Protein 3PQK (pdb70)

Secondary structure (DSSP, 8-state):
-HHHHHHHHHHHHHHHH-STTT--HHHHHT--B-HHHHHHHHT--TTHHHHHHHHHHHTTSEEEE-SSS--EEEE-SSTHHHHHHHHHHHTGGGGS--/-HHHHHHHHHHHHHHHHHH-STTT--HHHHHS--B-HHHHHHHHT--TTHHHHHHHHHHHTTSEEEE-SSS--EEEE-SSTHHHHHHHHHHHTGGGGS--/-HHHHHHHHHHHHHHHHHH-STTT--HHHHHS--B-HHHHHHHHT--TTHHHHHHHHHHHTTSEEEE-SSS--EEEE-SSTHHHHHHHHHHHTGGGG---/-HHHHHHHHHHHHHHHHHH-STTT--HHHHHT--B-HHHHHHHHT--TTHHHHHHHHHHHTTSEEEE-SSS--EEEE-SSTHHHHHHHHHHHTGGGGS--/-HHHHHHHHHHHHHHHHHH-STTT--HHHHHS--B-HHHHHHHHT--TTHHHHHHHHHHHTTSEEEE-SSS--EEEE-SSTHHHHHHHHHHHTGGGGS--/-HHHHHHHHHHHHHHHHH-STTT--HHHHHT--B-HHHHHHHHT--TTHHHHHHHHHHHTTSEEEE-SSS--EEEE-SSTHHHHHHHHHHHTGGGG---

Radius of gyration: 43.82 Å; Cα contacts (8 Å, |Δi|>4): 795; chains: 6; bounding box: 62×61×162 Å

Sequence (597 aa):
EDMEKRANEVANLLKTLSHPVRLLVCTLVEGEFSVGELEQQIGIGQPTLSQQLGVLRESGIVETRRNIKQIFYRLTEAKAAQLVNALYTIFCAQEKQATREDMEKRANEVANLLKTLSHPVRLLVCTLVEGEFSVGELEQQIGIGQPTLSQQLGVLRESGIVETRRNIKQIFYRLTEAKAAQLVNALYTIFCAQEKQATREDMEKRANEVANLLKTLSHPVRLLVCTLVEGEFSVGELEQQIGIGQPTLSQQLGVLRESGIVETRRNIKQIFYRLTEAKAAQLVNALYTIFCAQEKQATREDMEKRANEVANLLKTLSHPVRLLVCTLVEGEFSVGELEQQIGIGQPTLSQQLGVLRESGIVETRRNIKQIFYRLTEAKAAQLVNALYTIFCAQEKQATREDMEKRANEVANLLKTLSHPVRLLVCTLVEGEFSVGELEQQIGIGQPTLSQQLGVLRESGIVETRRNIKQIFYRLTEAKAAQLVNALYTIFCAQEKQAREDMEKRANEVANLLKTLSHPVRLLVCTLVEGEFSVGELEQQIGIGQPTLSQQLGVLRESGIVETRRNIKQIFYRLTEAKAAQLVNALYTIFCAQEKQA

B-factor: mean 37.4, std 15.2, range [17.33, 128.07]

Structure (mmCIF, N/CA/C/O backbone):
data_3PQK
#
_entry.id   3PQK
#
_cell.length_a   34.230
_cell.length_b   34.230
_cell.length_c   140.830
_cell.angle_alpha   90.03
_cell.angle_beta   90.00
_cell.angle_gamma   120.03
#
_symmetry.space_group_name_H-M   'P 1'
#
loop_
_entity.id
_entity.type
_entity.pdbx_description
1 polymer 'Biofilm growth-associated repressor'
2 water water
#
loop_
_atom_site.group_PDB
_atom_site.id
_atom_site.type_symbol
_atom_site.label_atom_id
_atom_site.label_alt_id
_atom_site.label_comp_id
_atom_site.label_asym_id
_atom_site.label_entity_id
_atom_site.label_seq_id
_atom_site.pdbx_PDB_ins_code
_atom_site.Cartn_x
_atom_site.Cartn_y
_atom_site.Cartn_z
_atom_site.occupancy
_atom_site.B_iso_or_equiv
_atom_site.auth_seq_id
_atom_site.auth_comp_id
_atom_site.auth_asym_id
_atom_site.auth_atom_id
_atom_site.pdbx_PDB_model_num
ATOM 1 N N . GLU A 1 4 ? 10.031 23.092 -31.005 1.00 58.74 16 GLU A N 1
ATOM 2 C CA . GLU A 1 4 ? 10.527 22.597 -29.722 1.00 58.35 16 GLU A CA 1
ATOM 3 C C . GLU A 1 4 ? 9.563 22.887 -28.561 1.00 60.06 16 GLU A C 1
ATOM 4 O O . GLU A 1 4 ? 9.299 21.991 -27.755 1.00 60.38 16 GLU A O 1
ATOM 6 N N . ASP A 1 5 ? 9.034 24.127 -28.472 1.00 53.63 17 ASP A N 1
ATOM 7 C CA . ASP A 1 5 ? 8.079 24.491 -27.423 1.00 52.55 17 ASP A CA 1
ATOM 8 C C . ASP A 1 5 ? 6.693 23.875 -27.696 1.00 54.11 17 ASP A C 1
ATOM 9 O O . ASP A 1 5 ? 5.889 23.718 -26.765 1.00 54.32 17 ASP A O 1
ATOM 14 N N . MET A 1 6 ? 6.446 23.499 -28.973 1.00 47.05 18 MET A N 1
ATOM 15 C CA . MET A 1 6 ? 5.239 22.847 -29.475 1.00 45.11 18 MET A CA 1
ATOM 16 C C . MET A 1 6 ? 5.347 21.348 -29.157 1.00 45.18 18 MET A C 1
ATOM 17 O O . MET A 1 6 ? 4.348 20.736 -28.802 1.00 42.37 18 MET A O 1
ATOM 22 N N . GLU A 1 7 ? 6.573 20.775 -29.238 1.00 42.71 19 GLU A N 1
ATOM 23 C CA . GLU A 1 7 ? 6.881 19.378 -28.884 1.00 42.21 19 GLU A CA 1
ATOM 24 C C . GLU A 1 7 ? 6.758 19.243 -27.364 1.00 45.02 19 GLU A C 1
ATOM 25 O O . GLU A 1 7 ? 6.315 18.203 -26.872 1.00 45.64 19 GLU A O 1
ATOM 31 N N . LYS A 1 8 ? 7.115 20.306 -26.625 1.00 40.65 20 LYS A N 1
ATOM 32 C CA . LYS A 1 8 ? 6.998 20.294 -25.166 1.00 40.30 20 LYS A CA 1
ATOM 33 C C . LYS A 1 8 ? 5.522 20.136 -24.769 1.00 41.19 20 LYS A C 1
ATOM 34 O O . LYS A 1 8 ? 5.194 19.135 -24.150 1.00 40.19 20 LYS A O 1
ATOM 36 N N . ARG A 1 9 ? 4.634 21.082 -25.181 1.00 37.13 21 ARG A N 1
ATOM 37 C CA . ARG A 1 9 ? 3.201 21.036 -24.879 1.00 35.83 21 ARG A CA 1
ATOM 38 C C . ARG A 1 9 ? 2.540 19.742 -25.367 1.00 37.97 21 ARG A C 1
ATOM 39 O O . ARG A 1 9 ? 1.769 19.148 -24.622 1.00 38.24 21 ARG A O 1
ATOM 47 N N . ALA A 1 10 ? 2.857 19.305 -26.602 1.00 32.63 22 ALA A N 1
ATOM 48 C CA . ALA A 1 10 ? 2.288 18.109 -27.213 1.00 31.77 22 ALA A CA 1
ATOM 49 C C . ALA A 1 10 ? 2.451 16.856 -26.336 1.00 32.33 22 ALA A C 1
ATOM 50 O O . ALA A 1 10 ? 1.462 16.192 -26.042 1.00 28.82 22 ALA A O 1
ATOM 52 N N . ASN A 1 11 ? 3.684 16.567 -25.892 1.00 28.76 23 ASN A N 1
ATOM 53 C CA . ASN A 1 11 ? 3.967 15.431 -25.017 1.00 28.34 23 ASN A CA 1
ATOM 54 C C . ASN A 1 11 ? 3.250 15.536 -23.688 1.00 31.35 23 ASN A C 1
ATOM 55 O O . ASN A 1 11 ? 2.677 14.549 -23.219 1.00 30.09 23 ASN A O 1
ATOM 60 N N . GLU A 1 12 ? 3.277 16.739 -23.094 1.00 29.09 24 GLU A N 1
ATOM 61 C CA . GLU A 1 12 ? 2.646 17.034 -21.819 1.00 29.91 24 GLU A CA 1
ATOM 62 C C . GLU A 1 12 ? 1.133 16.763 -21.894 1.00 34.09 24 GLU A C 1
ATOM 63 O O . GLU A 1 12 ? 0.581 16.090 -21.018 1.00 35.60 24 GLU A O 1
ATOM 69 N N . VAL A 1 13 ? 0.481 17.248 -22.948 1.00 27.78 25 VAL A N 1
ATOM 70 C CA . VAL A 1 13 ? -0.984 17.084 -23.158 1.00 26.35 25 VAL A CA 1
ATOM 71 C C . VAL A 1 13 ? -1.325 15.607 -23.471 1.00 27.71 25 VAL A C 1
ATOM 72 O O . VAL A 1 13 ? -2.294 15.073 -22.933 1.00 25.20 25 VAL A O 1
ATOM 76 N N . ALA A 1 14 ? -0.479 14.935 -24.269 1.00 23.83 26 ALA A N 1
ATOM 77 C CA . ALA A 1 14 ? -0.646 13.520 -24.570 1.00 23.21 26 ALA A CA 1
ATOM 78 C C . ALA A 1 14 ? -0.579 12.690 -23.310 1.00 28.75 26 ALA A C 1
ATOM 79 O O . ALA A 1 14 ? -1.371 11.755 -23.158 1.00 30.01 26 ALA A O 1
ATOM 81 N N . ASN A 1 15 ? 0.356 13.024 -22.394 1.00 26.49 27 ASN A N 1
ATOM 82 C CA . ASN A 1 15 ? 0.513 12.299 -21.122 1.00 26.50 27 ASN A CA 1
ATOM 83 C C . ASN A 1 15 ? -0.735 12.513 -20.250 1.00 26.43 27 ASN A C 1
ATOM 84 O O . ASN A 1 15 ? -1.273 11.560 -19.678 1.00 25.91 27 ASN A O 1
ATOM 89 N N . LEU A 1 16 ? -1.252 13.749 -20.241 1.00 19.08 28 LEU A N 1
ATOM 90 C CA . LEU A 1 16 ? -2.476 14.040 -19.514 1.00 18.88 28 LEU A CA 1
ATOM 91 C C . LEU A 1 16 ? -3.665 13.224 -20.069 1.00 23.50 28 LEU A C 1
ATOM 92 O O . LEU A 1 16 ? -4.462 12.720 -19.278 1.00 23.91 28 LEU A O 1
ATOM 97 N N . LEU A 1 17 ? -3.773 13.094 -21.414 1.00 20.46 29 LEU A N 1
ATOM 98 C CA . LEU A 1 17 ? -4.863 12.341 -22.066 1.00 19.13 29 LEU A CA 1
ATOM 99 C C . LEU A 1 17 ? -4.736 10.862 -21.764 1.00 26.61 29 LEU A C 1
ATOM 100 O O . LEU A 1 17 ? -5.756 10.196 -21.568 1.00 25.31 29 LEU A O 1
ATOM 105 N N . LYS A 1 18 ? -3.489 10.342 -21.716 1.00 24.37 30 LYS A N 1
ATOM 106 C CA . LYS A 1 18 ? -3.241 8.933 -21.353 1.00 25.18 30 LYS A CA 1
ATOM 107 C C . LYS A 1 18 ? -3.846 8.679 -19.971 1.00 29.21 30 LYS A C 1
ATOM 108 O O . LYS A 1 18 ? -4.553 7.690 -19.788 1.00 29.09 30 LYS A O 1
ATOM 114 N N . THR A 1 19 ? -3.604 9.605 -19.013 1.00 26.11 31 THR A N 1
ATOM 115 C CA . THR A 1 19 ? -4.110 9.497 -17.655 1.00 26.32 31 THR A CA 1
ATOM 116 C C . THR A 1 19 ? -5.630 9.437 -17.634 1.00 30.40 31 THR A C 1
ATOM 117 O O . THR A 1 19 ? -6.192 8.563 -16.970 1.00 32.45 31 THR A O 1
ATOM 121 N N . LEU A 1 20 ? -6.287 10.343 -18.366 1.00 23.79 32 LEU A N 1
ATOM 122 C CA . LEU A 1 20 ? -7.748 10.410 -18.389 1.00 22.80 32 LEU A CA 1
ATOM 123 C C . LEU A 1 20 ? -8.402 9.306 -19.236 1.00 25.70 32 LEU A C 1
ATOM 124 O O . LEU A 1 20 ? -9.611 9.145 -19.172 1.00 24.36 32 LEU A O 1
ATOM 129 N N . SER A 1 21 ? -7.606 8.554 -20.005 1.00 22.98 33 SER A N 1
ATOM 130 C CA . SER A 1 21 ? -8.031 7.449 -20.883 1.00 25.34 33 SER A CA 1
ATOM 131 C C . SER A 1 21 ? -8.482 6.147 -20.134 1.00 32.67 33 SER A C 1
ATOM 132 O O . SER A 1 21 ? -8.108 5.045 -20.549 1.00 33.95 33 SER A O 1
ATOM 135 N N . HIS A 1 22 ? -9.276 6.279 -19.058 1.00 29.88 34 HIS A N 1
ATOM 136 C CA . HIS A 1 22 ? -9.830 5.142 -18.317 1.00 30.44 34 HIS A CA 1
ATOM 137 C C . HIS A 1 22 ? -11.266 5.499 -18.012 1.00 31.53 34 HIS A C 1
ATOM 138 O O . HIS A 1 22 ? -11.498 6.547 -17.431 1.00 29.38 34 HIS A O 1
ATOM 145 N N . PRO A 1 23 ? -12.258 4.676 -18.433 1.00 30.25 35 PRO A N 1
ATOM 146 C CA . PRO A 1 23 ? -13.676 5.015 -18.162 1.00 28.68 35 PRO A CA 1
ATOM 147 C C . PRO A 1 23 ? -14.018 5.340 -16.712 1.00 29.00 35 PRO A C 1
ATOM 148 O O . PRO A 1 23 ? -14.788 6.264 -16.468 1.00 28.60 35 PRO A O 1
ATOM 152 N N . VAL A 1 24 ? -13.416 4.634 -15.750 1.00 25.49 36 VAL A N 1
ATOM 153 C CA . VAL A 1 24 ? -13.672 4.872 -14.324 1.00 25.40 36 VAL A CA 1
ATOM 154 C C . VAL A 1 24 ? -13.093 6.224 -13.910 1.00 25.81 36 VAL A C 1
ATOM 155 O O . VAL A 1 24 ? -13.793 7.002 -13.246 1.00 25.24 36 VAL A O 1
ATOM 159 N N . ARG A 1 25 ? -11.873 6.558 -14.399 1.00 20.47 37 ARG A N 1
ATOM 160 C CA . ARG A 1 25 ? -11.282 7.888 -14.140 1.00 19.46 37 ARG A CA 1
ATOM 161 C C . ARG A 1 25 ? -12.155 8.986 -14.717 1.00 20.96 37 ARG A C 1
ATOM 162 O O . ARG A 1 25 ? -12.378 9.996 -14.061 1.00 22.54 37 ARG A O 1
ATOM 170 N N . LEU A 1 26 ? -12.703 8.776 -15.913 1.00 21.13 38 LEU A N 1
ATOM 171 C CA . LEU A 1 26 ? -13.598 9.760 -16.508 1.00 22.65 38 LEU A CA 1
ATOM 172 C C . LEU A 1 26 ? -14.894 9.982 -15.717 1.00 26.35 38 LEU A C 1
ATOM 173 O O . LEU A 1 26 ? -15.291 11.125 -15.516 1.00 25.30 38 LEU A O 1
ATOM 186 N N . LEU A 1 28 ? -15.306 9.480 -12.545 1.00 21.32 40 LEU A N 1
ATOM 187 C CA . LEU A 1 28 ? -14.848 10.138 -11.329 1.00 18.68 40 LEU A CA 1
ATOM 188 C C . LEU A 1 28 ? -14.642 11.630 -11.525 1.00 21.25 40 LEU A C 1
ATOM 189 O O . LEU A 1 28 ? -15.187 12.407 -10.775 1.00 20.75 40 LEU A O 1
ATOM 194 N N . VAL A 1 29 ? -13.858 12.043 -12.524 1.00 17.69 41 VAL A N 1
ATOM 195 C CA . VAL A 1 29 ? -13.613 13.465 -12.766 1.00 17.74 41 VAL A CA 1
ATOM 196 C C . VAL A 1 29 ? -14.867 14.244 -13.150 1.00 24.00 41 VAL A C 1
ATOM 197 O O . VAL A 1 29 ? -15.090 15.338 -12.624 1.00 22.08 41 VAL A O 1
ATOM 201 N N . CYS A 1 30 ? -15.732 13.656 -13.992 1.00 23.67 42 CYS A N 1
ATOM 202 C CA . CYS A 1 30 ? -16.984 14.335 -14.349 1.00 24.47 42 CYS A CA 1
ATOM 203 C C . CYS A 1 30 ? -17.918 14.478 -13.138 1.00 24.85 42 CYS A C 1
ATOM 204 O O . CYS A 1 30 ? -18.523 15.528 -12.981 1.00 23.50 42 CYS A O 1
ATOM 207 N N . THR A 1 31 ? -17.973 13.459 -12.249 1.00 23.28 43 THR A N 1
ATOM 208 C CA . THR A 1 31 ? -18.779 13.529 -11.014 1.00 22.93 43 THR A CA 1
ATOM 209 C C . THR A 1 31 ? -18.271 14.671 -10.115 1.00 27.54 43 THR A C 1
ATOM 210 O O . THR A 1 31 ? -19.081 15.445 -9.584 1.00 26.63 43 THR A O 1
ATOM 214 N N . LEU A 1 32 ? -16.921 14.793 -9.976 1.00 22.95 44 LEU A N 1
ATOM 215 C CA . LEU A 1 32 ? -16.269 15.831 -9.153 1.00 22.19 44 LEU A CA 1
ATOM 216 C C . LEU A 1 32 ? -16.400 17.257 -9.646 1.00 25.18 44 LEU A C 1
ATOM 217 O O . LEU A 1 32 ? -16.179 18.183 -8.884 1.00 26.33 44 LEU A O 1
ATOM 222 N N . VAL A 1 33 ? -16.792 17.459 -10.898 1.00 23.49 45 VAL A N 1
ATOM 223 C CA . VAL A 1 33 ? -17.057 18.802 -11.469 1.00 22.59 45 VAL A CA 1
ATOM 224 C C . VAL A 1 33 ? -18.223 19.424 -10.669 1.00 28.74 45 VAL A C 1
ATOM 225 O O . VAL A 1 33 ? -18.219 20.616 -10.360 1.00 30.44 45 VAL A O 1
ATOM 229 N N . GLU A 1 34 ? -19.175 18.582 -10.284 1.00 26.53 46 GLU A N 1
ATOM 230 C CA . GLU A 1 34 ? -20.374 18.943 -9.529 1.00 27.74 46 GLU A CA 1
ATOM 231 C C . GLU A 1 34 ? -20.139 19.250 -8.045 1.00 33.99 46 GLU A C 1
ATOM 232 O O . GLU A 1 34 ? -20.946 19.954 -7.432 1.00 34.17 46 GLU A O 1
ATOM 238 N N . GLY A 1 35 ? -19.006 18.809 -7.505 1.00 30.09 47 GLY A N 1
ATOM 239 C CA . GLY A 1 35 ? -18.647 19.091 -6.117 1.00 29.90 47 GLY A CA 1
ATOM 240 C C . GLY A 1 35 ? -17.771 18.037 -5.478 1.00 33.55 47 GLY A C 1
ATOM 241 O O . GLY A 1 35 ? -17.359 17.085 -6.142 1.00 32.39 47 GLY A O 1
ATOM 242 N N . GLU A 1 36 ? -17.484 18.213 -4.179 1.00 29.81 48 GLU A N 1
ATOM 243 C CA . GLU A 1 36 ? -16.651 17.313 -3.368 1.00 28.41 48 GLU A CA 1
ATOM 244 C C . GLU A 1 36 ? -17.470 16.126 -2.918 1.00 30.48 48 GLU A C 1
ATOM 245 O O . GLU A 1 36 ? -18.588 16.313 -2.438 1.00 30.16 48 GLU A O 1
ATOM 251 N N . PHE A 1 37 ? -16.941 14.903 -3.068 1.00 26.48 49 PHE A N 1
ATOM 252 C CA . PHE A 1 37 ? -17.663 13.708 -2.648 1.00 26.91 49 PHE A CA 1
ATOM 253 C C . PHE A 1 37 ? -16.790 12.773 -1.851 1.00 29.35 49 PHE A C 1
ATOM 254 O O . PHE A 1 37 ? -15.588 12.674 -2.102 1.00 28.18 49 PHE A O 1
ATOM 262 N N . SER A 1 38 ? -17.408 12.025 -0.939 1.00 22.24 50 SER A N 1
ATOM 263 C CA . SER A 1 38 ? -16.685 11.068 -0.134 1.00 22.23 50 SER A CA 1
ATOM 264 C C . SER A 1 38 ? -16.582 9.811 -0.990 1.00 25.78 50 SER A C 1
ATOM 265 O O . SER A 1 38 ? -17.260 9.724 -2.004 1.00 24.14 50 SER A O 1
ATOM 268 N N . VAL A 1 39 ? -15.774 8.835 -0.580 1.00 26.38 51 VAL A N 1
ATOM 269 C CA . VAL A 1 39 ? -15.571 7.576 -1.301 1.00 27.11 51 VAL A CA 1
ATOM 270 C C . VAL A 1 39 ? -16.872 6.779 -1.405 1.00 33.65 51 VAL A C 1
ATOM 271 O O . VAL A 1 39 ? -17.159 6.218 -2.460 1.00 34.05 51 VAL A O 1
ATOM 275 N N . GLY A 1 40 ? -17.679 6.801 -0.342 1.00 30.44 52 GLY A N 1
ATOM 276 C CA . GLY A 1 40 ? -18.981 6.137 -0.309 1.00 28.97 52 GLY A CA 1
ATOM 277 C C . GLY A 1 40 ? -19.962 6.744 -1.287 1.00 30.64 52 GLY A C 1
ATOM 278 O O . GLY A 1 40 ? -20.659 6.016 -1.983 1.00 31.95 52 GLY A O 1
ATOM 279 N N . GLU A 1 41 ? -19.994 8.088 -1.373 1.00 24.79 53 GLU A N 1
ATOM 280 C CA . GLU A 1 41 ? -20.841 8.827 -2.306 1.00 23.32 53 GLU A CA 1
ATOM 281 C C . GLU A 1 41 ? -20.418 8.583 -3.748 1.00 30.92 53 GLU A C 1
ATOM 282 O O . GLU A 1 41 ? -21.280 8.479 -4.636 1.00 29.52 53 GLU A O 1
ATOM 288 N N . LEU A 1 42 ? -19.082 8.497 -3.999 1.00 29.20 54 LEU A N 1
ATOM 289 C CA . LEU A 1 42 ? -18.575 8.225 -5.343 1.00 27.65 54 LEU A CA 1
ATOM 290 C C . LEU A 1 42 ? -18.988 6.829 -5.783 1.00 33.36 54 LEU A C 1
ATOM 291 O O . LEU A 1 42 ? -19.461 6.654 -6.902 1.00 33.82 54 LEU A O 1
ATOM 296 N N . GLU A 1 43 ? -18.860 5.852 -4.887 1.00 33.21 55 GLU A N 1
ATOM 297 C CA . GLU A 1 43 ? -19.207 4.449 -5.144 1.00 34.84 55 GLU A CA 1
ATOM 298 C C . GLU A 1 43 ? -20.662 4.294 -5.546 1.00 42.09 55 GLU A C 1
ATOM 299 O O . GLU A 1 43 ? -20.951 3.559 -6.484 1.00 42.15 55 GLU A O 1
ATOM 305 N N . GLN A 1 44 ? -21.572 4.983 -4.841 1.00 41.41 56 GLN A N 1
ATOM 306 C CA . GLN A 1 44 ? -23.011 4.927 -5.106 1.00 41.63 56 GLN A CA 1
ATOM 307 C C . GLN A 1 44 ? -23.400 5.596 -6.404 1.00 45.72 56 GLN A C 1
ATOM 308 O O . GLN A 1 44 ? -24.160 5.013 -7.172 1.00 47.72 56 GLN A O 1
ATOM 314 N N . GLN A 1 45 ? -22.892 6.812 -6.656 1.00 40.36 57 GLN A N 1
ATOM 315 C CA . GLN A 1 45 ? -23.190 7.586 -7.867 1.00 38.91 57 GLN A CA 1
ATOM 316 C C . GLN A 1 45 ? -22.658 6.976 -9.199 1.00 40.75 57 GLN A C 1
ATOM 317 O O . GLN A 1 45 ? -23.278 7.178 -10.239 1.00 39.06 57 GLN A O 1
ATOM 323 N N . ILE A 1 46 ? -21.514 6.287 -9.184 1.00 36.35 58 ILE A N 1
ATOM 324 C CA . ILE A 1 46 ? -20.954 5.758 -10.430 1.00 36.57 58 ILE A CA 1
ATOM 325 C C . ILE A 1 46 ? -21.131 4.245 -10.563 1.00 45.86 58 ILE A C 1
ATOM 326 O O . ILE A 1 46 ? -21.080 3.724 -11.676 1.00 48.17 58 ILE A O 1
ATOM 331 N N . GLY A 1 47 ? -21.349 3.561 -9.447 1.00 42.58 59 GLY A N 1
ATOM 332 C CA . GLY A 1 47 ? -21.562 2.121 -9.467 1.00 43.29 59 GLY A CA 1
ATOM 333 C C . GLY A 1 47 ? -20.295 1.313 -9.610 1.00 50.28 59 GLY A C 1
ATOM 334 O O . GLY A 1 47 ? -20.309 0.250 -10.235 1.00 51.26 59 GLY A O 1
ATOM 335 N N . ILE A 1 48 ? -19.194 1.813 -9.038 1.00 47.27 60 ILE A N 1
ATOM 336 C CA . ILE A 1 48 ? -17.900 1.148 -9.029 1.00 47.98 60 ILE A CA 1
ATOM 337 C C . ILE A 1 48 ? -17.497 0.984 -7.552 1.00 53.69 60 ILE A C 1
ATOM 338 O O . ILE A 1 48 ? -17.476 1.971 -6.808 1.00 53.92 60 ILE A O 1
ATOM 343 N N . GLY A 1 49 ? -17.195 -0.246 -7.151 1.00 50.37 61 GLY A N 1
ATOM 344 C CA . GLY A 1 49 ? -16.813 -0.554 -5.779 1.00 50.16 61 GLY A CA 1
ATOM 345 C C . GLY A 1 49 ? -15.316 -0.610 -5.575 1.00 53.89 61 GLY A C 1
ATOM 346 O O . GLY A 1 49 ? -14.569 0.048 -6.300 1.00 54.34 61 GLY A O 1
ATOM 347 N N . GLN A 1 50 ? -14.874 -1.412 -4.591 1.00 49.12 62 GLN A N 1
ATOM 348 C CA . GLN A 1 50 ? -13.463 -1.614 -4.251 1.00 48.73 62 GLN A CA 1
ATOM 349 C C . GLN A 1 50 ? -12.909 -2.925 -4.841 1.00 51.97 62 GLN A C 1
ATOM 350 O O . GLN A 1 50 ? -13.699 -3.829 -5.086 1.00 52.17 62 GLN A O 1
ATOM 356 N N . PRO A 1 51 ? -11.582 -3.078 -5.085 1.00 47.56 63 PRO A N 1
ATOM 357 C CA . PRO A 1 51 ? -10.495 -2.096 -4.893 1.00 47.15 63 PRO A CA 1
ATOM 358 C C . PRO A 1 51 ? -10.423 -1.013 -5.986 1.00 49.25 63 PRO A C 1
ATOM 359 O O . PRO A 1 51 ? -9.764 -0.001 -5.772 1.00 49.15 63 PRO A O 1
ATOM 363 N N . THR A 1 52 ? -11.160 -1.206 -7.112 1.00 45.40 64 THR A N 1
ATOM 364 C CA . THR A 1 52 ? -11.236 -0.351 -8.315 1.00 44.83 64 THR A CA 1
ATOM 365 C C . THR A 1 52 ? -11.374 1.158 -8.033 1.00 47.42 64 THR A C 1
ATOM 366 O O . THR A 1 52 ? -10.503 1.924 -8.445 1.00 46.66 64 THR A O 1
ATOM 370 N N . LEU A 1 53 ? -12.439 1.571 -7.327 1.00 42.50 65 LEU A N 1
ATOM 371 C CA . LEU A 1 53 ? -12.698 2.983 -7.008 1.00 42.03 65 LEU A CA 1
ATOM 372 C C . LEU A 1 53 ? -11.542 3.691 -6.320 1.00 42.27 65 LEU A C 1
ATOM 373 O O . LEU A 1 53 ? -11.168 4.790 -6.740 1.00 42.74 65 LEU A O 1
ATOM 378 N N . SER A 1 54 ? -10.960 3.079 -5.293 1.00 36.05 66 SER A N 1
ATOM 379 C CA . SER A 1 54 ? -9.840 3.723 -4.596 1.00 34.85 66 SER A CA 1
ATOM 380 C C . SER A 1 54 ? -8.511 3.633 -5.346 1.00 35.12 66 SER A C 1
ATOM 381 O O . SER A 1 54 ? -7.687 4.527 -5.197 1.00 33.14 66 SER A O 1
ATOM 384 N N . GLN A 1 55 ? -8.296 2.583 -6.152 1.00 33.66 67 GLN A N 1
ATOM 385 C CA . GLN A 1 55 ? -7.057 2.534 -6.946 1.00 34.96 67 GLN A CA 1
ATOM 386 C C . GLN A 1 55 ? -7.091 3.587 -8.082 1.00 37.11 67 GLN A C 1
ATOM 387 O O . GLN A 1 55 ? -6.082 4.253 -8.331 1.00 37.67 67 GLN A O 1
ATOM 393 N N . GLN A 1 56 ? -8.283 3.817 -8.664 1.00 31.91 68 GLN A N 1
ATOM 394 C CA . GLN A 1 56 ? -8.478 4.815 -9.716 1.00 30.33 68 GLN A CA 1
ATOM 395 C C . GLN A 1 56 ? -8.388 6.251 -9.216 1.00 31.40 68 GLN A C 1
ATOM 396 O O . GLN A 1 56 ? -7.844 7.077 -9.931 1.00 31.66 68 GLN A O 1
ATOM 402 N N . LEU A 1 57 ? -8.847 6.541 -7.971 1.00 27.25 69 LEU A N 1
ATOM 403 C CA . LEU A 1 57 ? -8.741 7.862 -7.335 1.00 26.24 69 LEU A CA 1
ATOM 404 C C . LEU A 1 57 ? -7.264 8.078 -6.970 1.00 31.94 69 LEU A C 1
ATOM 405 O O . LEU A 1 57 ? -6.759 9.192 -7.051 1.00 31.87 69 LEU A O 1
ATOM 410 N N . GLY A 1 58 ? -6.603 6.996 -6.547 1.00 31.81 70 GLY A N 1
ATOM 411 C CA . GLY A 1 58 ? -5.175 6.966 -6.255 1.00 31.86 70 GLY A CA 1
ATOM 412 C C . GLY A 1 58 ? -4.409 7.441 -7.475 1.00 33.79 70 GLY A C 1
ATOM 413 O O . GLY A 1 58 ? -3.698 8.440 -7.381 1.00 35.49 70 GLY A O 1
ATOM 414 N N . VAL A 1 59 ? -4.707 6.856 -8.660 1.00 28.86 71 VAL A N 1
ATOM 415 C CA . VAL A 1 59 ? -4.111 7.273 -9.952 1.00 28.58 71 VAL A CA 1
ATOM 416 C C . VAL A 1 59 ? -4.344 8.786 -10.222 1.00 30.30 71 VAL A C 1
ATOM 417 O O . VAL A 1 59 ? -3.401 9.504 -10.510 1.00 30.66 71 VAL A O 1
ATOM 421 N N . LEU A 1 60 ? -5.589 9.267 -10.063 1.00 26.61 72 LEU A N 1
ATOM 422 C CA . LEU A 1 60 ? -5.980 10.669 -10.280 1.00 23.94 72 LEU A CA 1
ATOM 423 C C . LEU A 1 60 ? -5.327 11.607 -9.298 1.00 26.38 72 LEU A C 1
ATOM 424 O O . LEU A 1 60 ? -5.103 12.770 -9.620 1.00 24.20 72 LEU A O 1
ATOM 429 N N . ARG A 1 61 ? -5.085 11.130 -8.065 1.00 27.66 73 ARG A N 1
ATOM 430 C CA . ARG A 1 61 ? -4.415 11.901 -7.007 1.00 26.81 73 ARG A CA 1
ATOM 431 C C . ARG A 1 61 ? -2.935 11.984 -7.343 1.00 29.90 73 ARG A C 1
ATOM 432 O O . ARG A 1 61 ? -2.356 13.069 -7.245 1.00 28.68 73 ARG A O 1
ATOM 440 N N . GLU A 1 62 ? -2.318 10.852 -7.746 1.00 28.09 74 GLU A N 1
ATOM 441 C CA . GLU A 1 62 ? -0.873 10.829 -8.129 1.00 28.92 74 GLU A CA 1
ATOM 442 C C . GLU A 1 62 ? -0.658 11.783 -9.305 1.00 32.61 74 GLU A C 1
ATOM 443 O O . GLU A 1 62 ? 0.285 12.579 -9.306 1.00 31.89 74 GLU A O 1
ATOM 449 N N . SER A 1 63 ? -1.601 11.767 -10.270 1.00 26.57 75 SER A N 1
ATOM 450 C CA . SER A 1 63 ? -1.535 12.629 -11.446 1.00 24.89 75 SER A CA 1
ATOM 451 C C . SER A 1 63 ? -1.791 14.105 -11.158 1.00 29.02 75 SER A C 1
ATOM 452 O O . SER A 1 63 ? -1.620 14.934 -12.049 1.00 28.51 75 SER A O 1
ATOM 455 N N . GLY A 1 64 ? -2.169 14.440 -9.922 1.00 25.08 76 GLY A N 1
ATOM 456 C CA . GLY A 1 64 ? -2.423 15.830 -9.535 1.00 25.19 76 GLY A CA 1
ATOM 457 C C . GLY A 1 64 ? -3.748 16.389 -10.011 1.00 30.24 76 GLY A C 1
ATOM 458 O O . GLY A 1 64 ? -3.950 17.610 -10.013 1.00 30.54 76 GLY A O 1
ATOM 459 N N . ILE A 1 65 ? -4.679 15.502 -10.381 1.00 25.76 77 ILE A N 1
ATOM 460 C CA . ILE A 1 65 ? -5.986 15.889 -10.945 1.00 24.97 77 ILE A CA 1
ATOM 461 C C . ILE A 1 65 ? -7.052 15.999 -9.850 1.00 27.91 77 ILE A C 1
ATOM 462 O O . ILE A 1 65 ? -7.953 16.843 -9.928 1.00 29.12 77 ILE A O 1
ATOM 467 N N . VAL A 1 66 ? -6.947 15.133 -8.843 1.00 22.94 78 VAL A N 1
ATOM 468 C CA . VAL A 1 66 ? -7.844 15.105 -7.710 1.00 23.11 78 VAL A CA 1
ATOM 469 C C . VAL A 1 66 ? -6.985 15.226 -6.430 1.00 28.62 78 VAL A C 1
ATOM 470 O O . VAL A 1 66 ? -5.828 14.805 -6.403 1.00 26.59 78 VAL A O 1
ATOM 474 N N . GLU A 1 67 ? -7.571 15.788 -5.382 1.00 25.16 79 GLU A N 1
ATOM 475 C CA . GLU A 1 67 ? -6.957 15.910 -4.065 1.00 25.57 79 GLU A CA 1
ATOM 476 C C . GLU A 1 67 ? -8.026 15.632 -2.984 1.00 30.72 79 GLU A C 1
ATOM 477 O O . GLU A 1 67 ? -9.219 15.566 -3.292 1.00 27.85 79 GLU A O 1
ATOM 483 N N . THR A 1 68 ? -7.595 15.500 -1.729 1.00 27.69 80 THR A N 1
ATOM 484 C CA . THR A 1 68 ? -8.509 15.253 -0.628 1.00 28.07 80 THR A CA 1
ATOM 485 C C . THR A 1 68 ? -8.675 16.493 0.246 1.00 33.57 80 THR A C 1
ATOM 486 O O . THR A 1 68 ? -7.819 17.393 0.272 1.00 31.94 80 THR A O 1
ATOM 490 N N . ARG A 1 69 ? -9.784 16.522 0.975 1.00 31.19 81 ARG A N 1
ATOM 491 C CA . ARG A 1 69 ? -10.094 17.587 1.925 1.00 32.66 81 ARG A CA 1
ATOM 492 C C . ARG A 1 69 ? -10.763 16.939 3.137 1.00 38.20 81 ARG A C 1
ATOM 493 O O . ARG A 1 69 ? -11.567 16.018 2.974 1.00 36.04 81 ARG A O 1
ATOM 501 N N . ARG A 1 70 ? -10.318 17.301 4.347 1.00 39.37 82 ARG A N 1
ATOM 502 C CA . ARG A 1 70 ? -10.881 16.800 5.603 1.00 40.19 82 ARG A CA 1
ATOM 503 C C . ARG A 1 70 ? -10.858 17.942 6.638 1.00 45.81 82 ARG A C 1
ATOM 504 O O . ARG A 1 70 ? -9.874 18.103 7.370 1.00 47.57 82 ARG A O 1
ATOM 512 N N . ASN A 1 71 ? -11.923 18.776 6.633 1.00 41.31 83 ASN A N 1
ATOM 513 C CA . ASN A 1 71 ? -12.083 19.936 7.521 1.00 40.52 83 ASN A CA 1
ATOM 514 C C . ASN A 1 71 ? -12.358 19.535 8.961 1.00 42.04 83 ASN A C 1
ATOM 515 O O . ASN A 1 71 ? -11.881 20.212 9.881 1.00 42.37 83 ASN A O 1
ATOM 517 N N . ILE A 1 72 ? -13.143 18.455 9.161 1.00 35.00 84 ILE A N 1
ATOM 518 C CA . ILE A 1 72 ? -13.505 17.973 10.490 1.00 33.62 84 ILE A CA 1
ATOM 519 C C . ILE A 1 72 ? -13.147 16.500 10.657 1.00 37.32 84 ILE A C 1
ATOM 520 O O . ILE A 1 72 ? -12.394 16.160 11.562 1.00 38.43 84 ILE A O 1
ATOM 525 N N . LYS A 1 73 ? -13.753 15.618 9.852 1.00 32.11 85 LYS A N 1
ATOM 526 C CA . LYS A 1 73 ? -13.557 14.172 10.000 1.00 30.89 85 LYS A CA 1
ATOM 527 C C . LYS A 1 73 ? -13.693 13.436 8.665 1.00 35.38 85 LYS A C 1
ATOM 528 O O . LYS A 1 73 ? -12.861 12.584 8.341 1.00 36.22 85 LYS A O 1
ATOM 534 N N . GLN A 1 74 ? -14.765 13.718 7.915 1.00 30.73 86 GLN A N 1
ATOM 535 C CA . GLN A 1 74 ? -15.013 13.029 6.658 1.00 29.60 86 GLN A CA 1
ATOM 536 C C . GLN A 1 74 ? -13.976 13.382 5.592 1.00 30.44 86 GLN A C 1
ATOM 537 O O . GLN A 1 74 ? -13.658 14.553 5.412 1.00 31.62 86 GLN A O 1
ATOM 543 N N . ILE A 1 75 ? -13.454 12.378 4.896 1.00 25.33 87 ILE A N 1
ATOM 544 C 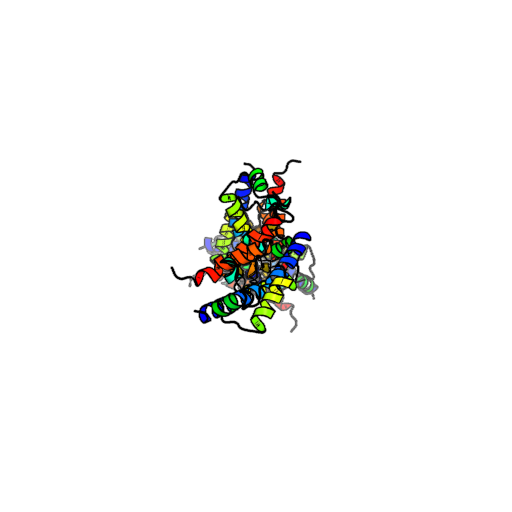CA . ILE A 1 75 ? -12.518 12.612 3.784 1.00 25.38 87 ILE A CA 1
ATOM 545 C C . ILE A 1 75 ? -13.337 12.892 2.476 1.00 26.25 87 ILE A C 1
ATOM 546 O O . ILE A 1 75 ? -14.068 12.009 2.025 1.00 24.61 87 ILE A O 1
ATOM 551 N N . PHE A 1 76 ? -13.204 14.090 1.891 1.00 21.81 88 PHE A N 1
ATOM 552 C CA . PHE A 1 76 ? -13.845 14.433 0.611 1.00 23.76 88 PHE A CA 1
ATOM 553 C C . PHE A 1 76 ? -12.818 14.576 -0.486 1.00 30.97 88 PHE A C 1
ATOM 554 O O . PHE A 1 76 ? -11.778 15.217 -0.287 1.00 30.16 88 PHE A O 1
ATOM 562 N N . TYR A 1 77 ? -13.143 14.050 -1.667 1.00 27.84 89 TYR A N 1
ATOM 563 C CA . TYR A 1 77 ? -12.302 14.200 -2.852 1.00 27.30 89 TYR A CA 1
ATOM 564 C C . TYR A 1 77 ? -12.856 15.356 -3.634 1.00 31.20 89 TYR A C 1
ATOM 565 O O . TYR A 1 77 ? -14.055 15.619 -3.587 1.00 32.46 89 TYR A O 1
ATOM 574 N N . ARG A 1 78 ? -11.991 16.067 -4.326 1.00 23.00 90 ARG A N 1
ATOM 575 C CA . ARG A 1 78 ? -12.309 17.234 -5.117 1.00 22.46 90 ARG A CA 1
ATOM 576 C C . ARG A 1 78 ? -11.251 17.345 -6.200 1.00 25.73 90 ARG A C 1
ATOM 577 O O . ARG A 1 78 ? -10.135 16.827 -6.037 1.00 22.28 90 ARG A O 1
ATOM 585 N N . LEU A 1 79 ? -11.591 18.050 -7.264 1.00 22.03 91 LEU A N 1
ATOM 586 C CA . LEU A 1 79 ? -10.683 18.321 -8.349 1.00 23.18 91 LEU A CA 1
ATOM 587 C C . LEU A 1 79 ? -9.641 19.329 -7.878 1.00 31.35 91 LEU A C 1
ATOM 588 O O . LEU A 1 79 ? -9.945 20.193 -7.051 1.00 32.94 91 LEU A O 1
ATOM 593 N N . THR A 1 80 ? -8.444 19.285 -8.451 1.00 28.35 92 THR A N 1
ATOM 594 C CA . THR A 1 80 ? -7.471 20.330 -8.103 1.00 28.46 92 THR A CA 1
ATOM 595 C C . THR A 1 80 ? -7.813 21.580 -8.924 1.00 37.25 92 THR A C 1
ATOM 596 O O . THR A 1 80 ? -8.724 21.541 -9.766 1.00 35.91 92 THR A O 1
ATOM 600 N N . GLU A 1 81 ? -7.145 22.709 -8.635 1.00 38.32 93 GLU A N 1
ATOM 601 C CA . GLU A 1 81 ? -7.391 23.964 -9.340 1.00 39.72 93 GLU A CA 1
ATOM 602 C C . GLU A 1 81 ? -6.328 24.192 -10.425 1.00 46.30 93 GLU A C 1
ATOM 603 O O . GLU A 1 81 ? -6.268 25.259 -11.050 1.00 47.66 93 GLU A O 1
ATOM 609 N N . ALA A 1 82 ? -5.547 23.141 -10.692 1.00 41.99 94 ALA A N 1
ATOM 610 C CA . ALA A 1 82 ? -4.483 23.117 -11.686 1.00 40.82 94 ALA A CA 1
ATOM 611 C C . ALA A 1 82 ? -5.033 23.151 -13.103 1.00 43.64 94 ALA A C 1
ATOM 612 O O . ALA A 1 82 ? -6.246 23.028 -13.326 1.00 43.73 94 ALA A O 1
ATOM 614 N N . LYS A 1 83 ? -4.118 23.307 -14.061 1.00 38.56 95 LYS A N 1
ATOM 615 C CA . LYS A 1 83 ? -4.358 23.358 -15.495 1.00 36.76 95 LYS A CA 1
ATOM 616 C C . LYS A 1 83 ? -5.262 22.210 -16.005 1.00 37.56 95 LYS A C 1
ATOM 617 O O . LYS A 1 83 ? -6.149 22.473 -16.799 1.00 38.45 95 LYS A O 1
ATOM 623 N N . ALA A 1 84 ? -5.047 20.967 -15.542 1.00 30.78 96 ALA A N 1
ATOM 624 C CA . ALA A 1 84 ? -5.830 19.787 -15.926 1.00 29.81 96 ALA A CA 1
ATOM 625 C C . ALA A 1 84 ? -7.362 19.889 -15.638 1.00 29.91 96 ALA A C 1
ATOM 626 O O . ALA A 1 84 ? -8.165 19.235 -16.318 1.00 26.72 96 ALA A O 1
ATOM 628 N N . ALA A 1 85 ? -7.752 20.673 -14.621 1.00 24.58 97 ALA A N 1
ATOM 629 C CA . ALA A 1 85 ? -9.169 20.840 -14.256 1.00 25.17 97 ALA A CA 1
ATOM 630 C C . ALA A 1 85 ? -9.935 21.542 -15.391 1.00 27.10 97 ALA A C 1
ATOM 631 O O . ALA A 1 85 ? -11.138 21.310 -15.553 1.00 25.65 97 ALA A O 1
ATOM 633 N N . GLN A 1 86 ? -9.211 22.342 -16.214 1.00 22.29 98 GLN A N 1
ATOM 634 C CA . GLN A 1 86 ? -9.776 23.043 -17.382 1.00 21.16 98 GLN A CA 1
ATOM 635 C C . GLN A 1 86 ? -10.177 22.000 -18.426 1.00 23.31 98 GLN A C 1
ATOM 636 O O . GLN A 1 86 ? -11.228 22.111 -19.040 1.00 22.68 98 GLN A O 1
ATOM 642 N N . LEU A 1 87 ? -9.363 20.959 -18.590 1.00 21.02 99 LEU A N 1
ATOM 643 C CA . LEU A 1 87 ? -9.671 19.909 -19.557 1.00 21.35 99 LEU A CA 1
ATOM 644 C C . LEU A 1 87 ? -10.865 19.084 -19.046 1.00 25.10 99 LEU A C 1
ATOM 645 O O . LEU A 1 87 ? -11.776 18.780 -19.827 1.00 24.28 99 LEU A O 1
ATOM 650 N N . VAL A 1 88 ? -10.864 18.767 -17.740 1.00 22.38 100 VAL A N 1
ATOM 651 C CA . VAL A 1 88 ? -11.947 18.009 -17.082 1.00 22.14 100 VAL A CA 1
ATOM 652 C C . VAL A 1 88 ? -13.271 18.768 -17.299 1.00 26.69 100 VAL A C 1
ATOM 653 O O . VAL A 1 88 ? -14.248 18.182 -17.754 1.00 25.06 100 VAL A O 1
ATOM 657 N N . ASN A 1 89 ? -13.283 20.076 -17.003 1.00 25.94 101 ASN A N 1
ATOM 658 C CA . ASN A 1 89 ? -14.458 20.922 -17.210 1.00 25.79 101 ASN A CA 1
ATOM 659 C C . ASN A 1 89 ? -14.958 20.885 -18.675 1.00 32.04 101 ASN A C 1
ATOM 660 O O . ASN A 1 89 ? -16.167 20.843 -18.885 1.00 33.82 101 ASN A O 1
ATOM 665 N N . ALA A 1 90 ? -14.036 20.843 -19.674 1.00 26.82 102 ALA A N 1
ATOM 666 C CA . ALA A 1 90 ? -14.399 20.771 -21.096 1.00 25.41 102 ALA A CA 1
ATOM 667 C C . ALA A 1 90 ? -14.978 19.421 -21.448 1.00 26.48 102 ALA A C 1
ATOM 668 O O . ALA A 1 90 ? -15.933 19.365 -22.207 1.00 24.76 102 ALA A O 1
ATOM 670 N N . LEU A 1 91 ? -14.408 18.331 -20.911 1.00 21.85 103 LEU A N 1
ATOM 671 C CA . LEU A 1 91 ? -14.932 16.975 -21.132 1.00 20.45 103 LEU A CA 1
ATOM 672 C C . LEU A 1 91 ? -16.351 16.865 -20.530 1.00 27.88 103 LEU A C 1
ATOM 673 O O . LEU A 1 91 ? -17.214 16.206 -21.114 1.00 26.85 103 LEU A O 1
ATOM 678 N N . TYR A 1 92 ? -16.590 17.527 -19.369 1.00 28.54 104 TYR A N 1
ATOM 679 C CA . TYR A 1 92 ? -17.917 17.530 -18.715 1.00 29.18 104 TYR A CA 1
ATOM 680 C C . TYR A 1 92 ? -18.929 18.158 -19.651 1.00 31.50 104 TYR A C 1
ATOM 681 O O . TYR A 1 92 ? -19.893 17.475 -20.024 1.00 31.87 104 TYR A O 1
ATOM 690 N N . THR A 1 93 ? -18.667 19.422 -20.091 1.00 25.77 105 THR A N 1
ATOM 691 C CA . THR A 1 93 ? -19.529 20.197 -21.009 1.00 25.74 105 THR A CA 1
ATOM 692 C C . THR A 1 93 ? -19.798 19.484 -22.344 1.00 28.99 105 THR A C 1
ATOM 693 O O . THR A 1 93 ? -20.934 19.467 -22.822 1.00 29.63 105 THR A O 1
ATOM 697 N N . ILE A 1 94 ? -18.762 18.915 -22.960 1.00 25.73 106 ILE A N 1
ATOM 698 C CA . ILE A 1 94 ? -18.917 18.250 -24.255 1.00 25.50 106 ILE A CA 1
ATOM 699 C C . ILE A 1 94 ? -19.638 16.905 -24.128 1.00 29.69 106 ILE A C 1
ATOM 700 O O . ILE A 1 94 ? -20.523 16.619 -24.935 1.00 30.16 106 ILE A O 1
ATOM 705 N N . PHE A 1 95 ? -19.247 16.073 -23.140 1.00 24.90 107 PHE A N 1
ATOM 706 C CA . PHE A 1 95 ? -19.760 14.713 -23.028 1.00 25.30 107 PHE A CA 1
ATOM 707 C C . PHE A 1 95 ? -20.691 14.378 -21.857 1.00 33.69 107 PHE A C 1
ATOM 708 O O . PHE A 1 95 ? -21.813 13.925 -22.088 1.00 34.53 107 PHE A O 1
ATOM 716 N N . CYS A 1 96 ? -20.195 14.497 -20.618 1.00 30.50 108 CYS A N 1
ATOM 717 C CA . CYS A 1 96 ? -20.908 14.104 -19.400 1.00 29.64 108 CYS A CA 1
ATOM 718 C C . CYS A 1 96 ? -22.195 14.839 -19.156 1.00 35.81 108 CYS A C 1
ATOM 719 O O . CYS A 1 96 ? -23.172 14.212 -18.741 1.00 36.89 108 CYS A O 1
ATOM 722 N N . ALA A 1 97 ? -22.210 16.167 -19.405 1.00 33.55 109 ALA A N 1
ATOM 723 C CA . ALA A 1 97 ? -23.407 16.988 -19.228 1.00 35.03 109 ALA A CA 1
ATOM 724 C C . ALA A 1 97 ? -24.598 16.533 -20.124 1.00 41.60 109 ALA A C 1
ATOM 725 O O . ALA A 1 97 ? -25.733 16.813 -19.755 1.00 41.31 109 ALA A O 1
ATOM 727 N N . GLN A 1 98 ? -24.340 15.802 -21.261 1.00 38.99 110 GLN A N 1
ATOM 728 C CA . GLN A 1 98 ? -25.372 15.321 -22.198 1.00 39.90 110 GLN A CA 1
ATOM 729 C C . GLN A 1 98 ? -26.259 14.208 -21.615 1.00 44.58 110 GLN A C 1
ATOM 730 O O . GLN A 1 98 ? -27.315 13.914 -22.180 1.00 44.08 110 GLN A O 1
ATOM 732 N N . GLU A 1 99 ? -25.798 13.566 -20.528 1.00 41.06 111 GLU A N 1
ATOM 733 C CA . GLU A 1 99 ? -26.495 12.492 -19.818 1.00 41.45 111 GLU A CA 1
ATOM 734 C C . GLU A 1 99 ? -27.472 13.063 -18.766 1.00 45.09 111 GLU A C 1
ATOM 735 O O . GLU A 1 99 ? -28.254 12.303 -18.180 1.00 45.41 111 GLU A O 1
ATOM 737 N N . LYS A 1 100 ? -27.450 14.399 -18.555 1.00 40.13 112 LYS A N 1
ATOM 738 C CA . LYS A 1 100 ? -28.335 15.084 -17.611 1.00 39.68 112 LYS A CA 1
ATOM 739 C C . LYS A 1 100 ? -29.766 15.210 -18.146 1.00 42.06 112 LYS A C 1
ATOM 740 O O . LYS A 1 100 ? -29.977 15.380 -19.350 1.00 40.65 112 LYS A O 1
ATOM 746 N N . GLN A 1 101 ? -30.739 15.155 -17.228 1.00 38.58 113 GLN A N 1
ATOM 747 C CA . GLN A 1 101 ? -32.162 15.266 -17.524 1.00 38.22 113 GLN A CA 1
ATOM 748 C C . GLN A 1 101 ? -32.565 16.738 -17.407 1.00 39.03 113 GLN A C 1
ATOM 749 O O . GLN A 1 101 ? -32.161 17.386 -16.438 1.00 39.69 113 GLN A O 1
ATOM 755 N N . ALA A 1 102 ? -33.375 17.259 -18.352 1.00 33.50 114 ALA A N 1
ATOM 756 C CA . ALA A 1 102 ? -33.827 18.673 -18.316 1.00 39.82 114 ALA A CA 1
ATOM 757 C C . ALA A 1 102 ? -34.725 18.992 -17.110 1.00 46.50 114 ALA A C 1
ATOM 758 O O . ALA A 1 102 ? -35.356 18.061 -16.579 1.00 39.97 114 ALA A O 1
ATOM 761 N N . THR B 1 2 ? -28.969 6.734 -16.316 1.00 66.14 14 THR B N 1
ATOM 762 C CA . THR B 1 2 ? -28.626 5.410 -15.792 1.00 66.13 14 THR B CA 1
ATOM 763 C C . THR B 1 2 ? -27.109 5.190 -15.777 1.00 70.03 14 THR B C 1
ATOM 764 O O . THR B 1 2 ? -26.398 5.764 -16.607 1.00 70.17 14 THR B O 1
ATOM 768 N N . ARG B 1 3 ? -26.623 4.339 -14.846 1.00 65.45 15 ARG B N 1
ATOM 769 C CA . ARG B 1 3 ? -25.207 4.000 -14.709 1.00 64.82 15 ARG B CA 1
ATOM 770 C C . ARG B 1 3 ? -24.676 3.249 -15.929 1.00 67.07 15 ARG B C 1
ATOM 771 O O . ARG B 1 3 ? -23.487 3.361 -16.241 1.00 67.56 15 ARG B O 1
ATOM 779 N N . GLU B 1 4 ? -25.557 2.511 -16.630 1.00 61.02 16 GLU B N 1
ATOM 780 C CA . GLU B 1 4 ? -25.211 1.793 -17.851 1.00 59.77 16 GLU B CA 1
ATOM 781 C C . GLU B 1 4 ? -24.956 2.812 -18.977 1.00 59.48 16 GLU B C 1
ATOM 782 O O . GLU B 1 4 ? -23.993 2.657 -19.730 1.00 58.64 16 GLU B O 1
ATOM 784 N N . ASP B 1 5 ? -25.784 3.887 -19.042 1.00 52.88 17 ASP B N 1
ATOM 785 C CA . ASP B 1 5 ? -25.637 4.964 -20.020 1.00 51.45 17 ASP B CA 1
ATOM 786 C C . ASP B 1 5 ? -24.397 5.826 -19.751 1.00 52.60 17 ASP B C 1
ATOM 787 O O . ASP B 1 5 ? -23.836 6.394 -20.699 1.00 52.99 17 ASP B O 1
ATOM 792 N N . MET B 1 6 ? -23.972 5.916 -18.466 1.00 44.78 18 MET B N 1
ATOM 793 C CA . MET B 1 6 ? -22.786 6.655 -18.045 1.00 42.59 18 MET B CA 1
ATOM 794 C C . MET B 1 6 ? -21.560 5.817 -18.382 1.00 43.86 18 MET B C 1
ATOM 795 O O . MET B 1 6 ? -20.544 6.373 -18.791 1.00 41.47 18 MET B O 1
ATOM 797 N N . GLU B 1 7 ? -21.666 4.472 -18.220 1.00 41.06 19 GLU B N 1
ATOM 798 C CA . GLU B 1 7 ? -20.616 3.503 -18.564 1.00 40.83 19 GLU B CA 1
ATOM 799 C C . GLU B 1 7 ? -20.400 3.502 -20.089 1.00 43.53 19 GLU B C 1
ATOM 800 O O . GLU B 1 7 ? -19.262 3.388 -20.539 1.00 43.19 19 GLU B O 1
ATOM 802 N N . LYS B 1 8 ? -21.485 3.674 -20.868 1.00 39.25 20 LYS B N 1
ATOM 803 C CA . LYS B 1 8 ? -21.387 3.716 -22.322 1.00 39.51 20 LYS B CA 1
ATOM 804 C C . LYS B 1 8 ? -20.599 4.954 -22.784 1.00 43.10 20 LYS B C 1
ATOM 805 O O . LYS B 1 8 ? -19.604 4.785 -23.485 1.00 43.35 20 LYS B O 1
ATOM 807 N N . ARG B 1 9 ? -21.004 6.178 -22.346 1.00 38.17 21 ARG B N 1
ATOM 808 C CA . ARG B 1 9 ? -20.324 7.427 -22.705 1.00 37.44 21 ARG B CA 1
ATOM 809 C C . ARG B 1 9 ? -18.858 7.424 -22.251 1.00 39.53 21 ARG B C 1
ATOM 810 O O . ARG B 1 9 ? -17.989 7.832 -23.016 1.00 39.60 21 ARG B O 1
ATOM 818 N N . ALA B 1 10 ? -18.599 6.941 -21.016 1.00 34.38 22 ALA B N 1
ATOM 819 C CA . ALA B 1 10 ? -17.272 6.859 -20.409 1.00 33.35 22 ALA B CA 1
ATOM 820 C C . ALA B 1 10 ? -16.294 6.079 -21.275 1.00 34.54 22 ALA B C 1
ATOM 821 O O . ALA B 1 10 ? -15.216 6.580 -21.560 1.00 32.43 22 ALA B O 1
ATOM 823 N N . ASN B 1 11 ? -16.681 4.873 -21.715 1.00 31.31 23 ASN B N 1
ATOM 824 C CA . ASN B 1 11 ? -15.853 4.035 -22.567 1.00 31.17 23 ASN B CA 1
ATOM 825 C C . ASN B 1 11 ? -15.562 4.704 -23.905 1.00 34.67 23 ASN B C 1
ATOM 826 O O . ASN B 1 11 ? -14.419 4.718 -24.354 1.00 32.81 23 ASN B O 1
ATOM 831 N N . GLU B 1 12 ? -16.597 5.285 -24.510 1.00 33.13 24 GLU B N 1
ATOM 832 C CA . GLU B 1 12 ? -16.530 5.969 -25.788 1.00 32.84 24 GLU B CA 1
ATOM 833 C C . GLU B 1 12 ? -15.536 7.145 -25.713 1.00 33.31 24 GLU B C 1
ATOM 834 O O . GLU B 1 12 ? -14.673 7.279 -26.585 1.00 33.88 24 GLU B O 1
ATOM 840 N N . VAL B 1 13 ? -15.635 7.956 -24.662 1.00 26.62 25 VAL B N 1
ATOM 841 C CA . VAL B 1 13 ? -14.755 9.143 -24.455 1.00 25.09 25 VAL B CA 1
ATOM 842 C C . VAL B 1 13 ? -13.308 8.699 -24.135 1.00 26.26 25 VAL B C 1
ATOM 843 O O . VAL B 1 13 ? -12.358 9.271 -24.671 1.00 26.52 25 VAL B O 1
ATOM 847 N N . ALA B 1 14 ? -13.154 7.634 -23.333 1.00 21.09 26 ALA B N 1
ATOM 848 C CA . ALA B 1 14 ? -11.843 7.076 -23.015 1.00 20.56 26 ALA B CA 1
ATOM 849 C C . ALA B 1 14 ? -11.156 6.592 -24.275 1.00 26.92 26 ALA B C 1
ATOM 850 O O . ALA B 1 14 ? -9.952 6.812 -24.430 1.00 28.62 26 ALA B O 1
ATOM 852 N N . ASN B 1 15 ? -11.911 5.944 -25.190 1.00 24.69 27 ASN B N 1
ATOM 853 C CA . ASN B 1 15 ? -11.358 5.440 -26.459 1.00 25.36 27 ASN B CA 1
ATOM 854 C C . ASN B 1 15 ? -10.913 6.621 -27.333 1.00 27.22 27 ASN B C 1
ATOM 855 O O . ASN B 1 15 ? -9.818 6.603 -27.896 1.00 28.08 27 ASN B O 1
ATOM 860 N N . LEU B 1 16 ? -11.724 7.693 -27.348 1.00 19.86 28 LEU B N 1
ATOM 861 C CA . LEU B 1 16 ? -11.358 8.896 -28.082 1.00 19.15 28 LEU B CA 1
ATOM 862 C C . LEU B 1 16 ? -10.057 9.515 -27.520 1.00 25.56 28 LEU B C 1
ATOM 863 O O . LEU B 1 16 ? -9.214 9.950 -28.307 1.00 26.92 28 LEU B O 1
ATOM 868 N N . LEU B 1 17 ? -9.891 9.542 -26.171 1.00 22.33 29 LEU B N 1
ATOM 869 C CA . LEU B 1 17 ? -8.699 10.114 -25.521 1.00 21.05 29 LEU B CA 1
ATOM 870 C C . LEU B 1 17 ? -7.478 9.262 -25.820 1.00 25.69 29 LEU B C 1
ATOM 871 O O . LEU B 1 17 ? -6.395 9.808 -26.021 1.00 23.27 29 LEU B O 1
ATOM 876 N N . LYS B 1 18 ? -7.653 7.926 -25.869 1.00 24.36 30 LYS B N 1
ATOM 877 C CA . LYS B 1 18 ? -6.558 7.001 -26.229 1.00 25.53 30 LYS B CA 1
ATOM 878 C C . LYS B 1 18 ? -6.034 7.392 -27.617 1.00 30.80 30 LYS B C 1
ATOM 879 O O . LYS B 1 18 ? -4.823 7.516 -27.803 1.00 31.10 30 LYS B O 1
ATOM 885 N N . THR B 1 19 ? -6.955 7.643 -28.573 1.00 28.25 31 THR B N 1
ATOM 886 C CA . THR B 1 19 ? -6.612 8.032 -29.934 1.00 28.1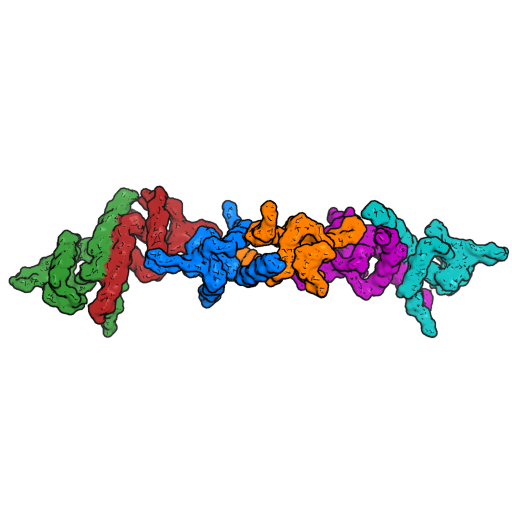1 31 THR B CA 1
ATOM 887 C C . THR B 1 19 ? -5.797 9.319 -29.955 1.00 33.34 31 THR B C 1
ATOM 888 O O . THR B 1 19 ? -4.761 9.373 -30.621 1.00 34.84 31 THR B O 1
ATOM 892 N N . LEU B 1 20 ? -6.256 10.344 -29.221 1.00 27.19 32 LEU B N 1
ATOM 893 C CA . LEU B 1 20 ? -5.581 11.641 -29.205 1.00 26.11 32 LEU B CA 1
ATOM 894 C C . LEU B 1 20 ? -4.301 11.654 -28.355 1.00 28.82 32 LEU B C 1
ATOM 895 O O . LEU B 1 20 ? -3.562 12.632 -28.407 1.00 28.69 32 LEU B O 1
ATOM 900 N N . SER B 1 21 ? -4.041 10.578 -27.593 1.00 23.86 33 SER B N 1
ATOM 901 C CA . SER B 1 21 ? -2.870 10.395 -26.714 1.00 24.69 33 SER B CA 1
ATOM 902 C C . SER B 1 21 ? -1.520 10.147 -27.455 1.00 31.37 33 SER B C 1
ATOM 903 O O . SER B 1 21 ? -0.741 9.279 -27.034 1.00 30.09 33 SER B O 1
ATOM 906 N N . HIS B 1 22 ? -1.240 10.913 -28.530 1.00 29.70 34 HIS B N 1
ATOM 907 C CA . HIS B 1 22 ? 0.018 10.828 -29.273 1.00 30.73 34 HIS B CA 1
ATOM 908 C C . HIS B 1 22 ? 0.423 12.244 -29.574 1.00 31.21 34 HIS B C 1
ATOM 909 O O . HIS B 1 22 ? -0.373 12.967 -30.157 1.00 30.12 34 HIS B O 1
ATOM 916 N N . PRO B 1 23 ? 1.629 12.695 -29.147 1.00 29.79 35 PRO B N 1
ATOM 917 C CA . PRO B 1 23 ? 2.041 14.096 -29.409 1.00 28.04 35 PRO B CA 1
ATOM 918 C C . PRO B 1 23 ? 1.930 14.559 -30.855 1.00 30.41 35 PRO B C 1
ATOM 919 O O . PRO B 1 23 ? 1.508 15.690 -31.096 1.00 29.80 35 PRO B O 1
ATOM 923 N N . VAL B 1 24 ? 2.259 13.688 -31.820 1.00 27.63 36 VAL B N 1
ATOM 924 C CA . VAL B 1 24 ? 2.182 14.035 -33.250 1.00 27.77 36 VAL B CA 1
ATOM 925 C C . VAL B 1 24 ? 0.713 14.211 -33.663 1.00 29.90 36 VAL B C 1
ATOM 926 O O . VAL B 1 24 ? 0.391 15.207 -34.330 1.00 29.80 36 VAL B O 1
ATOM 930 N N . ARG B 1 25 ? -0.184 13.320 -33.185 1.00 24.36 37 ARG B N 1
ATOM 931 C CA . ARG B 1 25 ? -1.630 13.462 -33.444 1.00 23.25 37 ARG B CA 1
ATOM 932 C C . ARG B 1 25 ? -2.153 14.764 -32.870 1.00 22.80 37 ARG B C 1
ATOM 933 O O . ARG B 1 25 ? -2.907 15.464 -33.535 1.00 22.61 37 ARG B O 1
ATOM 941 N N . LEU B 1 26 ? -1.702 15.131 -31.671 1.00 21.82 38 LEU B N 1
ATOM 942 C CA . LEU B 1 26 ? -2.110 16.394 -31.077 1.00 22.42 38 LEU B CA 1
ATOM 943 C C . LEU B 1 26 ? -1.663 17.633 -31.870 1.00 24.89 38 LEU B C 1
ATOM 944 O O . LEU B 1 26 ? -2.461 18.548 -32.061 1.00 21.93 38 LEU B O 1
ATOM 95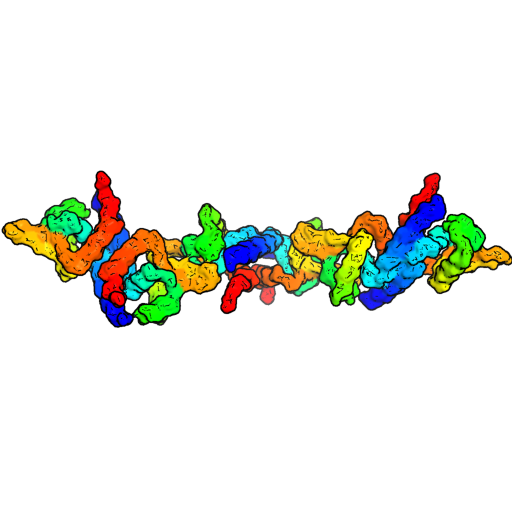7 N N . LEU B 1 28 ? -0.990 17.748 -35.039 1.00 20.56 40 LEU B N 1
ATOM 958 C CA . LEU B 1 28 ? -1.787 17.686 -36.250 1.00 18.18 40 LEU B CA 1
ATOM 959 C C . LEU B 1 28 ? -3.186 18.253 -36.054 1.00 20.95 40 LEU B C 1
ATOM 960 O O . LEU B 1 28 ? -3.578 19.120 -36.798 1.00 19.78 40 LEU B O 1
ATOM 965 N N . VAL B 1 29 ? -3.938 17.793 -35.048 1.00 18.11 41 VAL B N 1
ATOM 966 C CA . VAL B 1 29 ? -5.302 18.291 -34.826 1.00 18.35 41 VAL B CA 1
ATOM 967 C C . VAL B 1 29 ? -5.354 19.762 -34.431 1.00 23.72 41 VAL B C 1
ATOM 968 O O . VAL B 1 29 ? -6.165 20.514 -34.965 1.00 20.70 41 VAL B O 1
ATOM 972 N N . CYS B 1 30 ? -4.421 20.205 -33.578 1.00 24.74 42 CYS B N 1
ATOM 973 C CA . CYS B 1 30 ? -4.378 21.631 -33.225 1.00 25.87 42 CYS B CA 1
ATOM 974 C C . CYS B 1 30 ? -4.044 22.508 -34.437 1.00 27.29 42 CYS B C 1
ATOM 975 O O . CYS B 1 30 ? -4.663 23.555 -34.602 1.00 25.48 42 CYS B O 1
ATOM 978 N N . THR B 1 31 ? -3.130 22.041 -35.327 1.00 24.97 43 THR B N 1
ATOM 979 C CA . THR B 1 31 ? -2.788 22.784 -36.560 1.00 24.10 43 THR B CA 1
ATOM 980 C C . THR B 1 31 ? -4.030 22.910 -37.458 1.00 27.59 43 THR B C 1
ATOM 981 O O . THR B 1 31 ? -4.305 23.993 -37.993 1.00 26.36 43 THR B O 1
ATOM 985 N N . LEU B 1 32 ? -4.820 21.817 -37.555 1.00 22.39 44 LEU B N 1
ATOM 986 C CA . LEU B 1 32 ? -6.024 21.761 -38.387 1.00 21.66 44 LEU B CA 1
ATOM 987 C C . LEU B 1 32 ? -7.215 22.561 -37.907 1.00 24.72 44 LEU B C 1
ATOM 988 O O . LEU B 1 32 ? -8.150 22.783 -38.661 1.00 25.37 44 LEU B O 1
ATOM 993 N N . VAL B 1 33 ? -7.190 23.019 -36.669 1.00 23.60 45 VAL B N 1
ATOM 994 C CA . VAL B 1 33 ? -8.231 23.906 -36.107 1.00 23.19 45 VAL B CA 1
ATOM 995 C C . VAL B 1 33 ? -8.191 25.223 -36.918 1.00 29.96 45 VAL B C 1
ATOM 996 O O . VAL B 1 33 ? -9.226 25.800 -37.229 1.00 32.31 45 VAL B O 1
ATOM 1000 N N . GLU B 1 34 ? -6.988 25.641 -37.296 1.00 27.52 46 GLU B N 1
ATOM 1001 C CA . GLU B 1 34 ? -6.703 26.855 -38.053 1.00 27.82 46 GLU B CA 1
ATOM 1002 C C . GLU B 1 34 ? -7.092 26.798 -39.537 1.00 32.88 46 GLU B C 1
ATOM 1003 O O . GLU B 1 34 ? -7.326 27.851 -40.145 1.00 31.54 46 GLU B O 1
ATOM 1009 N N . GLY B 1 35 ? -7.262 25.590 -40.078 1.00 27.66 47 GLY B N 1
ATOM 1010 C CA . GLY B 1 35 ? -7.682 25.420 -41.461 1.00 27.48 47 GLY B CA 1
ATOM 1011 C C . GLY B 1 35 ? -7.197 24.142 -42.101 1.00 32.46 47 GLY B C 1
ATOM 1012 O O . GLY B 1 35 ? -6.574 23.308 -41.436 1.00 32.71 47 GLY B O 1
ATOM 1013 N N . GLU B 1 36 ? -7.487 23.990 -43.399 1.00 28.05 48 GLU B N 1
ATOM 1014 C CA . GLU B 1 36 ? -7.117 22.826 -44.218 1.00 26.74 48 GLU B CA 1
ATOM 1015 C C . GLU B 1 36 ? -5.682 22.944 -44.664 1.00 28.21 48 GLU B C 1
ATOM 1016 O O . GLU B 1 36 ? -5.288 24.011 -45.135 1.00 26.62 48 GLU B O 1
ATOM 1022 N N . PHE B 1 37 ? -4.888 21.875 -44.518 1.00 24.54 49 PHE B N 1
ATOM 1023 C CA . PHE B 1 37 ? -3.488 21.912 -44.936 1.00 25.81 49 PHE B CA 1
ATOM 1024 C C . PHE B 1 37 ? -3.104 20.687 -45.730 1.00 28.13 49 PHE B C 1
ATOM 1025 O O . PHE B 1 37 ? -3.623 19.595 -45.483 1.00 26.98 49 PHE B O 1
ATOM 1033 N N . SER B 1 38 ? -2.130 20.854 -46.637 1.00 20.77 50 SER B N 1
ATOM 1034 C CA . SER B 1 38 ? -1.668 19.736 -47.427 1.00 21.02 50 SER B CA 1
ATOM 1035 C C . SER B 1 38 ? -0.653 19.006 -46.572 1.00 23.62 50 SER B C 1
ATOM 1036 O O . SER B 1 38 ? -0.272 19.523 -45.529 1.00 22.47 50 SER B O 1
ATOM 1039 N N . VAL B 1 39 ? -0.199 17.829 -47.005 1.00 24.58 51 VAL B N 1
ATOM 1040 C CA . VAL B 1 39 ? 0.790 17.033 -46.281 1.00 25.78 51 VAL B CA 1
ATOM 1041 C C . VAL B 1 39 ? 2.121 17.774 -46.169 1.00 31.21 51 VAL B C 1
ATOM 1042 O O . VAL B 1 39 ? 2.749 17.737 -45.111 1.00 32.04 51 VAL B O 1
ATOM 1046 N N . GLY B 1 40 ? 2.504 18.490 -47.229 1.00 28.41 52 GLY B N 1
ATOM 1047 C CA . GLY B 1 40 ? 3.725 19.293 -47.264 1.00 26.56 52 GLY B CA 1
ATOM 1048 C C . GLY B 1 40 ? 3.690 20.437 -46.279 1.00 27.36 52 GLY B C 1
ATOM 1049 O O . GLY B 1 40 ? 4.670 20.679 -45.589 1.00 27.29 52 GLY B O 1
ATOM 1050 N N . GLU B 1 41 ? 2.545 21.137 -46.190 1.00 24.01 53 GLU B N 1
ATOM 1051 C CA . GLU B 1 41 ? 2.321 22.232 -45.262 1.00 22.98 53 GLU B CA 1
ATOM 1052 C C . GLU B 1 41 ? 2.323 21.737 -43.816 1.00 30.35 53 GLU B C 1
ATOM 1053 O O . GLU B 1 41 ? 2.843 22.429 -42.922 1.00 28.88 53 GLU B O 1
ATOM 1059 N N . LEU B 1 42 ? 1.740 20.538 -43.575 1.00 27.30 54 LEU B N 1
ATOM 1060 C CA . LEU B 1 42 ? 1.720 19.961 -42.227 1.00 25.57 54 LEU B CA 1
ATOM 1061 C C . LEU B 1 42 ? 3.139 19.621 -41.788 1.00 31.57 54 LEU B C 1
ATOM 1062 O O . LEU B 1 42 ? 3.522 19.941 -40.670 1.00 31.45 54 LEU B O 1
ATOM 1067 N N . GLU B 1 43 ? 3.927 19.025 -42.688 1.00 32.72 55 GLU B N 1
ATOM 1068 C CA . GLU B 1 43 ? 5.312 18.625 -42.436 1.00 34.79 55 GLU B CA 1
ATOM 1069 C C . GLU B 1 43 ? 6.174 19.814 -42.032 1.00 43.36 55 GLU B C 1
ATOM 1070 O O . GLU B 1 43 ? 6.956 19.698 -41.095 1.00 43.49 55 GLU B O 1
ATOM 1076 N N . GLN B 1 44 ? 6.026 20.948 -42.734 1.00 42.67 56 GLN B N 1
ATOM 1077 C CA . GLN B 1 44 ? 6.787 22.171 -42.467 1.00 43.09 56 GLN B CA 1
ATOM 1078 C C . GLN B 1 44 ? 6.401 22.837 -41.167 1.00 47.53 56 GLN B C 1
ATOM 1079 O O . GLN B 1 44 ? 7.288 23.203 -40.397 1.00 48.19 56 GLN B O 1
ATOM 1085 N N . GLN B 1 45 ? 5.091 23.000 -40.913 1.00 43.32 57 GLN B N 1
ATOM 1086 C CA . GLN B 1 45 ? 4.581 23.646 -39.700 1.00 42.80 57 GLN B CA 1
ATOM 1087 C C . GLN B 1 45 ? 4.842 22.872 -38.376 1.00 46.34 57 GLN B C 1
ATOM 1088 O O . GLN B 1 45 ? 4.974 23.493 -37.324 1.00 45.31 57 GLN B O 1
ATOM 1094 N N . ILE B 1 46 ? 4.871 21.540 -38.429 1.00 43.21 58 ILE B N 1
ATOM 1095 C CA . ILE B 1 46 ? 4.989 20.685 -37.240 1.00 44.08 58 ILE B CA 1
ATOM 1096 C C . ILE B 1 46 ? 6.395 20.102 -37.067 1.00 49.51 58 ILE B C 1
ATOM 1097 O O . ILE B 1 46 ? 6.779 19.766 -35.951 1.00 51.19 58 ILE B O 1
ATOM 1102 N N . GLY B 1 47 ? 7.156 20.026 -38.149 1.00 44.74 59 GLY B N 1
ATOM 1103 C CA . GLY B 1 47 ? 8.515 19.501 -38.114 1.00 44.67 59 GLY B CA 1
ATOM 1104 C C . GLY B 1 47 ? 8.578 17.997 -37.973 1.00 50.79 59 GLY B C 1
ATOM 1105 O O . GLY B 1 47 ? 9.501 17.474 -37.351 1.00 50.83 59 GLY B O 1
ATOM 1106 N N . ILE B 1 48 ? 7.586 17.296 -38.537 1.00 48.56 60 ILE B N 1
ATOM 1107 C CA . ILE B 1 48 ? 7.520 15.841 -38.554 1.00 49.46 60 ILE B CA 1
ATOM 1108 C C . ILE B 1 48 ? 7.470 15.416 -40.033 1.00 55.28 60 ILE B C 1
ATOM 1109 O O . ILE B 1 48 ? 6.614 15.896 -40.782 1.00 56.16 60 ILE B O 1
ATOM 1114 N N . GLY B 1 49 ? 8.386 14.545 -40.437 1.00 51.57 61 GLY B N 1
ATOM 1115 C CA . GLY B 1 49 ? 8.459 14.065 -41.812 1.00 51.18 61 GLY B CA 1
ATOM 1116 C C . GLY B 1 49 ? 7.772 12.735 -42.014 1.00 54.27 61 GLY B C 1
ATOM 1117 O O . GLY B 1 49 ? 6.836 12.406 -41.290 1.00 54.38 61 GLY B O 1
ATOM 1118 N N . GLN B 1 50 ? 8.269 11.944 -42.969 1.00 49.96 62 GLN B N 1
ATOM 1119 C CA . GLN B 1 50 ? 7.736 10.623 -43.286 1.00 49.11 62 GLN B CA 1
ATOM 1120 C C . GLN B 1 50 ? 8.603 9.497 -42.703 1.00 51.67 62 GLN B C 1
ATOM 1121 O O . GLN B 1 50 ? 9.773 9.746 -42.427 1.00 51.87 62 GLN B O 1
ATOM 1127 N N . PRO B 1 51 ? 8.088 8.264 -42.469 1.00 47.11 63 PRO B N 1
ATOM 1128 C CA . PRO B 1 51 ? 6.709 7.783 -42.683 1.00 46.76 63 PRO B CA 1
ATOM 1129 C C . PRO B 1 51 ? 5.698 8.268 -41.629 1.00 49.60 63 PRO B C 1
ATOM 1130 O O . PRO B 1 51 ? 4.497 8.208 -41.876 1.00 48.87 63 PRO B O 1
ATOM 1134 N N . THR B 1 52 ? 6.204 8.786 -40.487 1.00 46.72 64 THR B N 1
ATOM 1135 C CA . THR B 1 52 ? 5.480 9.266 -39.294 1.00 45.93 64 THR B CA 1
ATOM 1136 C C . THR B 1 52 ? 4.251 10.145 -39.564 1.00 48.09 64 THR B C 1
ATOM 1137 O O . THR B 1 52 ? 3.145 9.757 -39.181 1.00 47.72 64 THR B O 1
ATOM 1141 N N . LEU B 1 53 ? 4.433 11.293 -40.232 1.00 43.26 65 LEU B N 1
ATOM 1142 C CA . LEU B 1 53 ? 3.345 12.230 -40.550 1.00 42.51 65 LEU B CA 1
ATOM 1143 C C . LEU B 1 53 ? 2.154 11.566 -41.240 1.00 42.02 65 LEU B C 1
ATOM 1144 O O . LEU B 1 53 ? 1.025 11.739 -40.777 1.00 42.56 65 LEU B O 1
ATOM 1149 N N . SER B 1 54 ? 2.385 10.776 -42.296 1.00 35.35 66 SER B N 1
ATOM 1150 C CA . SER B 1 54 ? 1.275 10.093 -42.967 1.00 34.51 66 SER B CA 1
ATOM 1151 C C . SER B 1 54 ? 0.737 8.896 -42.179 1.00 35.00 66 SER B C 1
ATOM 1152 O O . SER B 1 54 ? -0.425 8.550 -42.355 1.00 32.86 66 SER B O 1
ATOM 1155 N N . GLN B 1 55 ? 1.562 8.285 -41.297 1.00 33.46 67 GLN B N 1
ATOM 1156 C CA . GLN B 1 55 ? 1.099 7.185 -40.426 1.00 34.24 67 GLN B CA 1
ATOM 1157 C C . GLN B 1 55 ? 0.079 7.742 -39.428 1.00 37.07 67 GLN B C 1
ATOM 1158 O O . GLN B 1 55 ? -1.016 7.182 -39.278 1.00 36.53 67 GLN B O 1
ATOM 1164 N N . GLN B 1 56 ? 0.424 8.894 -38.818 1.00 32.62 68 GLN B N 1
ATOM 1165 C CA . GLN B 1 56 ? -0.405 9.587 -37.833 1.00 31.39 68 GLN B CA 1
ATOM 1166 C C . GLN B 1 56 ? -1.673 10.207 -38.379 1.00 33.11 68 GLN B C 1
ATOM 1167 O O . GLN B 1 56 ? -2.708 10.109 -37.714 1.00 32.54 68 GLN B O 1
ATOM 1173 N N . LEU B 1 57 ? -1.643 10.788 -39.610 1.00 29.17 69 LEU B N 1
ATOM 1174 C CA . LEU B 1 57 ? -2.863 11.314 -40.261 1.00 26.99 69 LEU B CA 1
ATOM 1175 C C . LEU B 1 57 ? -3.756 10.112 -40.642 1.00 31.93 69 LEU B C 1
ATOM 1176 O O . LEU B 1 57 ? -4.987 10.226 -40.676 1.00 31.05 69 LEU B O 1
ATOM 1181 N N . GLY B 1 58 ? -3.108 8.975 -40.937 1.00 31.04 70 GLY B N 1
ATOM 1182 C CA . GLY B 1 58 ? -3.761 7.703 -41.246 1.00 31.22 70 GLY B CA 1
ATOM 1183 C C . GLY B 1 58 ? -4.604 7.259 -40.067 1.00 33.52 70 GLY B C 1
ATOM 1184 O O . GLY B 1 58 ? -5.812 7.104 -40.220 1.00 35.15 70 GLY B O 1
ATOM 1185 N N . VAL B 1 59 ? -4.005 7.223 -38.855 1.00 29.38 71 VAL B N 1
ATOM 1186 C CA . VAL B 1 59 ? -4.706 6.918 -37.585 1.00 28.03 71 VAL B CA 1
ATOM 1187 C C . VAL B 1 59 ? -5.878 7.892 -37.347 1.00 27.75 71 VAL B C 1
ATOM 1188 O O . VAL B 1 59 ? -6.974 7.457 -37.045 1.00 27.65 71 VAL B O 1
ATOM 1192 N N . LEU B 1 60 ? -5.656 9.200 -37.516 1.00 23.48 72 LEU B N 1
ATOM 1193 C CA . LEU B 1 60 ? -6.679 10.246 -37.301 1.00 21.63 72 LEU B CA 1
ATOM 1194 C C . LEU B 1 60 ? -7.818 10.150 -38.279 1.00 26.10 72 LEU B C 1
ATOM 1195 O O . LEU B 1 60 ? -8.938 10.540 -37.958 1.00 25.97 72 LEU B O 1
ATOM 1200 N N . ARG B 1 61 ? -7.523 9.701 -39.513 1.00 27.87 73 ARG B N 1
ATOM 1201 C CA . ARG B 1 61 ? -8.520 9.512 -40.575 1.00 27.11 73 ARG B CA 1
ATOM 1202 C C . ARG B 1 61 ? -9.341 8.277 -40.245 1.00 29.03 73 ARG B C 1
ATOM 1203 O O . ARG B 1 61 ? -10.564 8.330 -40.340 1.00 27.80 73 ARG B O 1
ATOM 1211 N N . GLU B 1 62 ? -8.677 7.169 -39.839 1.00 27.81 74 GLU B N 1
ATOM 1212 C CA . GLU B 1 62 ? -9.385 5.912 -39.454 1.00 28.53 74 GLU B CA 1
ATOM 1213 C C . GLU B 1 62 ? -10.314 6.207 -38.287 1.00 34.21 74 GLU B C 1
ATOM 1214 O O . GLU B 1 62 ? -11.475 5.787 -38.289 1.00 35.31 74 GLU B O 1
ATOM 1220 N N . SER B 1 63 ? -9.825 7.008 -37.314 1.00 27.85 75 SER B N 1
ATOM 1221 C CA . SER B 1 63 ? -10.602 7.385 -36.142 1.00 26.28 75 SER B CA 1
ATOM 1222 C C . SER B 1 63 ? -11.756 8.347 -36.428 1.00 28.56 75 SER B C 1
ATOM 1223 O O . SER B 1 63 ? -12.557 8.613 -35.541 1.00 29.19 75 SER B O 1
ATOM 1226 N N . GLY B 1 64 ? -11.861 8.837 -37.656 1.00 23.75 76 GLY B N 1
ATOM 1227 C CA . GLY B 1 64 ? -12.938 9.754 -38.044 1.00 22.62 76 GLY B CA 1
ATOM 1228 C C . GLY B 1 64 ? -12.750 11.185 -37.576 1.00 28.32 76 GLY B C 1
ATOM 1229 O O . GLY B 1 64 ? -13.700 11.972 -37.579 1.00 29.76 76 GLY B O 1
ATOM 1230 N N . ILE B 1 65 ? -11.519 11.545 -37.203 1.00 24.27 77 ILE B N 1
ATOM 1231 C CA . ILE B 1 65 ? -11.197 12.871 -36.641 1.00 23.58 77 ILE B CA 1
ATOM 1232 C C . ILE B 1 65 ? -10.763 13.847 -37.742 1.00 26.80 77 ILE B C 1
ATOM 1233 O O . ILE B 1 65 ? -11.046 15.046 -37.674 1.00 28.36 77 ILE B O 1
ATOM 1238 N N . VAL B 1 66 ? -10.066 13.321 -38.752 1.00 21.10 78 VAL B N 1
ATOM 1239 C CA . VAL B 1 66 ? -9.585 14.082 -39.880 1.00 20.56 78 VAL B CA 1
ATOM 1240 C C . VAL B 1 66 ? -10.118 13.402 -41.160 1.00 26.40 78 VAL B C 1
ATOM 1241 O O . VAL B 1 66 ? -10.329 12.194 -41.188 1.00 23.94 78 VAL B O 1
ATOM 1245 N N . GLU B 1 67 ? -10.315 14.189 -42.203 1.00 24.95 79 GLU B N 1
ATOM 1246 C CA . GLU B 1 67 ? -10.723 13.724 -43.522 1.00 25.08 79 GLU B CA 1
ATOM 1247 C C . GLU B 1 67 ? -9.947 14.508 -44.601 1.00 29.94 79 GLU B C 1
ATOM 1248 O O . GLU B 1 67 ? -9.295 15.513 -44.291 1.00 28.58 79 GLU B O 1
ATOM 1254 N N . THR B 1 68 ? -10.052 14.076 -45.851 1.00 26.52 80 THR B N 1
ATOM 1255 C CA . THR B 1 68 ? -9.387 14.747 -46.958 1.00 27.65 80 THR B CA 1
ATOM 1256 C C . THR B 1 68 ? -10.379 15.503 -47.830 1.00 34.00 80 THR B C 1
ATOM 1257 O O . THR B 1 68 ? -11.586 15.201 -47.858 1.00 32.89 80 THR B O 1
ATOM 1261 N N . ARG B 1 69 ? -9.857 16.489 -48.555 1.00 31.70 81 ARG B N 1
ATOM 1262 C CA . ARG B 1 69 ? -10.621 17.289 -49.500 1.00 32.39 81 ARG B CA 1
ATOM 1263 C C . ARG B 1 69 ? -9.723 17.539 -50.714 1.00 37.81 81 ARG B C 1
ATOM 1264 O O . ARG B 1 69 ? -8.526 17.775 -50.559 1.00 36.42 81 ARG B O 1
ATOM 1272 N N . ARG B 1 70 ? -10.275 17.370 -51.919 1.00 39.16 82 ARG B N 1
ATOM 1273 C CA . ARG B 1 70 ? -9.571 17.609 -53.181 1.00 40.83 82 ARG B CA 1
ATOM 1274 C C . ARG B 1 70 ? -10.576 18.167 -54.204 1.00 48.48 82 ARG B C 1
ATOM 1275 O O . ARG B 1 70 ? -11.215 17.409 -54.937 1.00 49.97 82 ARG B O 1
ATOM 1277 N N . ASN B 1 71 ? -10.756 19.504 -54.182 1.00 45.31 83 ASN B N 1
ATOM 1278 C CA . ASN B 1 71 ? -11.677 20.266 -55.028 1.00 45.46 83 ASN B CA 1
ATOM 1279 C C . ASN B 1 71 ? -11.208 20.303 -56.478 1.00 47.32 83 ASN B C 1
ATOM 1280 O O . ASN B 1 71 ? -12.042 20.234 -57.384 1.00 48.08 83 ASN B O 1
ATOM 1285 N N . ILE B 1 72 ? -9.881 20.444 -56.693 1.00 40.67 84 ILE B N 1
ATOM 1286 C CA . ILE B 1 72 ? -9.292 20.517 -58.029 1.00 38.50 84 ILE B CA 1
ATOM 1287 C C . ILE B 1 72 ? -8.215 19.461 -58.218 1.00 41.21 84 ILE B C 1
ATOM 1288 O O . ILE B 1 72 ? -8.321 18.646 -59.134 1.00 43.08 84 ILE B O 1
ATOM 1293 N N . LYS B 1 73 ? -7.143 19.517 -57.418 1.00 35.07 85 LYS B N 1
ATOM 1294 C CA . LYS B 1 73 ? -6.000 18.614 -57.576 1.00 33.01 85 LYS B CA 1
ATOM 1295 C C . LYS B 1 73 ? -5.275 18.367 -56.252 1.00 36.71 85 LYS B C 1
ATOM 1296 O O . LYS B 1 73 ? -4.946 17.219 -55.939 1.00 38.08 85 LYS B O 1
ATOM 1302 N N . GLN B 1 74 ? -4.968 19.434 -55.500 1.00 31.26 86 GLN B N 1
ATOM 1303 C CA . GLN B 1 74 ? -4.229 19.291 -54.250 1.00 29.86 86 GLN B CA 1
ATOM 1304 C C . GLN B 1 74 ? -5.051 18.556 -53.177 1.00 29.43 86 GLN B C 1
ATOM 1305 O O . GLN B 1 74 ? -6.224 18.856 -52.986 1.00 30.15 86 GLN B O 1
ATOM 1311 N N . ILE B 1 75 ? -4.444 17.616 -52.491 1.00 25.80 87 ILE B N 1
ATOM 1312 C CA . ILE B 1 75 ? -5.106 16.914 -51.375 1.00 26.82 87 ILE B CA 1
ATOM 1313 C C . ILE B 1 75 ? -4.931 17.755 -50.064 1.00 27.28 87 ILE B C 1
ATOM 1314 O O . ILE B 1 75 ? -3.806 17.935 -49.615 1.00 26.26 87 ILE B O 1
ATOM 1319 N N . PHE B 1 76 ? -6.032 18.239 -49.474 1.00 22.89 88 PHE B N 1
ATOM 1320 C CA . PHE B 1 76 ? -6.001 18.968 -48.196 1.00 23.39 88 PHE B CA 1
ATOM 1321 C C . PHE B 1 76 ? -6.644 18.140 -47.101 1.00 29.48 88 PHE B C 1
ATOM 1322 O O . PHE B 1 76 ? -7.720 17.560 -47.306 1.00 28.85 88 PHE B O 1
ATOM 1330 N N . TYR B 1 77 ? -6.031 18.157 -45.923 1.00 25.37 89 TYR B N 1
ATOM 1331 C CA . TYR B 1 77 ? -6.579 17.502 -44.738 1.00 24.79 89 TYR B CA 1
ATOM 1332 C C . TYR B 1 77 ? -7.308 18.560 -43.953 1.00 28.24 89 TYR B C 1
ATOM 1333 O O . TYR B 1 77 ? -6.942 19.723 -43.998 1.00 27.43 89 TYR B O 1
ATOM 1342 N N . ARG B 1 78 ? -8.352 18.164 -43.261 1.00 22.72 90 ARG B N 1
ATOM 1343 C CA . ARG B 1 78 ? -9.205 19.019 -42.472 1.00 23.40 90 ARG B CA 1
ATOM 1344 C C . ARG B 1 78 ? -9.827 18.157 -41.381 1.00 27.49 90 ARG B C 1
ATOM 1345 O O . ARG B 1 78 ? -9.930 16.936 -41.536 1.00 24.30 90 ARG B O 1
ATOM 1353 N N . LEU B 1 79 ? -10.273 18.803 -40.321 1.00 25.28 91 LEU B N 1
ATOM 1354 C CA . LEU B 1 79 ? -10.960 18.151 -39.239 1.00 26.39 91 LEU B CA 1
ATOM 1355 C C . LEU B 1 79 ? -12.354 17.756 -39.710 1.00 33.22 91 LEU B C 1
ATOM 1356 O O . LEU B 1 79 ? -12.952 18.446 -40.543 1.00 35.18 91 LEU B O 1
ATOM 1361 N N . THR B 1 80 ? -12.909 16.694 -39.145 1.00 30.60 92 THR B N 1
ATOM 1362 C CA . THR B 1 80 ? -14.299 16.372 -39.494 1.00 30.96 92 THR B CA 1
ATOM 1363 C C . THR B 1 80 ? -15.214 17.295 -38.670 1.00 36.89 92 THR B C 1
ATOM 1364 O O . THR B 1 80 ? -14.723 18.053 -37.823 1.00 33.78 92 THR B O 1
ATOM 1368 N N . GLU B 1 81 ? -16.524 17.285 -38.958 1.00 37.55 93 GLU B N 1
ATOM 1369 C CA . GLU B 1 81 ? -17.490 18.120 -38.252 1.00 38.63 93 GLU B CA 1
ATOM 1370 C C . GLU B 1 81 ? -18.221 17.303 -37.176 1.00 44.41 93 GLU B C 1
ATOM 1371 O O . GLU B 1 81 ? -19.186 17.772 -36.557 1.00 44.46 93 GLU B O 1
ATOM 1377 N N . ALA B 1 82 ? -17.686 16.106 -36.900 1.00 40.77 94 ALA B N 1
ATOM 1378 C CA . ALA B 1 82 ? -18.201 15.172 -35.906 1.00 40.07 94 ALA B CA 1
ATOM 1379 C C . ALA B 1 82 ? -17.964 15.668 -34.492 1.00 43.51 94 ALA B C 1
ATOM 1380 O O . ALA B 1 82 ? -17.258 16.661 -34.271 1.00 44.33 94 ALA B O 1
ATOM 1382 N N . LYS B 1 83 ? -18.541 14.942 -33.531 1.00 39.08 95 LYS B N 1
ATOM 1383 C CA . LYS B 1 83 ? -18.467 15.185 -32.096 1.00 37.50 95 LYS B CA 1
ATOM 1384 C C . LYS B 1 83 ? -17.028 15.399 -31.589 1.00 37.57 95 LYS B C 1
ATOM 1385 O O . LYS B 1 83 ? -16.816 16.302 -30.800 1.00 39.59 95 LYS B O 1
ATOM 1391 N N . ALA B 1 84 ? -16.056 14.596 -32.051 1.00 30.49 96 ALA B N 1
ATOM 1392 C CA . ALA B 1 84 ? -14.642 14.689 -31.675 1.00 28.88 96 ALA B CA 1
ATOM 1393 C C . ALA B 1 84 ? -13.971 16.066 -31.964 1.00 30.01 96 ALA B C 1
ATOM 1394 O O . ALA B 1 84 ? -13.014 16.445 -31.274 1.00 26.43 96 ALA B O 1
ATOM 1396 N N . ALA B 1 85 ? -14.455 16.796 -32.985 1.00 25.08 97 ALA B N 1
ATOM 1397 C CA . ALA B 1 85 ? -13.907 18.114 -33.335 1.00 25.78 97 ALA B CA 1
ATOM 1398 C C . ALA B 1 85 ? -14.129 19.120 -32.195 1.00 27.63 97 ALA B C 1
ATOM 1399 O O . ALA B 1 85 ? -13.321 20.040 -32.023 1.00 25.66 97 ALA B O 1
ATOM 1401 N N . GLN B 1 86 ? -15.184 18.892 -31.379 1.00 23.30 98 GLN B N 1
ATOM 1402 C CA . GLN B 1 86 ? -15.508 19.728 -30.208 1.00 22.90 98 GLN B CA 1
ATOM 1403 C C . GLN B 1 86 ? -14.412 19.547 -29.151 1.00 25.02 98 GLN B C 1
ATOM 1404 O O . GLN B 1 86 ? -13.976 20.518 -28.537 1.00 23.96 98 GLN B O 1
ATOM 1410 N N . LEU B 1 87 ? -13.907 18.322 -28.999 1.00 23.02 99 LEU B N 1
ATOM 1411 C CA . LEU B 1 87 ? -12.841 18.056 -28.034 1.00 22.98 99 LEU B CA 1
ATOM 1412 C C . LEU B 1 87 ? -11.530 18.681 -28.539 1.00 25.71 99 LEU B C 1
ATOM 1413 O O . LEU B 1 87 ? -10.813 19.324 -27.759 1.00 24.91 99 LEU B O 1
ATOM 1418 N N . VAL B 1 88 ? -11.253 18.522 -29.841 1.00 22.13 100 VAL B N 1
ATOM 1419 C CA . VAL B 1 88 ? -10.062 19.083 -30.500 1.00 21.55 100 VAL B CA 1
ATOM 1420 C C . VAL B 1 88 ? -10.065 20.610 -30.282 1.00 24.97 100 VAL B C 1
ATOM 1421 O O . VAL B 1 88 ? -9.067 21.161 -29.828 1.00 24.10 100 VAL B O 1
ATOM 1425 N N . ASN B 1 89 ? -11.218 21.267 -30.554 1.00 22.80 101 ASN B N 1
ATOM 1426 C CA . ASN B 1 89 ? -11.378 22.705 -30.359 1.00 23.49 101 ASN B CA 1
ATOM 1427 C C . ASN B 1 89 ? -11.103 23.140 -28.897 1.00 30.28 101 ASN B C 1
ATOM 1428 O O . ASN B 1 89 ? -10.504 24.191 -28.691 1.00 32.80 101 ASN B O 1
ATOM 1433 N N . ALA B 1 90 ? -11.485 22.307 -27.895 1.00 25.24 102 ALA B N 1
ATOM 1434 C CA . ALA B 1 90 ? -11.239 22.586 -26.474 1.00 24.76 102 ALA B CA 1
ATOM 1435 C C . ALA B 1 90 ? -9.777 22.422 -26.130 1.00 26.24 102 ALA B C 1
ATOM 1436 O O . ALA B 1 90 ? -9.253 23.218 -25.362 1.00 24.69 102 ALA B O 1
ATOM 1438 N N . LEU B 1 91 ? -9.115 21.387 -26.673 1.00 22.10 103 LEU B N 1
ATOM 1439 C CA . LEU B 1 91 ? -7.680 21.166 -26.446 1.00 21.26 103 LEU B CA 1
ATOM 1440 C C . LEU B 1 91 ? -6.882 22.342 -27.049 1.00 26.93 103 LEU B C 1
ATOM 1441 O O . LEU B 1 91 ? -5.879 22.769 -26.461 1.00 27.21 103 LEU B O 1
ATOM 1446 N N . TYR B 1 92 ? -7.341 22.881 -28.208 1.00 25.30 104 TYR B N 1
ATOM 1447 C CA . TYR B 1 92 ? -6.685 24.031 -28.862 1.00 26.16 104 TYR B CA 1
ATOM 1448 C C . TYR B 1 92 ? -6.723 25.227 -27.926 1.00 30.76 104 TYR B C 1
ATOM 1449 O O . TYR B 1 92 ? -5.653 25.731 -27.557 1.00 32.42 104 TYR B O 1
ATOM 1458 N N . THR B 1 93 ? -7.944 25.621 -27.484 1.00 25.28 105 THR B N 1
ATOM 1459 C CA . THR B 1 93 ? -8.191 26.762 -26.579 1.00 25.66 105 THR B CA 1
ATOM 1460 C C . THR B 1 93 ? -7.437 26.640 -25.238 1.00 27.79 105 THR B C 1
ATOM 1461 O O . THR B 1 93 ? -6.863 27.622 -24.763 1.00 27.60 105 THR B O 1
ATOM 1465 N N . ILE B 1 94 ? -7.454 25.453 -24.623 1.00 22.04 106 ILE B N 1
ATOM 1466 C CA . ILE B 1 94 ? -6.797 25.264 -23.323 1.00 21.87 106 ILE B CA 1
ATOM 1467 C C . ILE B 1 94 ? -5.278 25.218 -23.452 1.00 26.51 106 ILE B C 1
ATOM 1468 O O . ILE B 1 94 ? -4.589 25.833 -22.642 1.00 25.52 106 ILE B O 1
ATOM 1473 N N . PHE B 1 95 ? -4.754 24.456 -24.436 1.00 23.67 107 PHE B N 1
ATOM 1474 C CA . PHE B 1 95 ? -3.316 24.229 -24.549 1.00 24.40 107 PHE B CA 1
ATOM 1475 C C . PHE B 1 95 ? -2.565 24.873 -25.719 1.00 32.92 107 PHE B C 1
ATOM 1476 O O . PHE B 1 95 ? -1.617 25.626 -25.484 1.00 33.28 107 PHE B O 1
ATOM 1484 N N . CYS B 1 96 ? -2.911 24.499 -26.958 1.00 29.72 108 CYS B N 1
ATOM 1485 C CA . CYS B 1 96 ? -2.221 24.929 -28.175 1.00 29.77 108 CYS B CA 1
ATOM 1486 C C . CYS B 1 96 ? -2.217 26.422 -28.405 1.00 37.54 108 CYS B C 1
ATOM 1487 O O . CYS B 1 96 ? -1.184 26.954 -28.820 1.00 40.00 108 CYS B O 1
ATOM 1490 N N . ALA B 1 97 ? -3.341 27.097 -28.114 1.00 33.87 109 ALA B N 1
ATOM 1491 C CA . ALA B 1 97 ? -3.482 28.552 -28.256 1.00 35.01 109 ALA B CA 1
ATOM 1492 C C . ALA B 1 97 ? -2.485 29.360 -27.371 1.00 40.26 109 ALA B C 1
ATOM 1493 O O . ALA B 1 97 ? -2.189 30.508 -27.706 1.00 39.52 109 ALA B O 1
ATOM 1495 N N . GLN B 1 98 ? -1.955 28.749 -26.273 1.00 37.02 110 GLN B N 1
ATOM 1496 C CA . GLN B 1 98 ? -1.018 29.398 -25.340 1.00 37.87 110 GLN B CA 1
ATOM 1497 C C . GLN B 1 98 ? 0.392 29.603 -25.938 1.00 42.24 110 GLN B C 1
ATOM 1498 O O . GLN B 1 98 ? 1.201 30.346 -25.370 1.00 41.29 110 GLN B O 1
ATOM 1500 N N . GLU B 1 99 ? 0.698 28.890 -27.035 1.00 38.54 111 GLU B N 1
ATOM 1501 C CA . GLU B 1 99 ? 1.978 28.960 -27.745 1.00 38.59 111 GLU B CA 1
ATOM 1502 C C . GLU B 1 99 ? 1.968 30.093 -28.794 1.00 41.00 111 GLU B C 1
ATOM 1503 O O . GLU B 1 99 ? 3.009 30.389 -29.386 1.00 41.65 111 GLU B O 1
ATOM 1505 N N . LYS B 1 100 ? 0.799 30.747 -28.988 1.00 35.82 112 LYS B N 1
ATOM 1506 C CA . LYS B 1 100 ? 0.648 31.851 -29.934 1.00 35.70 112 LYS B CA 1
ATOM 1507 C C . LYS B 1 100 ? 1.255 33.154 -29.404 1.00 39.61 112 LYS B C 1
ATOM 1508 O O . LYS B 1 100 ? 1.227 33.425 -28.196 1.00 37.44 112 LYS B O 1
ATOM 1514 N N . GLN B 1 101 ? 1.773 33.972 -30.335 1.00 36.89 113 GLN B N 1
ATOM 1515 C CA . GLN B 1 101 ? 2.388 35.262 -30.059 1.00 36.98 113 GLN B CA 1
ATOM 1516 C C . GLN B 1 101 ? 1.319 36.344 -30.153 1.00 41.03 113 GLN B C 1
ATOM 1517 O O . GLN B 1 101 ? 0.535 36.313 -31.103 1.00 43.86 113 GLN B O 1
ATOM 1523 N N . ALA B 1 102 ? 1.295 37.312 -29.207 1.00 34.98 114 ALA B N 1
ATOM 1524 C CA . ALA B 1 102 ? 0.301 38.413 -29.207 1.00 53.95 114 ALA B CA 1
ATOM 1525 C C . ALA B 1 102 ? 0.411 39.330 -30.428 1.00 66.34 114 ALA B C 1
ATOM 1526 O O . ALA B 1 102 ? 1.472 39.404 -31.045 1.00 35.28 114 ALA B O 1
ATOM 1528 N N . THR C 1 2 ? -46.117 21.129 15.536 1.00 63.81 14 THR C N 1
ATOM 1529 C CA . THR C 1 2 ? -45.756 22.478 15.092 1.00 63.76 14 THR C CA 1
ATOM 1530 C C . THR C 1 2 ? -44.237 22.681 15.080 1.00 68.00 14 THR C C 1
ATOM 1531 O O . THR C 1 2 ? -43.524 22.041 15.855 1.00 67.67 14 THR C O 1
ATOM 1535 N N . ARG C 1 3 ? -43.752 23.596 14.220 1.00 64.28 15 ARG C N 1
ATOM 1536 C CA . ARG C 1 3 ? -42.334 23.939 14.092 1.00 63.73 15 ARG C CA 1
ATOM 1537 C C . ARG C 1 3 ? -41.808 24.610 15.366 1.00 67.13 15 ARG C C 1
ATOM 1538 O O . ARG C 1 3 ? -40.619 24.485 15.668 1.00 67.63 15 ARG C O 1
ATOM 1546 N N . GLU C 1 4 ? -42.699 25.295 16.112 1.00 61.91 16 GLU C N 1
ATOM 1547 C CA . GLU C 1 4 ? -42.390 25.962 17.375 1.00 61.05 16 GLU C CA 1
ATOM 1548 C C . GLU C 1 4 ? -42.133 24.933 18.493 1.00 61.46 16 GLU C C 1
ATOM 1549 O O . GLU C 1 4 ? -41.191 25.103 19.273 1.00 60.63 16 GLU C O 1
ATOM 1555 N N . ASP C 1 5 ? -42.972 23.871 18.564 1.00 55.36 17 ASP C N 1
ATOM 1556 C CA . ASP C 1 5 ? -42.829 22.801 19.552 1.00 54.18 17 ASP C CA 1
ATOM 1557 C C . ASP C 1 5 ? -41.584 21.949 19.260 1.00 54.84 17 ASP C C 1
ATOM 1558 O O . ASP C 1 5 ? -40.988 21.382 20.182 1.00 54.59 17 ASP C O 1
ATOM 1563 N N . MET C 1 6 ? -41.193 21.891 17.975 1.00 47.86 18 MET C N 1
ATOM 1564 C CA . MET C 1 6 ? -40.021 21.201 17.459 1.00 46.13 18 MET C CA 1
ATOM 1565 C C . MET C 1 6 ? -38.787 22.034 17.826 1.00 47.10 18 MET C C 1
ATOM 1566 O O . MET C 1 6 ? -37.792 21.467 18.267 1.00 44.95 18 MET C O 1
ATOM 1571 N N . GLU C 1 7 ? -38.860 23.379 17.637 1.00 45.06 19 GLU C N 1
ATOM 1572 C CA . GLU C 1 7 ? -37.792 24.336 17.971 1.00 44.82 19 GLU C CA 1
ATOM 1573 C C . GLU C 1 7 ? -37.534 24.307 19.480 1.00 48.03 19 GLU C C 1
ATOM 1574 O O . GLU C 1 7 ? -36.381 24.362 19.902 1.00 48.57 19 GLU C O 1
ATOM 1580 N N . LYS C 1 8 ? -38.607 24.206 20.276 1.00 43.92 20 LYS C N 1
ATOM 1581 C CA . LYS C 1 8 ? -38.522 24.143 21.734 1.00 43.60 20 LYS C CA 1
ATOM 1582 C C . LYS C 1 8 ? -37.723 22.906 22.190 1.00 44.99 20 LYS C C 1
ATOM 1583 O O . LYS C 1 8 ? -36.736 23.076 22.903 1.00 43.94 20 LYS C O 1
ATOM 1585 N N . ARG C 1 9 ? -38.129 21.680 21.759 1.00 40.20 21 ARG C N 1
ATOM 1586 C CA . ARG C 1 9 ? -37.445 20.432 22.116 1.00 39.06 21 ARG C CA 1
ATOM 1587 C C . ARG C 1 9 ? -35.982 20.427 21.648 1.00 40.10 21 ARG C C 1
ATOM 1588 O O . ARG C 1 9 ? -35.108 20.006 22.400 1.00 39.03 21 ARG C O 1
ATOM 1596 N N . ALA C 1 10 ? -35.725 20.919 20.418 1.00 35.39 22 ALA C N 1
ATOM 1597 C CA . ALA C 1 10 ? -34.405 20.970 19.806 1.00 33.79 22 ALA C CA 1
ATOM 1598 C C . ALA C 1 10 ? -33.419 21.759 20.657 1.00 33.87 22 ALA C C 1
ATOM 1599 O O . ALA C 1 10 ? -32.327 21.264 20.932 1.00 30.18 22 ALA C O 1
ATOM 1601 N N . ASN C 1 11 ? -33.808 22.977 21.089 1.00 29.69 23 ASN C N 1
ATOM 1602 C CA . ASN C 1 11 ? -32.954 23.806 21.936 1.00 28.63 23 ASN C CA 1
ATOM 1603 C C . ASN C 1 11 ? -32.667 23.131 23.269 1.00 33.10 23 ASN C C 1
ATOM 1604 O O . ASN C 1 11 ? -31.523 23.111 23.723 1.00 31.98 23 ASN C O 1
ATOM 1609 N N . GLU C 1 12 ? -33.708 22.552 23.876 1.00 30.56 24 GLU C N 1
ATOM 1610 C CA . GLU C 1 12 ? -33.630 21.867 25.149 1.00 31.06 24 GLU C CA 1
ATOM 1611 C C . GLU C 1 12 ? -32.639 20.687 25.068 1.00 33.23 24 GLU C C 1
ATOM 1612 O O . GLU C 1 12 ? -31.775 20.549 25.942 1.00 33.68 24 GLU C O 1
ATOM 1618 N N . VAL C 1 13 ? -32.735 19.883 24.007 1.00 27.04 25 VAL C N 1
ATOM 1619 C CA . VAL C 1 13 ? -31.855 18.698 23.790 1.00 26.28 25 VAL C CA 1
ATOM 1620 C C . VAL C 1 13 ? -30.407 19.141 23.477 1.00 27.74 25 VAL C C 1
ATOM 1621 O O . VAL C 1 13 ? -29.460 18.576 24.025 1.00 26.19 25 VAL C O 1
ATOM 1625 N N . ALA C 1 14 ? -30.253 20.202 22.682 1.00 22.63 26 ALA C N 1
ATOM 1626 C CA . ALA C 1 14 ? -28.948 20.780 22.380 1.00 22.03 26 ALA C CA 1
ATOM 1627 C C . ALA C 1 14 ? -28.263 21.256 23.643 1.00 28.43 26 ALA C C 1
ATOM 1628 O O . ALA C 1 14 ? -27.058 21.039 23.794 1.00 30.54 26 ALA C O 1
ATOM 1630 N N . ASN C 1 15 ? -29.021 21.893 24.561 1.00 26.28 27 ASN C N 1
ATOM 1631 C CA . ASN C 1 15 ? -28.470 22.395 25.831 1.00 26.87 27 ASN C CA 1
ATOM 1632 C C . ASN C 1 15 ? -28.023 21.214 26.701 1.00 26.91 27 ASN C C 1
ATOM 1633 O O . ASN C 1 15 ? -26.927 21.232 27.269 1.00 25.95 27 ASN C O 1
ATOM 1638 N N . LEU C 1 16 ? -28.829 20.145 26.717 1.00 19.96 28 LEU C N 1
ATOM 1639 C CA . LEU C 1 16 ? -28.465 18.936 27.442 1.00 18.58 28 LEU C CA 1
ATOM 1640 C C . LEU C 1 16 ? -27.164 18.317 26.879 1.00 25.13 28 LEU C C 1
ATOM 1641 O O . LEU C 1 16 ? -26.324 17.883 27.668 1.00 25.79 28 LEU C O 1
ATOM 1646 N N . LEU C 1 17 ? -26.997 18.294 25.535 1.00 21.83 29 LEU C N 1
ATOM 1647 C CA . LEU C 1 17 ? -25.803 17.737 24.885 1.00 22.08 29 LEU C CA 1
ATOM 1648 C C . LEU C 1 17 ? -24.590 18.582 25.186 1.00 28.32 29 LEU C C 1
ATOM 1649 O O . LEU C 1 17 ? -23.506 18.031 25.387 1.00 27.72 29 LEU C O 1
ATOM 1654 N N . LYS C 1 18 ? -24.766 19.922 25.234 1.00 26.17 30 LYS C N 1
ATOM 1655 C CA . LYS C 1 18 ? -23.668 20.843 25.597 1.00 26.86 30 LYS C CA 1
ATOM 1656 C C . LYS C 1 18 ? -23.144 20.445 26.980 1.00 30.26 30 LYS C C 1
ATOM 1657 O O . LYS C 1 18 ? -21.936 20.330 27.166 1.00 30.26 30 LYS C O 1
ATOM 1663 N N . THR C 1 19 ? -24.064 20.194 27.937 1.00 27.87 31 THR C N 1
ATOM 1664 C CA . THR C 1 19 ? -23.717 19.804 29.299 1.00 27.58 31 THR C CA 1
ATOM 1665 C C . THR C 1 19 ? -22.904 18.519 29.319 1.00 30.37 31 THR C C 1
ATOM 1666 O O . THR C 1 19 ? -21.864 18.468 29.979 1.00 32.20 31 THR C O 1
ATOM 1670 N N . LEU C 1 20 ? -23.363 17.496 28.587 1.00 23.32 32 LEU C N 1
ATOM 1671 C CA . LEU C 1 20 ? -22.687 16.199 28.570 1.00 23.42 32 LEU C CA 1
ATOM 1672 C C . LEU C 1 20 ? -21.407 16.186 27.714 1.00 26.28 32 LEU C C 1
ATOM 1673 O O . LEU C 1 20 ? -20.674 15.214 27.770 1.00 25.48 32 LEU C O 1
ATOM 1678 N N . SER C 1 21 ? -21.150 17.256 26.945 1.00 21.93 33 SER C N 1
ATOM 1679 C CA . SER C 1 21 ? -19.984 17.439 26.070 1.00 23.61 33 SER C CA 1
ATOM 1680 C C . SER C 1 21 ? -18.622 17.679 26.823 1.00 30.81 33 SER C C 1
ATOM 1681 O O . SER C 1 21 ? -17.837 18.543 26.402 1.00 30.42 33 SER C O 1
ATOM 1684 N N . HIS C 1 22 ? -18.331 16.902 27.896 1.00 28.29 34 HIS C N 1
ATOM 1685 C CA . HIS C 1 22 ? -17.049 16.983 28.621 1.00 29.28 34 HIS C CA 1
ATOM 1686 C C . HIS C 1 22 ? -16.641 15.556 28.907 1.00 30.80 34 HIS C C 1
ATOM 1687 O O . HIS C 1 22 ? -17.454 14.843 29.466 1.00 29.42 34 HIS C O 1
ATOM 1694 N N . PRO C 1 23 ? -15.424 15.082 28.519 1.00 29.12 35 PRO C N 1
ATOM 1695 C CA . PRO C 1 23 ? -15.049 13.676 28.801 1.00 27.04 35 PRO C CA 1
ATOM 1696 C C . PRO C 1 23 ? -15.179 13.251 30.267 1.00 29.67 35 PRO C C 1
ATOM 1697 O O . PRO C 1 23 ? -15.740 12.194 30.536 1.00 29.82 35 PRO C O 1
ATOM 1701 N N . VAL C 1 24 ? -14.772 14.097 31.211 1.00 26.86 36 VAL C N 1
ATOM 1702 C CA . VAL C 1 24 ? -14.893 13.780 32.645 1.00 27.29 36 VAL C CA 1
ATOM 1703 C C . VAL C 1 24 ? -16.368 13.599 33.028 1.00 27.23 36 VAL C C 1
ATOM 1704 O O . VAL C 1 24 ? -16.700 12.569 33.627 1.00 27.08 36 VAL C O 1
ATOM 1708 N N . ARG C 1 25 ? -17.260 14.515 32.569 1.00 21.39 37 ARG C N 1
ATOM 1709 C CA . ARG C 1 25 ? -18.722 14.375 32.802 1.00 19.66 37 ARG C CA 1
ATOM 1710 C C . ARG C 1 25 ? -19.240 13.076 32.214 1.00 21.50 37 ARG C C 1
ATOM 1711 O O . ARG C 1 25 ? -20.010 12.365 32.862 1.00 21.85 37 ARG C O 1
ATOM 1719 N N . LEU C 1 26 ? -18.756 12.713 31.023 1.00 20.33 38 LEU C N 1
ATOM 1720 C CA . LEU C 1 26 ? -19.168 11.443 30.441 1.00 21.00 38 LEU C CA 1
ATOM 1721 C C . LEU C 1 26 ? -18.724 10.210 31.241 1.00 24.67 38 LEU C C 1
ATOM 1722 O O . LEU C 1 26 ? -19.528 9.301 31.469 1.00 23.16 38 LEU C O 1
ATOM 1735 N N . LEU C 1 28 ? -18.118 10.105 34.404 1.00 19.79 40 LEU C N 1
ATOM 1736 C CA . LEU C 1 28 ? -18.914 10.167 35.609 1.00 17.66 40 LEU C CA 1
ATOM 1737 C C . LEU C 1 28 ? -20.309 9.599 35.410 1.00 21.45 40 LEU C C 1
ATOM 1738 O O . LEU C 1 28 ? -20.709 8.737 36.158 1.00 20.44 40 LEU C O 1
ATOM 1743 N N . VAL C 1 29 ? -21.055 10.075 34.415 1.00 18.77 41 VAL C N 1
ATOM 1744 C CA . VAL C 1 29 ? -22.412 9.581 34.177 1.00 18.89 41 VAL C CA 1
ATOM 1745 C C . VAL C 1 29 ? -22.465 8.100 33.786 1.00 24.40 41 VAL C C 1
ATOM 1746 O O . VAL C 1 29 ? -23.292 7.359 34.317 1.00 22.09 41 VAL C O 1
ATOM 1750 N N . CYS C 1 30 ? -21.526 7.645 32.942 1.00 23.82 42 CYS C N 1
ATOM 1751 C CA . CYS C 1 30 ? -21.484 6.217 32.593 1.00 26.08 42 CYS C CA 1
ATOM 1752 C C . CYS C 1 30 ? -21.149 5.343 33.805 1.00 26.41 42 CYS C C 1
ATOM 1753 O O . CYS C 1 30 ? -21.757 4.291 33.961 1.00 27.16 42 CYS C O 1
ATOM 1756 N N . THR C 1 31 ? -20.241 5.809 34.698 1.00 23.28 43 THR C N 1
ATOM 1757 C CA . THR C 1 31 ? -19.907 5.070 35.938 1.00 23.08 43 THR C CA 1
ATOM 1758 C C . THR C 1 31 ? -21.149 4.938 36.829 1.00 28.88 43 THR C C 1
ATOM 1759 O O . THR C 1 31 ? -21.420 3.853 37.354 1.00 28.02 43 THR C O 1
ATOM 1763 N N . LEU C 1 32 ? -21.929 6.050 36.967 1.00 24.26 44 LEU C N 1
ATOM 1764 C CA . LEU C 1 32 ? -23.149 6.096 37.793 1.00 23.82 44 LEU C CA 1
ATOM 1765 C C . LEU C 1 32 ? -24.323 5.276 37.297 1.00 26.83 44 LEU C C 1
ATOM 1766 O O . LEU C 1 32 ? -25.230 5.005 38.061 1.00 28.69 44 LEU C O 1
ATOM 1771 N N . VAL C 1 33 ? -24.305 4.838 36.038 1.00 24.36 45 VAL C N 1
ATOM 1772 C CA . VAL C 1 33 ? -25.333 3.937 35.468 1.00 23.14 45 VAL C CA 1
ATOM 1773 C C . VAL C 1 33 ? -25.295 2.616 36.272 1.00 28.58 45 VAL C C 1
ATOM 1774 O O . VAL C 1 33 ? -26.332 2.027 36.578 1.00 30.29 45 VAL C O 1
ATOM 1778 N N . GLU C 1 34 ? -24.094 2.203 36.652 1.00 26.08 46 GLU C N 1
ATOM 1779 C CA . GLU C 1 34 ? -23.806 0.986 37.409 1.00 27.49 46 GLU C CA 1
ATOM 1780 C C . GLU C 1 34 ? -24.191 1.033 38.892 1.00 34.18 46 GLU C C 1
ATOM 1781 O O . GLU C 1 34 ? -24.413 -0.021 39.497 1.00 33.92 46 GLU C O 1
ATOM 1787 N N . GLY C 1 35 ? -24.373 2.236 39.435 1.00 30.32 47 GLY C N 1
ATOM 1788 C CA . GLY C 1 35 ? -24.796 2.399 40.821 1.00 29.80 47 GLY C CA 1
ATOM 1789 C C . GLY C 1 35 ? -24.323 3.685 41.463 1.00 33.51 47 GLY C C 1
ATOM 1790 O O . GLY C 1 35 ? -23.702 4.518 40.801 1.00 32.38 47 GLY C O 1
ATOM 1791 N N . GLU C 1 36 ? -24.624 3.848 42.759 1.00 29.70 48 GLU C N 1
ATOM 1792 C CA . GLU C 1 36 ? -24.259 5.012 43.575 1.00 28.86 48 GLU C CA 1
ATOM 1793 C C . GLU C 1 36 ? -22.820 4.886 44.035 1.00 31.71 48 GLU C C 1
ATOM 1794 O O . GLU C 1 36 ? -22.428 3.818 44.512 1.00 30.36 48 GLU C O 1
ATOM 1800 N N . PHE C 1 37 ? -22.020 5.956 43.886 1.00 26.61 49 PHE C N 1
ATOM 1801 C CA . PHE C 1 37 ? -20.627 5.927 44.304 1.00 26.15 49 PHE C CA 1
ATOM 1802 C C . PHE C 1 37 ? -20.253 7.151 45.097 1.00 28.41 49 PHE C C 1
ATOM 1803 O O . PHE C 1 37 ? -20.769 8.240 44.844 1.00 29.06 49 PHE C O 1
ATOM 1811 N N . SER C 1 38 ? -19.308 6.994 46.008 1.00 22.45 50 SER C N 1
ATOM 1812 C CA . SER C 1 38 ? -18.833 8.098 46.815 1.00 22.42 50 SER C CA 1
ATOM 1813 C C . SER C 1 38 ? -17.792 8.805 45.961 1.00 26.72 50 SER C C 1
ATOM 1814 O O . SER C 1 38 ? -17.372 8.249 44.947 1.00 25.44 50 SER C O 1
ATOM 1817 N N . VAL C 1 39 ? -17.348 9.999 46.374 1.00 26.86 51 VAL C N 1
ATOM 1818 C CA . VAL C 1 39 ? -16.360 10.799 45.650 1.00 27.33 51 VAL C CA 1
ATOM 1819 C C . VAL C 1 39 ? -15.024 10.064 45.543 1.00 32.45 51 VAL C C 1
ATOM 1820 O O . VAL C 1 39 ? -14.395 10.101 44.487 1.00 33.05 51 VAL C O 1
ATOM 1824 N N . GLY C 1 40 ? -14.640 9.351 46.606 1.00 28.74 52 GLY C N 1
ATOM 1825 C CA . GLY C 1 40 ? -13.410 8.559 46.638 1.00 27.22 52 GLY C CA 1
ATOM 1826 C C . GLY C 1 40 ? -13.445 7.412 45.659 1.00 28.71 52 GLY C C 1
ATOM 1827 O O . GLY C 1 40 ? -12.464 7.178 44.964 1.00 30.43 52 GLY C O 1
ATOM 1828 N N . GLU C 1 41 ? -14.594 6.703 45.574 1.00 23.10 53 GLU C N 1
ATOM 1829 C CA . GLU C 1 41 ? -14.812 5.606 44.642 1.00 22.30 53 GLU C CA 1
ATOM 1830 C C . GLU C 1 41 ? -14.809 6.102 43.197 1.00 30.27 53 GLU C C 1
ATOM 1831 O O . GLU C 1 41 ? -14.286 5.414 42.307 1.00 29.69 53 GLU C O 1
ATOM 1837 N N . LEU C 1 42 ? -15.397 7.298 42.951 1.00 27.46 54 LEU C N 1
ATOM 1838 C CA . LEU C 1 42 ? -15.418 7.873 41.599 1.00 26.45 54 LEU C CA 1
ATOM 1839 C C . LEU C 1 42 ? -14.001 8.220 41.167 1.00 33.77 54 LEU C C 1
ATOM 1840 O O . LEU C 1 42 ? -13.614 7.905 40.052 1.00 35.08 54 LEU C O 1
ATOM 1845 N N . GLU C 1 43 ? -13.217 8.814 42.063 1.00 33.93 55 GLU C N 1
ATOM 1846 C CA . GLU C 1 43 ? -11.830 9.219 41.809 1.00 35.09 55 GLU C CA 1
ATOM 1847 C C . GLU C 1 43 ? -10.966 8.033 41.408 1.00 41.95 55 GLU C C 1
ATOM 1848 O O . GLU C 1 43 ? -10.186 8.151 40.470 1.00 43.10 55 GLU C O 1
ATOM 1854 N N . GLN C 1 44 ? -11.107 6.905 42.112 1.00 40.24 56 GLN C N 1
ATOM 1855 C CA . GLN C 1 44 ? -10.342 5.684 41.847 1.00 40.92 56 GLN C CA 1
ATOM 1856 C C . GLN C 1 44 ? -10.730 5.009 40.545 1.00 46.27 56 GLN C C 1
ATOM 1857 O O . GLN C 1 44 ? -9.844 4.643 39.775 1.00 47.00 56 GLN C O 1
ATOM 1863 N N . GLN C 1 45 ? -12.040 4.845 40.295 1.00 41.64 57 GLN C N 1
ATOM 1864 C CA . GLN C 1 45 ? -12.556 4.197 39.083 1.00 40.58 57 GLN C CA 1
ATOM 1865 C C . GLN C 1 45 ? -12.317 4.977 37.761 1.00 42.01 57 GLN C C 1
ATOM 1866 O O . GLN C 1 45 ? -12.202 4.370 36.703 1.00 40.07 57 GLN C O 1
ATOM 1872 N N . ILE C 1 46 ? -12.308 6.307 37.828 1.00 38.78 58 ILE C N 1
ATOM 1873 C CA . ILE C 1 46 ? -12.209 7.186 36.664 1.00 39.31 58 ILE C CA 1
ATOM 1874 C C . ILE C 1 46 ? -10.784 7.715 36.449 1.00 45.75 58 ILE C C 1
ATOM 1875 O O . ILE C 1 46 ? -10.395 7.972 35.317 1.00 48.17 58 ILE C O 1
ATOM 1880 N N . GLY C 1 47 ? -10.017 7.829 37.518 1.00 41.23 59 GLY C N 1
ATOM 1881 C CA . GLY C 1 47 ? -8.651 8.337 37.464 1.00 41.61 59 GLY C CA 1
ATOM 1882 C C . GLY C 1 47 ? -8.570 9.843 37.343 1.00 46.77 59 GLY C C 1
ATOM 1883 O O . GLY C 1 47 ? -7.636 10.361 36.727 1.00 46.41 59 GLY C O 1
ATOM 1884 N N . ILE C 1 48 ? -9.561 10.551 37.907 1.00 43.28 60 ILE C N 1
ATOM 1885 C CA . ILE C 1 48 ? -9.623 12.006 37.927 1.00 44.01 60 ILE C CA 1
ATOM 1886 C C . ILE C 1 48 ? -9.689 12.437 39.396 1.00 50.72 60 ILE C C 1
ATOM 1887 O O . ILE C 1 48 ? -10.547 11.953 40.141 1.00 51.64 60 ILE C O 1
ATOM 1892 N N . GLY C 1 49 ? -8.789 13.333 39.787 1.00 47.77 61 GLY C N 1
ATOM 1893 C CA . GLY C 1 49 ? -8.703 13.825 41.155 1.00 48.01 61 GLY C CA 1
ATOM 1894 C C . GLY C 1 49 ? -9.357 15.172 41.339 1.00 52.96 61 GLY C C 1
ATOM 1895 O O . GLY C 1 49 ? -10.244 15.553 40.569 1.00 54.50 61 GLY C O 1
ATOM 1896 N N . GLN C 1 50 ? -8.895 15.914 42.339 1.00 47.52 62 GLN C N 1
ATOM 1897 C CA . GLN C 1 50 ? -9.420 17.235 42.665 1.00 46.74 62 GLN C CA 1
ATOM 1898 C C . GLN C 1 50 ? -8.555 18.359 42.088 1.00 50.17 62 GLN C C 1
ATOM 1899 O O . GLN C 1 50 ? -7.387 18.108 41.809 1.00 50.32 62 GLN C O 1
ATOM 1905 N N . PRO C 1 51 ? -9.071 19.594 41.862 1.00 46.46 63 PRO C N 1
ATOM 1906 C CA . PRO C 1 51 ? -10.452 20.071 42.073 1.00 46.26 63 PRO C CA 1
ATOM 1907 C C . PRO C 1 51 ? -11.467 19.585 41.020 1.00 49.13 63 PRO C C 1
ATOM 1908 O O . PRO C 1 51 ? -12.665 19.651 41.272 1.00 49.03 63 PRO C O 1
ATOM 1912 N N . THR C 1 52 ? -10.965 19.072 39.864 1.00 45.73 64 THR C N 1
ATOM 1913 C CA . THR C 1 52 ? -11.679 18.575 38.668 1.00 45.11 64 THR C CA 1
ATOM 1914 C C . THR C 1 52 ? -12.927 17.722 38.967 1.00 46.90 64 THR C C 1
ATOM 1915 O O . THR C 1 52 ? -14.042 18.169 38.687 1.00 46.56 64 THR C O 1
ATOM 1919 N N . LEU C 1 53 ? -12.741 16.535 39.559 1.00 40.95 65 LEU C N 1
ATOM 1920 C CA . LEU C 1 53 ? -13.836 15.615 39.898 1.00 40.63 65 LEU C CA 1
ATOM 1921 C C . LEU C 1 53 ? -15.019 16.287 40.596 1.00 41.91 65 LEU C C 1
ATOM 1922 O O . LEU C 1 53 ? -16.153 16.146 40.126 1.00 40.64 65 LEU C O 1
ATOM 1927 N N . SER C 1 54 ? -14.772 17.050 41.672 1.00 37.68 66 SER C N 1
ATOM 1928 C CA . SER C 1 54 ? -15.879 17.742 42.346 1.00 37.10 66 SER C CA 1
ATOM 1929 C C . SER C 1 54 ? -16.408 18.936 41.555 1.00 37.42 66 SER C C 1
ATOM 1930 O O . SER C 1 54 ? -17.572 19.279 41.718 1.00 35.97 66 SER C O 1
ATOM 1933 N N . GLN C 1 55 ? -15.581 19.548 40.696 1.00 34.84 67 GLN C N 1
ATOM 1934 C CA . GLN C 1 55 ? -16.103 20.644 39.887 1.00 35.82 67 GLN C CA 1
ATOM 1935 C C . GLN C 1 55 ? -17.064 20.136 38.805 1.00 37.42 67 GLN C C 1
ATOM 1936 O O . GLN C 1 55 ? -18.167 20.683 38.655 1.00 37.91 67 GLN C O 1
ATOM 1942 N N . GLN C 1 56 ? -16.729 18.966 38.218 1.00 30.74 68 GLN C N 1
ATOM 1943 C CA . GLN C 1 56 ? -17.540 18.318 37.191 1.00 29.36 68 GLN C CA 1
ATOM 1944 C C . GLN C 1 56 ? -18.791 17.670 37.732 1.00 32.05 68 GLN C C 1
ATOM 1945 O O . GLN C 1 56 ? -19.837 17.793 37.095 1.00 31.47 68 GLN C O 1
ATOM 1951 N N . LEU C 1 57 ? -18.737 17.075 38.951 1.00 28.14 69 LEU C N 1
ATOM 1952 C CA . LEU C 1 57 ? -19.944 16.538 39.606 1.00 26.75 69 LEU C CA 1
ATOM 1953 C C . LEU C 1 57 ? -20.870 17.708 39.960 1.00 30.96 69 LEU C C 1
ATOM 1954 O O . LEU C 1 57 ? -22.091 17.557 39.956 1.00 31.22 69 LEU C O 1
ATOM 1959 N N . GLY C 1 58 ? -20.255 18.846 40.297 1.00 30.30 70 GLY C N 1
ATOM 1960 C CA . GLY C 1 58 ? -20.913 20.113 40.604 1.00 30.38 70 GLY C CA 1
ATOM 1961 C C . GLY C 1 58 ? -21.750 20.558 39.422 1.00 31.93 70 GLY C C 1
ATOM 1962 O O . GLY C 1 58 ? -22.956 20.722 39.573 1.00 34.21 70 GLY C O 1
ATOM 1963 N N . VAL C 1 59 ? -21.145 20.601 38.214 1.00 27.42 71 VAL C N 1
ATOM 1964 C CA . VAL C 1 59 ? -21.840 20.911 36.944 1.00 26.52 71 VAL C CA 1
ATOM 1965 C C . VAL C 1 59 ? -23.024 19.946 36.707 1.00 28.68 71 VAL C C 1
ATOM 1966 O O . VAL C 1 59 ? -24.119 20.391 36.414 1.00 27.80 71 VAL C O 1
ATOM 1970 N N . LEU C 1 60 ? -22.810 18.636 36.852 1.00 26.19 72 LEU C N 1
ATOM 1971 C CA . LEU C 1 60 ? -23.852 17.623 36.630 1.00 24.11 72 LEU C CA 1
ATOM 1972 C C . LEU C 1 60 ? -24.983 17.719 37.621 1.00 26.36 72 LEU C C 1
ATOM 1973 O O . LEU C 1 60 ? -26.107 17.346 37.294 1.00 24.64 72 LEU C O 1
ATOM 1978 N N . ARG C 1 61 ? -24.676 18.143 38.863 1.00 26.83 73 ARG C N 1
ATOM 1979 C CA . ARG C 1 61 ? -25.673 18.329 39.927 1.00 26.33 73 ARG C CA 1
ATOM 1980 C C . ARG C 1 61 ? -26.489 19.570 39.593 1.00 28.68 73 ARG C C 1
ATOM 1981 O O . ARG C 1 61 ? -27.710 19.524 39.684 1.00 27.80 73 ARG C O 1
ATOM 1989 N N . GLU C 1 62 ? -25.824 20.674 39.200 1.00 27.13 74 GLU C N 1
ATOM 1990 C CA . GLU C 1 62 ? -26.520 21.936 38.812 1.00 28.27 74 GLU C CA 1
ATOM 1991 C C . GLU C 1 62 ? -27.447 21.648 37.639 1.00 32.97 74 GLU C C 1
ATOM 1992 O O . GLU C 1 62 ? -28.603 22.069 37.644 1.00 34.07 74 GLU C O 1
ATOM 1998 N N . SER C 1 63 ? -26.963 20.844 36.668 1.00 27.02 75 SER C N 1
ATOM 1999 C CA . SER C 1 63 ? -27.741 20.466 35.492 1.00 25.61 75 SER C CA 1
ATOM 2000 C C . SER C 1 63 ? -28.888 19.500 35.774 1.00 28.18 75 SER C C 1
ATOM 2001 O O . SER C 1 63 ? -29.687 19.235 34.887 1.00 26.96 75 SER C O 1
ATOM 2004 N N . GLY C 1 64 ? -28.993 19.005 37.007 1.00 25.31 76 GLY C N 1
ATOM 2005 C CA . GLY C 1 64 ? -30.072 18.088 37.388 1.00 24.30 76 GLY C CA 1
ATOM 2006 C C . GLY C 1 64 ? -29.887 16.657 36.917 1.00 28.44 76 GLY C C 1
ATOM 2007 O O . GLY C 1 64 ? -30.843 15.866 36.913 1.00 27.09 76 GLY C O 1
ATOM 2008 N N . ILE C 1 65 ? -28.653 16.298 36.542 1.00 23.78 77 ILE C N 1
ATOM 2009 C CA . ILE C 1 65 ? -28.329 14.967 35.979 1.00 22.20 77 ILE C CA 1
ATOM 2010 C C . ILE C 1 65 ? -27.894 13.992 37.080 1.00 26.48 77 ILE C C 1
ATOM 2011 O O . ILE C 1 65 ? -28.183 12.791 37.012 1.00 28.03 77 ILE C O 1
ATOM 2016 N N . VAL C 1 66 ? -27.197 14.516 38.089 1.00 20.79 78 VAL C N 1
ATOM 2017 C CA . VAL C 1 66 ? -26.723 13.758 39.224 1.00 20.62 78 VAL C CA 1
ATOM 2018 C C . VAL C 1 66 ? -27.251 14.438 40.498 1.00 25.78 78 VAL C C 1
ATOM 2019 O O . VAL C 1 66 ? -27.468 15.647 40.522 1.00 23.00 78 VAL C O 1
ATOM 2023 N N . GLU C 1 67 ? -27.445 13.648 41.549 1.00 23.49 79 GLU C N 1
ATOM 2024 C CA . GLU C 1 67 ? -27.852 14.119 42.865 1.00 23.90 79 GLU C CA 1
ATOM 2025 C C . GLU C 1 67 ? -27.077 13.338 43.945 1.00 29.00 79 GLU C C 1
ATOM 2026 O O . GLU C 1 67 ? -26.428 12.331 43.638 1.00 27.37 79 GLU C O 1
ATOM 2032 N N . THR C 1 68 ? -27.178 13.779 45.195 1.00 25.30 80 THR C N 1
ATOM 2033 C CA . THR C 1 68 ? -26.516 13.105 46.305 1.00 26.25 80 THR C CA 1
ATOM 2034 C C . THR C 1 68 ? -27.516 12.353 47.176 1.00 33.72 80 THR C C 1
ATOM 2035 O O . THR C 1 68 ? -28.718 12.662 47.205 1.00 33.68 80 THR C O 1
ATOM 2039 N N . ARG C 1 69 ? -27.004 11.366 47.899 1.00 32.19 81 ARG C N 1
ATOM 2040 C CA . ARG C 1 69 ? -27.773 10.570 48.844 1.00 33.05 81 ARG C CA 1
ATOM 2041 C C . ARG C 1 69 ? -26.871 10.322 50.057 1.00 38.18 81 ARG C C 1
ATOM 2042 O O . ARG C 1 69 ? -25.677 10.070 49.897 1.00 36.98 81 ARG C O 1
ATOM 2050 N N . ARG C 1 70 ? -27.411 10.499 51.261 1.00 38.46 82 ARG C N 1
ATOM 2051 C CA . ARG C 1 70 ? -26.660 10.313 52.504 1.00 39.56 82 ARG C CA 1
ATOM 2052 C C . ARG C 1 70 ? -27.612 9.756 53.605 1.00 46.95 82 ARG C C 1
ATOM 2053 O O . ARG C 1 70 ? -28.097 10.504 54.457 1.00 48.46 82 ARG C O 1
ATOM 2061 N N . ASN C 1 71 ? -27.883 8.424 53.539 1.00 42.86 83 ASN C N 1
ATOM 2062 C CA . ASN C 1 71 ? -28.790 7.668 54.401 1.00 42.49 83 ASN C CA 1
ATOM 2063 C C . ASN C 1 71 ? -28.322 7.613 55.843 1.00 43.24 83 ASN C C 1
ATOM 2064 O O . ASN C 1 71 ? -29.151 7.692 56.756 1.00 43.40 83 ASN C O 1
ATOM 2066 N N . ILE C 1 72 ? -26.999 7.460 56.049 1.00 36.26 84 ILE C N 1
ATOM 2067 C CA . ILE C 1 72 ? -26.408 7.371 57.381 1.00 34.55 84 ILE C CA 1
ATOM 2068 C C . ILE C 1 72 ? -25.305 8.408 57.559 1.00 37.94 84 ILE C C 1
ATOM 2069 O O . ILE C 1 72 ? -25.386 9.228 58.473 1.00 40.09 84 ILE C O 1
ATOM 2074 N N . LYS C 1 73 ? -24.234 8.319 56.757 1.00 31.88 85 LYS C N 1
ATOM 2075 C CA . LYS C 1 73 ? -23.070 9.192 56.912 1.00 29.85 85 LYS C CA 1
ATOM 2076 C C . LYS C 1 73 ? -22.348 9.440 55.591 1.00 33.59 85 LYS C C 1
ATOM 2077 O O . LYS C 1 73 ? -22.007 10.582 55.276 1.00 33.48 85 LYS C O 1
ATOM 2083 N N . GLN C 1 74 ? -22.062 8.379 54.832 1.00 28.94 86 GLN C N 1
ATOM 2084 C CA . GLN C 1 74 ? -21.335 8.531 53.591 1.00 27.84 86 GLN C CA 1
ATOM 2085 C C . GLN C 1 74 ? -22.181 9.278 52.538 1.00 28.15 86 GLN C C 1
ATOM 2086 O O . GLN C 1 74 ? -23.373 9.022 52.415 1.00 27.26 86 GLN C O 1
ATOM 2092 N N . ILE C 1 75 ? -21.576 10.215 51.824 1.00 24.34 87 ILE C N 1
ATOM 2093 C CA . ILE C 1 75 ? -22.257 10.920 50.727 1.00 24.44 87 ILE C CA 1
ATOM 2094 C C . ILE C 1 75 ? -22.088 10.088 49.420 1.00 24.33 87 ILE C C 1
ATOM 2095 O O . ILE C 1 75 ? -20.963 9.898 48.969 1.00 22.58 87 ILE C O 1
ATOM 2100 N N . PHE C 1 76 ? -23.190 9.606 48.834 1.00 20.33 88 PHE C N 1
ATOM 2101 C CA . PHE C 1 76 ? -23.161 8.876 47.551 1.00 22.15 88 PHE C CA 1
ATOM 2102 C C . PHE C 1 76 ? -23.792 9.704 46.450 1.00 26.86 88 PHE C C 1
ATOM 2103 O O . PHE C 1 76 ? -24.860 10.290 46.648 1.00 25.22 88 PHE C O 1
ATOM 2111 N N . TYR C 1 77 ? -23.180 9.682 45.278 1.00 24.03 89 TYR C N 1
ATOM 2112 C CA . TYR C 1 77 ? -23.716 10.339 44.090 1.00 23.34 89 TYR C CA 1
ATOM 2113 C C . TYR C 1 77 ? -24.440 9.279 43.304 1.00 27.96 89 TYR C C 1
ATOM 2114 O O . TYR C 1 77 ? -24.067 8.111 43.347 1.00 28.05 89 TYR C O 1
ATOM 2123 N N . ARG C 1 78 ? -25.486 9.678 42.609 1.00 21.91 90 ARG C N 1
ATOM 2124 C CA . ARG C 1 78 ? -26.344 8.824 41.822 1.00 21.61 90 ARG C CA 1
ATOM 2125 C C . ARG C 1 78 ? -26.962 9.682 40.738 1.00 26.48 90 ARG C C 1
ATOM 2126 O O . ARG C 1 78 ? -27.057 10.909 40.889 1.00 24.03 90 ARG C O 1
ATOM 2134 N N . LEU C 1 79 ? -27.409 9.032 39.674 1.00 23.62 91 LEU C N 1
ATOM 2135 C CA . LEU C 1 79 ? -28.094 9.688 38.589 1.00 24.61 91 LEU C CA 1
ATOM 2136 C C . LEU C 1 79 ? -29.486 10.083 39.060 1.00 33.22 91 LEU C C 1
ATOM 2137 O O . LEU C 1 79 ? -30.083 9.391 39.890 1.00 35.23 91 LEU C O 1
ATOM 2142 N N . THR C 1 80 ? -30.044 11.143 38.495 1.00 31.03 92 THR C N 1
ATOM 2143 C CA . THR C 1 80 ? -31.434 11.465 38.838 1.00 31.21 92 THR C CA 1
ATOM 2144 C C . THR C 1 80 ? -32.344 10.536 38.006 1.00 38.63 92 THR C C 1
ATOM 2145 O O . THR C 1 80 ? -31.847 9.783 37.157 1.00 35.92 92 THR C O 1
ATOM 2149 N N . GLU C 1 81 ? -33.653 10.538 38.292 1.00 39.08 93 GLU C N 1
ATOM 2150 C CA . GLU C 1 81 ? -34.611 9.697 37.578 1.00 40.38 93 GLU C CA 1
ATOM 2151 C C . GLU C 1 81 ? -35.345 10.510 36.501 1.00 44.76 93 GLU C C 1
ATOM 2152 O O . GLU C 1 81 ? -36.299 10.032 35.876 1.00 44.47 93 GLU C O 1
ATOM 2158 N N . ALA C 1 82 ? -34.827 11.715 36.240 1.00 40.81 94 ALA C N 1
ATOM 2159 C CA . ALA C 1 82 ? -35.339 12.649 35.248 1.00 39.73 94 ALA C CA 1
ATOM 2160 C C . ALA C 1 82 ? -35.092 12.159 33.830 1.00 41.41 94 ALA C C 1
ATOM 2161 O O . ALA C 1 82 ? -34.378 11.170 33.607 1.00 41.57 94 ALA C O 1
ATOM 2163 N N . LYS C 1 83 ? -35.685 12.877 32.871 1.00 35.59 95 LYS C N 1
ATOM 2164 C CA . LYS C 1 83 ? -35.603 12.651 31.438 1.00 33.64 95 LYS C CA 1
ATOM 2165 C C . LYS C 1 83 ? -34.156 12.448 30.933 1.00 34.77 95 LYS C C 1
ATOM 2166 O O . LYS C 1 83 ? -33.933 11.549 30.141 1.00 36.55 95 LYS C O 1
ATOM 2172 N N . ALA C 1 84 ? -33.190 13.252 31.403 1.00 28.54 96 ALA C N 1
ATOM 2173 C CA . ALA C 1 84 ? -31.777 13.163 31.018 1.00 27.83 96 ALA C CA 1
ATOM 2174 C C . ALA C 1 84 ? -31.096 11.792 31.304 1.00 29.29 96 ALA C C 1
ATOM 2175 O O . ALA C 1 84 ? -30.135 11.419 30.612 1.00 28.62 96 ALA C O 1
ATOM 2177 N N . ALA C 1 85 ? -31.584 11.056 32.318 1.00 23.32 97 ALA C N 1
ATOM 2178 C CA . ALA C 1 85 ? -31.021 9.740 32.674 1.00 22.85 97 ALA C CA 1
ATOM 2179 C C . ALA C 1 85 ? -31.245 8.733 31.536 1.00 24.57 97 ALA C C 1
ATOM 2180 O O . ALA C 1 85 ? -30.444 7.805 31.368 1.00 24.24 97 ALA C O 1
ATOM 2182 N N . GLN C 1 86 ? -32.292 8.962 30.718 1.00 21.78 98 GLN C N 1
ATOM 2183 C CA . GLN C 1 86 ? -32.622 8.122 29.549 1.00 21.67 98 GLN C CA 1
ATOM 2184 C C . GLN C 1 86 ? -31.521 8.301 28.497 1.00 25.14 98 GLN C C 1
ATOM 2185 O O . GLN C 1 86 ? -31.081 7.331 27.890 1.00 25.45 98 GLN C O 1
ATOM 2191 N N . LEU C 1 87 ? -31.022 9.522 28.343 1.00 24.21 99 LEU C N 1
ATOM 2192 C CA . LEU C 1 87 ? -29.954 9.788 27.379 1.00 24.45 99 LEU C CA 1
ATOM 2193 C C . LEU C 1 87 ? -28.648 9.158 27.886 1.00 26.27 99 LEU C C 1
ATOM 2194 O O . LEU C 1 87 ? -27.936 8.507 27.109 1.00 25.94 99 LEU C O 1
ATOM 2199 N N . VAL C 1 88 ? -28.371 9.323 29.192 1.00 22.73 100 VAL C N 1
ATOM 2200 C CA . VAL C 1 88 ? -27.177 8.767 29.850 1.00 21.84 100 VAL C CA 1
ATOM 2201 C C . VAL C 1 88 ? -27.175 7.237 29.628 1.00 25.87 100 VAL C C 1
ATOM 2202 O O . VAL C 1 88 ? -26.171 6.689 29.177 1.00 24.20 100 VAL C O 1
ATOM 2206 N N . ASN C 1 89 ? -28.315 6.579 29.914 1.00 24.36 101 ASN C N 1
ATOM 2207 C CA . ASN C 1 89 ? -28.483 5.138 29.716 1.00 25.35 101 ASN C CA 1
ATOM 2208 C C . ASN C 1 89 ? -28.209 4.699 28.264 1.00 31.16 101 ASN C C 1
ATOM 2209 O O . ASN C 1 89 ? -27.600 3.648 28.065 1.00 33.56 101 ASN C O 1
ATOM 2214 N N . ALA C 1 90 ? -28.593 5.526 27.260 1.00 26.86 102 ALA C N 1
ATOM 2215 C CA . ALA C 1 90 ? -28.345 5.248 25.837 1.00 25.83 102 ALA C CA 1
ATOM 2216 C C . ALA C 1 90 ? -26.886 5.417 25.488 1.00 28.13 102 ALA C C 1
ATOM 2217 O O . ALA C 1 90 ? -26.355 4.612 24.734 1.00 27.04 102 ALA C O 1
ATOM 2219 N N . LEU C 1 91 ? -26.226 6.453 26.028 1.00 23.11 103 LEU C N 1
ATOM 2220 C CA . LEU C 1 91 ? -24.786 6.674 25.799 1.00 22.50 103 LEU C CA 1
ATOM 2221 C C . LEU C 1 91 ? -23.986 5.501 26.406 1.00 28.65 103 LEU C C 1
ATOM 2222 O O . LEU C 1 91 ? -22.986 5.080 25.817 1.00 26.92 103 LEU C O 1
ATOM 2227 N N . TYR C 1 92 ? -24.442 4.963 27.572 1.00 27.56 104 TYR C N 1
ATOM 2228 C CA . TYR C 1 92 ? -23.784 3.817 28.227 1.00 28.24 104 TYR C CA 1
ATOM 2229 C C . TYR C 1 92 ? -23.821 2.621 27.292 1.00 32.40 104 TYR C C 1
ATOM 2230 O O . TYR C 1 92 ? -22.749 2.126 26.921 1.00 32.75 104 TYR C O 1
ATOM 2239 N N . THR C 1 93 ? -25.045 2.216 26.853 1.00 27.04 105 THR C N 1
ATOM 2240 C CA . THR C 1 93 ? -25.290 1.081 25.945 1.00 26.69 105 THR C CA 1
ATOM 2241 C C . THR C 1 93 ? -24.540 1.199 24.606 1.00 29.07 105 THR C C 1
ATOM 2242 O O . THR C 1 93 ? -23.961 0.223 24.133 1.00 28.36 105 THR C O 1
ATOM 2246 N N . ILE C 1 94 ? -24.563 2.379 23.990 1.00 25.42 106 ILE C N 1
ATOM 2247 C CA . ILE C 1 94 ? -23.913 2.574 22.693 1.00 25.13 106 ILE C CA 1
ATOM 2248 C C . ILE C 1 94 ? -22.387 2.616 22.818 1.00 28.52 106 ILE C C 1
ATOM 2249 O O . ILE C 1 94 ? -21.701 1.995 22.010 1.00 27.35 106 ILE C O 1
ATOM 2254 N N . PHE C 1 95 ? -21.861 3.382 23.798 1.00 24.92 107 PHE C N 1
ATOM 2255 C CA . PHE C 1 95 ? -20.430 3.619 23.908 1.00 25.50 107 PHE C CA 1
ATOM 2256 C C . PHE C 1 95 ? -19.672 2.981 25.076 1.00 34.09 107 PHE C C 1
ATOM 2257 O O . PHE C 1 95 ? -18.718 2.237 24.842 1.00 34.96 107 PHE C O 1
ATOM 2265 N N . CYS C 1 96 ? -20.015 3.358 26.316 1.00 30.87 108 CYS C N 1
ATOM 2266 C CA . CYS C 1 96 ? -19.320 2.927 27.534 1.00 30.83 108 CYS C CA 1
ATOM 2267 C C . CYS C 1 96 ? -19.314 1.438 27.765 1.00 37.12 108 CYS C C 1
ATOM 2268 O O . CYS C 1 96 ? -18.285 0.910 28.186 1.00 38.37 108 CYS C O 1
ATOM 2271 N N . ALA C 1 97 ? -20.438 0.757 27.469 1.00 34.51 109 ALA C N 1
ATOM 2272 C CA . ALA C 1 97 ? -20.578 -0.697 27.612 1.00 35.96 109 ALA C CA 1
ATOM 2273 C C . ALA C 1 97 ? -19.585 -1.502 26.728 1.00 42.49 109 ALA C C 1
ATOM 2274 O O . ALA C 1 97 ? -19.294 -2.649 27.060 1.00 42.55 109 ALA C O 1
ATOM 2276 N N . GLN C 1 98 ? -19.046 -0.888 25.639 1.00 40.47 110 GLN C N 1
ATOM 2277 C CA . GLN C 1 98 ? -18.101 -1.528 24.703 1.00 41.19 110 GLN C CA 1
ATOM 2278 C C . GLN C 1 98 ? -16.707 -1.750 25.311 1.00 46.05 110 GLN C C 1
ATOM 2279 O O . GLN C 1 98 ? -15.904 -2.511 24.758 1.00 45.19 110 GLN C O 1
ATOM 2285 N N . GLU C 1 99 ? -16.399 -1.030 26.400 1.00 43.56 111 GLU C N 1
ATOM 2286 C CA . GLU C 1 99 ? -15.120 -1.097 27.118 1.00 43.91 111 GLU C CA 1
ATOM 2287 C C . GLU C 1 99 ? -15.132 -2.226 28.169 1.00 46.68 111 GLU C C 1
ATOM 2288 O O . GLU C 1 99 ? -14.085 -2.523 28.764 1.00 47.66 111 GLU C O 1
ATOM 2290 N N . LYS C 1 100 ? -16.303 -2.876 28.369 1.00 40.24 112 LYS C N 1
ATOM 2291 C CA . LYS C 1 100 ? -16.456 -3.978 29.323 1.00 39.20 112 LYS C CA 1
ATOM 2292 C C . LYS C 1 100 ? -15.861 -5.283 28.791 1.00 40.86 112 LYS C C 1
ATOM 2293 O O . LYS C 1 100 ? -15.919 -5.556 27.595 1.00 38.77 112 LYS C O 1
ATOM 2295 N N . GLN C 1 101 ? -15.322 -6.096 29.700 1.00 37.44 113 GLN C N 1
ATOM 2296 C CA . GLN C 1 101 ? -14.718 -7.388 29.409 1.00 37.02 113 GLN C CA 1
ATOM 2297 C C . GLN C 1 101 ? -15.789 -8.465 29.560 1.00 39.83 113 GLN C C 1
ATOM 2298 O O . GLN C 1 101 ? -16.539 -8.422 30.533 1.00 42.20 113 GLN C O 1
ATOM 2304 N N . ALA C 1 102 ? -15.841 -9.447 28.636 1.00 32.86 114 ALA C N 1
ATOM 2305 C CA . ALA C 1 102 ? -16.837 -10.538 28.669 1.00 51.17 114 ALA C CA 1
ATOM 2306 C C . ALA C 1 102 ? -16.659 -11.463 29.872 1.00 67.68 114 ALA C C 1
ATOM 2307 O O . ALA C 1 102 ? -15.575 -11.532 30.436 1.00 35.76 114 ALA C O 1
ATOM 2309 N N . THR D 1 2 ? -8.914 -0.348 30.596 1.00 64.12 14 THR D N 1
ATOM 2310 C CA . THR D 1 2 ? -7.908 0.614 31.050 1.00 64.03 14 THR D CA 1
ATOM 2311 C C . THR D 1 2 ? -8.476 2.037 31.118 1.00 68.20 14 THR D C 1
ATOM 2312 O O . THR D 1 2 ? -9.414 2.355 30.388 1.00 68.53 14 THR D O 1
ATOM 2316 N N . ARG D 1 3 ? -7.892 2.898 31.984 1.00 63.50 15 ARG D N 1
ATOM 2317 C CA . ARG D 1 3 ? -8.309 4.300 32.142 1.00 62.57 15 ARG D CA 1
ATOM 2318 C C . ARG D 1 3 ? -8.011 5.104 30.869 1.00 65.17 15 ARG D C 1
ATOM 2319 O O . ARG D 1 3 ? -8.729 6.062 30.570 1.00 65.03 15 ARG D O 1
ATOM 2327 N N . GLU D 1 4 ? -6.963 4.697 30.116 1.00 59.78 16 GLU D N 1
ATOM 2328 C CA . GLU D 1 4 ? -6.564 5.303 28.844 1.00 58.82 16 GLU D CA 1
ATOM 2329 C C . GLU D 1 4 ? -7.656 5.056 27.796 1.00 59.69 16 GLU D C 1
ATOM 2330 O O . GLU D 1 4 ? -8.123 6.010 27.164 1.00 58.91 16 GLU D O 1
ATOM 2336 N N . ASP D 1 5 ? -8.081 3.773 27.634 1.00 53.79 17 ASP D N 1
ATOM 2337 C CA . ASP D 1 5 ? -9.128 3.387 26.686 1.00 52.87 17 ASP D CA 1
ATOM 2338 C C . ASP D 1 5 ? -10.484 4.041 27.013 1.00 54.20 17 ASP D C 1
ATOM 2339 O O . ASP D 1 5 ? -11.288 4.271 26.105 1.00 53.69 17 ASP D O 1
ATOM 2344 N N . MET D 1 6 ? -10.691 4.385 28.303 1.00 48.42 18 MET D N 1
ATOM 2345 C CA . MET D 1 6 ? -11.871 5.052 28.853 1.00 47.26 18 MET D CA 1
ATOM 2346 C C . MET D 1 6 ? -11.779 6.553 28.555 1.00 46.80 18 MET D C 1
ATOM 2347 O O . MET D 1 6 ? -12.783 7.166 28.203 1.00 43.58 18 MET D O 1
ATOM 2352 N N . GLU D 1 7 ? -10.573 7.137 28.697 1.00 43.97 19 GLU D N 1
ATOM 2353 C CA . GLU D 1 7 ? -10.310 8.545 28.397 1.00 43.83 19 GLU D CA 1
ATOM 2354 C C . GLU D 1 7 ? -10.429 8.775 26.882 1.00 47.00 19 GLU D C 1
ATOM 2355 O O . GLU D 1 7 ? -10.924 9.821 26.460 1.00 46.49 19 GLU D O 1
ATOM 2357 N N . LYS D 1 8 ? -10.014 7.782 26.077 1.00 42.63 20 LYS D N 1
ATOM 2358 C CA . LYS D 1 8 ? -10.092 7.895 24.621 1.00 42.30 20 LYS D CA 1
ATOM 2359 C C . LYS D 1 8 ? -11.537 7.855 24.132 1.00 44.08 20 LYS D C 1
ATOM 2360 O O . LYS D 1 8 ? -11.887 8.670 23.277 1.00 43.65 20 LYS D O 1
ATOM 2362 N N . ARG D 1 9 ? -12.374 6.921 24.665 1.00 38.67 21 ARG D N 1
ATOM 2363 C CA . ARG D 1 9 ? -13.783 6.835 24.270 1.00 37.21 21 ARG D CA 1
ATOM 2364 C C . ARG D 1 9 ? -14.514 8.108 24.706 1.00 39.06 21 ARG D C 1
ATOM 2365 O O . ARG D 1 9 ? -15.236 8.713 23.910 1.00 38.85 21 ARG D O 1
ATOM 2373 N N . ALA D 1 10 ? -14.278 8.532 25.960 1.00 33.54 22 ALA D N 1
ATOM 2374 C CA . ALA D 1 10 ? -14.881 9.717 26.551 1.00 32.29 22 ALA D CA 1
ATOM 2375 C C . ALA D 1 10 ? -14.675 10.955 25.690 1.00 33.14 22 ALA D C 1
ATOM 2376 O O . ALA D 1 10 ? -15.634 11.651 25.404 1.00 30.38 22 ALA D O 1
ATOM 2378 N N . ASN D 1 11 ? -13.442 11.189 25.231 1.00 30.46 23 ASN D N 1
ATOM 2379 C CA . ASN D 1 11 ? -13.102 12.320 24.371 1.00 29.78 23 ASN D CA 1
ATOM 2380 C C . ASN D 1 11 ? -13.822 12.267 23.032 1.00 33.81 23 ASN D C 1
ATOM 2381 O O . ASN D 1 11 ? -14.377 13.274 22.582 1.00 31.48 23 ASN D O 1
ATOM 2386 N N . GLU D 1 12 ? -13.823 11.082 22.416 1.00 30.77 24 GLU D N 1
ATOM 2387 C CA . GLU D 1 12 ? -14.454 10.814 21.140 1.00 30.96 24 GLU D CA 1
ATOM 2388 C C . GLU D 1 12 ? -15.974 11.078 21.225 1.00 33.06 24 GLU D C 1
ATOM 2389 O O . GLU D 1 12 ? -16.545 11.717 20.331 1.00 33.26 24 GLU D O 1
ATOM 2395 N N . VAL D 1 13 ? -16.612 10.601 22.289 1.00 27.06 25 VAL D N 1
ATOM 2396 C CA . VAL D 1 13 ? -18.082 10.765 22.503 1.00 25.57 25 VAL D CA 1
ATOM 2397 C C . VAL D 1 13 ? -18.425 12.239 22.819 1.00 27.73 25 VAL D C 1
ATOM 2398 O O . VAL D 1 13 ? -19.388 12.776 22.269 1.00 27.70 25 VAL D O 1
ATOM 2402 N N . ALA D 1 14 ? -17.588 12.908 23.629 1.00 21.69 26 ALA D N 1
ATOM 2403 C CA . ALA D 1 14 ? -17.751 14.321 23.926 1.00 20.83 26 ALA D CA 1
ATOM 2404 C C . ALA D 1 14 ? -17.676 15.153 22.662 1.00 27.19 26 ALA D C 1
ATOM 2405 O O . ALA D 1 14 ? -18.460 16.090 22.510 1.00 28.44 26 ALA D O 1
ATOM 2407 N N . ASN D 1 15 ? -16.740 14.817 21.743 1.00 25.07 27 ASN D N 1
ATOM 2408 C CA . ASN D 1 15 ? -16.573 15.544 20.477 1.00 25.52 27 ASN D CA 1
ATOM 2409 C C . ASN D 1 15 ? -17.821 15.344 19.603 1.00 26.43 27 ASN D C 1
ATOM 2410 O O . ASN D 1 15 ? -18.353 16.308 19.036 1.00 26.49 27 ASN D O 1
ATOM 2415 N N . LEU D 1 16 ? -18.347 14.107 19.588 1.00 19.53 28 LEU D N 1
ATOM 2416 C CA . LEU D 1 16 ? -19.572 13.822 18.860 1.00 18.68 28 LEU D CA 1
ATOM 2417 C C . LEU D 1 16 ? -20.760 14.643 19.422 1.00 24.92 28 LEU D C 1
ATOM 2418 O O . LEU D 1 16 ? -21.560 15.153 18.639 1.00 25.63 28 LEU D O 1
ATOM 2423 N N . LEU D 1 17 ? -20.862 14.773 20.768 1.00 22.66 29 LEU D N 1
ATOM 2424 C CA . LEU D 1 17 ? -21.948 15.524 21.421 1.00 22.07 29 LEU D CA 1
ATOM 2425 C C . LEU D 1 17 ? -21.819 17.008 21.121 1.00 26.65 29 LEU D C 1
ATOM 2426 O O . LEU D 1 17 ? -22.832 17.679 20.924 1.00 24.45 29 LEU D O 1
ATOM 2431 N N . LYS D 1 18 ? -20.569 17.523 21.069 1.00 24.46 30 LYS D N 1
ATOM 2432 C CA . LYS D 1 18 ? -20.317 18.932 20.709 1.00 25.04 30 LYS D CA 1
ATOM 2433 C C . LYS D 1 18 ? -20.924 19.191 19.328 1.00 30.32 30 LYS D C 1
ATOM 2434 O O . LYS D 1 18 ? -21.639 20.176 19.147 1.00 31.56 30 LYS D O 1
ATOM 2440 N N . THR D 1 19 ? -20.684 18.272 18.371 1.00 28.13 31 THR D N 1
ATOM 2441 C CA . THR D 1 19 ? -21.201 18.373 17.010 1.00 27.48 31 THR D CA 1
ATOM 2442 C C . THR D 1 19 ? -22.719 18.436 16.995 1.00 31.33 31 THR D C 1
ATOM 2443 O O . THR D 1 19 ? -23.285 19.309 16.333 1.00 32.92 31 THR D O 1
ATOM 2447 N N . LEU D 1 20 ? -23.375 17.524 17.727 1.00 24.58 32 LEU D N 1
ATOM 2448 C CA . LEU D 1 20 ? -24.839 17.463 17.748 1.00 23.93 32 LEU D CA 1
ATOM 2449 C C . LEU D 1 20 ? -25.490 18.565 18.600 1.00 26.86 32 LEU D C 1
ATOM 2450 O O . LEU D 1 20 ? -26.698 18.720 18.539 1.00 27.23 32 LEU D O 1
ATOM 2455 N N . SER D 1 21 ? -24.694 19.321 19.370 1.00 23.05 33 SER D N 1
ATOM 2456 C CA . SER D 1 21 ? -25.114 20.424 20.247 1.00 24.64 33 SER D CA 1
ATOM 2457 C C . SER D 1 21 ? -25.577 21.722 19.505 1.00 32.89 33 SER D C 1
ATOM 2458 O O . SER D 1 21 ? -25.209 22.832 19.919 1.00 32.63 33 SER D O 1
ATOM 2461 N N . HIS D 1 22 ? -26.382 21.582 18.435 1.00 30.73 34 HIS D N 1
ATOM 2462 C CA . HIS D 1 22 ? -26.937 22.717 17.694 1.00 31.76 34 HIS D CA 1
ATOM 2463 C C . HIS D 1 22 ? -28.367 22.357 17.386 1.00 30.40 34 HIS D C 1
ATOM 2464 O O . HIS D 1 22 ? -28.590 21.311 16.798 1.00 28.70 34 HIS D O 1
ATOM 2471 N N . PRO D 1 23 ? -29.361 23.172 17.816 1.00 28.61 35 PRO D N 1
ATOM 2472 C CA . PRO D 1 23 ? -30.778 22.828 17.550 1.00 26.68 35 PRO D CA 1
ATOM 2473 C C . PRO D 1 23 ? -31.121 22.502 16.095 1.00 28.33 35 PRO D C 1
ATOM 2474 O O . PRO D 1 23 ? -31.901 21.579 15.845 1.00 27.07 35 PRO D O 1
ATOM 2478 N N . VAL D 1 24 ? -30.528 23.222 15.136 1.00 25.10 36 VAL D N 1
ATOM 2479 C CA . VAL D 1 24 ? -30.791 22.992 13.705 1.00 25.26 36 VAL D CA 1
ATOM 2480 C C . VAL D 1 24 ? -30.211 21.634 13.291 1.00 27.49 36 VAL D C 1
ATOM 2481 O O . VAL D 1 24 ? -30.912 20.853 12.624 1.00 26.28 36 VAL D O 1
ATOM 2485 N N . ARG D 1 25 ? -28.987 21.302 13.771 1.00 21.86 37 ARG D N 1
ATOM 2486 C CA . ARG D 1 25 ? -28.389 19.978 13.508 1.00 20.66 37 ARG D CA 1
ATOM 2487 C C . ARG D 1 25 ? -29.257 18.876 14.079 1.00 22.69 37 ARG D C 1
ATOM 2488 O O . ARG D 1 25 ? -29.483 17.872 13.416 1.00 23.35 37 ARG D O 1
ATOM 2496 N N . LEU D 1 26 ? -29.795 19.076 15.286 1.00 21.76 38 LEU D N 1
ATOM 2497 C CA . LEU D 1 26 ? -30.683 18.084 15.870 1.00 22.31 38 LEU D CA 1
ATOM 2498 C C . LEU D 1 26 ? -31.982 17.856 15.063 1.00 26.63 38 LEU D C 1
ATOM 2499 O O . LEU D 1 26 ? -32.343 16.710 14.808 1.00 24.70 38 LEU D O 1
ATOM 2512 N N . LEU D 1 28 ? -32.418 18.390 11.901 1.00 19.83 40 LEU D N 1
ATOM 2513 C CA . LEU D 1 28 ? -31.966 17.739 10.690 1.00 18.11 40 LEU D CA 1
ATOM 2514 C C . LEU D 1 28 ? -31.762 16.242 10.885 1.00 20.68 40 LEU D C 1
ATOM 2515 O O . LEU D 1 28 ? -32.315 15.469 10.139 1.00 20.42 40 LEU D O 1
ATOM 2520 N N . VAL D 1 29 ? -30.976 15.827 11.886 1.00 18.59 41 VAL D N 1
ATOM 2521 C CA . VAL D 1 29 ? -30.725 14.407 12.116 1.00 18.86 41 VAL D CA 1
ATOM 2522 C C . VAL D 1 29 ? -31.980 13.621 12.503 1.00 22.23 41 VAL D C 1
ATOM 2523 O O . VAL D 1 29 ? -32.203 12.531 11.977 1.00 20.71 41 VAL D O 1
ATOM 2527 N N . CYS D 1 30 ? -32.839 14.197 13.349 1.00 22.17 42 CYS D N 1
ATOM 2528 C CA . CYS D 1 30 ? -34.098 13.516 13.698 1.00 24.19 42 CYS D CA 1
ATOM 2529 C C . CYS D 1 30 ? -35.023 13.372 12.486 1.00 23.21 42 CYS D C 1
ATOM 2530 O O . CYS D 1 30 ? -35.634 12.327 12.333 1.00 21.94 42 CYS D O 1
ATOM 2533 N N . THR D 1 31 ? -35.079 14.397 11.601 1.00 21.71 43 THR D N 1
ATOM 2534 C CA . THR D 1 31 ? -35.889 14.328 10.366 1.00 21.62 43 THR D CA 1
ATOM 2535 C C . THR D 1 31 ? -35.378 13.183 9.462 1.00 27.21 43 THR D C 1
ATOM 2536 O O . THR D 1 31 ? -36.183 12.407 8.936 1.00 25.25 43 THR D O 1
ATOM 2540 N N . LEU D 1 32 ? -34.024 13.063 9.324 1.00 22.24 44 LEU D N 1
ATOM 2541 C CA . LEU D 1 32 ? -33.377 12.033 8.495 1.00 20.11 44 LEU D CA 1
ATOM 2542 C C . LEU D 1 32 ? -33.500 10.603 8.993 1.00 24.56 44 LEU D C 1
ATOM 2543 O O . LEU D 1 32 ? -33.281 9.675 8.230 1.00 24.92 44 LEU D O 1
ATOM 2548 N N . VAL D 1 33 ? -33.883 10.399 10.257 1.00 23.28 45 VAL D N 1
ATOM 2549 C CA . VAL D 1 33 ? -34.145 9.053 10.820 1.00 22.31 45 VAL D CA 1
ATOM 2550 C C . VAL D 1 33 ? -35.308 8.426 10.016 1.00 29.47 45 VAL D C 1
ATOM 2551 O O . VAL D 1 33 ? -35.278 7.237 9.696 1.00 32.19 45 VAL D O 1
ATOM 2555 N N . GLU D 1 34 ? -36.277 9.263 9.639 1.00 27.36 46 GLU D N 1
ATOM 2556 C CA . GLU D 1 34 ? -37.468 8.907 8.878 1.00 28.55 46 GLU D CA 1
ATOM 2557 C C . GLU D 1 34 ? -37.232 8.605 7.394 1.00 35.63 46 GLU D C 1
ATOM 2558 O O . GLU D 1 34 ? -38.044 7.905 6.783 1.00 37.24 46 GLU D O 1
ATOM 2564 N N . GLY D 1 35 ? -36.096 9.047 6.855 1.00 31.35 47 GLY D N 1
ATOM 2565 C CA . GLY D 1 35 ? -35.750 8.776 5.464 1.00 31.81 47 GLY D CA 1
ATOM 2566 C C . GLY D 1 35 ? -34.884 9.832 4.818 1.00 36.15 47 GLY D C 1
ATOM 2567 O O . GLY D 1 35 ? -34.471 10.783 5.479 1.00 35.46 47 GLY D O 1
ATOM 2568 N N . GLU D 1 36 ? -34.605 9.656 3.518 1.00 31.45 48 GLU D N 1
ATOM 2569 C CA . GLU D 1 36 ? -33.779 10.553 2.705 1.00 30.32 48 GLU D CA 1
ATOM 2570 C C . GLU D 1 36 ? -34.598 11.742 2.255 1.00 31.28 48 GLU D C 1
ATOM 2571 O O . GLU D 1 36 ? -35.713 11.554 1.771 1.00 30.29 48 GLU D O 1
ATOM 2577 N N . PHE D 1 37 ? -34.067 12.966 2.405 1.00 26.04 49 PHE D N 1
ATOM 2578 C CA . PHE D 1 37 ? -34.789 14.161 1.990 1.00 25.81 49 PHE D CA 1
ATOM 2579 C C . PHE D 1 37 ? -33.914 15.099 1.202 1.00 27.79 49 PHE D C 1
ATOM 2580 O O . PHE D 1 37 ? -32.707 15.193 1.451 1.00 26.13 49 PHE D O 1
ATOM 2588 N N . SER D 1 38 ? -34.530 15.846 0.287 1.00 21.88 50 SER D N 1
ATOM 2589 C CA . SER D 1 38 ? -33.806 16.806 -0.514 1.00 22.73 50 SER D CA 1
ATOM 2590 C C . SER D 1 38 ? -33.701 18.059 0.349 1.00 26.44 50 SER D C 1
ATOM 2591 O O . SER D 1 38 ? -34.385 18.142 1.365 1.00 25.24 50 SER D O 1
ATOM 2594 N N . VAL D 1 39 ? -32.884 19.041 -0.060 1.00 25.93 51 VAL D N 1
ATOM 2595 C CA . VAL D 1 39 ? -32.690 20.292 0.671 1.00 26.73 51 VAL D CA 1
ATOM 2596 C C . VAL D 1 39 ? -33.994 21.091 0.780 1.00 31.37 51 VAL D C 1
ATOM 2597 O O . VAL D 1 39 ? -34.279 21.653 1.837 1.00 31.93 51 VAL D O 1
ATOM 2601 N N . GLY D 1 40 ? -34.799 21.077 -0.287 1.00 27.29 52 GLY D N 1
ATOM 2602 C CA . GLY D 1 40 ? -36.099 21.740 -0.322 1.00 25.78 52 GLY D CA 1
ATOM 2603 C C . GLY D 1 40 ? -37.083 21.126 0.654 1.00 28.03 52 GLY D C 1
ATOM 2604 O O . GLY D 1 40 ? -37.784 21.845 1.345 1.00 28.60 52 GLY D O 1
ATOM 2605 N N . GLU D 1 41 ? -37.118 19.785 0.736 1.00 25.20 53 GLU D N 1
ATOM 2606 C CA . GLU D 1 41 ? -37.964 19.038 1.663 1.00 24.24 53 GLU D CA 1
ATOM 2607 C C . GLU D 1 41 ? -37.541 19.278 3.108 1.00 31.20 53 GLU D C 1
ATOM 2608 O O . GLU D 1 41 ? -38.404 19.373 3.997 1.00 29.99 53 GLU D O 1
ATOM 2614 N N . LEU D 1 42 ? -36.212 19.369 3.355 1.00 29.42 54 LEU D N 1
ATOM 2615 C CA . LEU D 1 42 ? -35.705 19.633 4.710 1.00 27.92 54 LEU D CA 1
ATOM 2616 C C . LEU D 1 42 ? -36.125 21.030 5.152 1.00 34.91 54 LEU D C 1
ATOM 2617 O O . LEU D 1 42 ? -36.608 21.197 6.268 1.00 35.32 54 LEU D O 1
ATOM 2622 N N . GLU D 1 43 ? -35.995 22.015 4.257 1.00 35.93 55 GLU D N 1
ATOM 2623 C CA . GLU D 1 43 ? -36.346 23.415 4.510 1.00 37.16 55 GLU D CA 1
ATOM 2624 C C . GLU D 1 43 ? -37.808 23.565 4.902 1.00 44.48 55 GLU D C 1
ATOM 2625 O O . GLU D 1 43 ? -38.107 24.302 5.835 1.00 44.79 55 GLU D O 1
ATOM 2631 N N . GLN D 1 44 ? -38.712 22.872 4.195 1.00 43.97 56 GLN D N 1
ATOM 2632 C CA . GLN D 1 44 ? -40.153 22.927 4.456 1.00 44.44 56 GLN D CA 1
ATOM 2633 C C . GLN D 1 44 ? -40.545 22.258 5.755 1.00 48.71 56 GLN D C 1
ATOM 2634 O O . GLN D 1 44 ? -41.311 22.836 6.520 1.00 50.63 56 GLN D O 1
ATOM 2640 N N . GLN D 1 45 ? -40.029 21.053 6.010 1.00 43.35 57 GLN D N 1
ATOM 2641 C CA . GLN D 1 45 ? -40.328 20.258 7.208 1.00 42.11 57 GLN D CA 1
ATOM 2642 C C . GLN D 1 45 ? -39.823 20.856 8.550 1.00 44.24 57 GLN D C 1
ATOM 2643 O O . GLN D 1 45 ? -40.410 20.592 9.594 1.00 42.94 57 GLN D O 1
ATOM 2649 N N . ILE D 1 46 ? -38.733 21.615 8.519 1.00 40.53 58 ILE D N 1
ATOM 2650 C CA . ILE D 1 46 ? -38.086 22.149 9.720 1.00 41.44 58 ILE D CA 1
ATOM 2651 C C . ILE D 1 46 ? -38.358 23.631 9.890 1.00 47.90 58 ILE D C 1
ATOM 2652 O O . ILE D 1 46 ? -38.460 24.104 11.022 1.00 49.17 58 ILE D O 1
ATOM 2657 N N . GLY D 1 47 ? -38.487 24.339 8.777 1.00 43.71 59 GLY D N 1
ATOM 2658 C CA . GLY D 1 47 ? -38.715 25.778 8.797 1.00 44.21 59 GLY D CA 1
ATOM 2659 C C . GLY D 1 47 ? -37.425 26.557 8.937 1.00 51.15 59 GLY D C 1
ATOM 2660 O O . GLY D 1 47 ? -37.393 27.591 9.609 1.00 51.38 59 GLY D O 1
ATOM 2661 N N . ILE D 1 48 ? -36.345 26.049 8.312 1.00 49.19 60 ILE D N 1
ATOM 2662 C CA . ILE D 1 48 ? -35.031 26.683 8.308 1.00 49.92 60 ILE D CA 1
ATOM 2663 C C . ILE D 1 48 ? -34.609 26.904 6.860 1.00 55.08 60 ILE D C 1
ATOM 2664 O O . ILE D 1 48 ? -34.521 25.940 6.094 1.00 55.92 60 ILE D O 1
ATOM 2666 N N . GLY D 1 49 ? -34.389 28.163 6.488 1.00 51.33 61 GLY D N 1
ATOM 2667 C CA . GLY D 1 49 ? -34.002 28.523 5.126 1.00 51.04 61 GLY D CA 1
ATOM 2668 C C . GLY D 1 49 ? -32.505 28.494 4.899 1.00 53.99 61 GLY D C 1
ATOM 2669 O O . GLY D 1 49 ? -31.791 27.739 5.557 1.00 53.97 61 GLY D O 1
ATOM 2670 N N . GLN D 1 50 ? -32.027 29.326 3.970 1.00 49.62 62 GLN D N 1
ATOM 2671 C CA . GLN D 1 50 ? -30.614 29.489 3.636 1.00 48.97 62 GLN D CA 1
ATOM 2672 C C . GLN D 1 50 ? -30.071 30.814 4.186 1.00 51.10 62 GLN D C 1
ATOM 2673 O O . GLN D 1 50 ? -30.868 31.714 4.428 1.00 51.32 62 GLN D O 1
ATOM 2679 N N . PRO D 1 51 ? -28.744 30.990 4.408 1.00 47.09 63 PRO D N 1
ATOM 2680 C CA . PRO D 1 51 ? -27.642 30.031 4.216 1.00 46.82 63 PRO D CA 1
ATOM 2681 C C . PRO D 1 51 ? -27.557 28.928 5.288 1.00 50.26 63 PRO D C 1
ATOM 2682 O O . PRO D 1 51 ? -26.900 27.920 5.046 1.00 49.99 63 PRO D O 1
ATOM 2686 N N . THR D 1 52 ? -28.278 29.100 6.427 1.00 47.35 64 THR D N 1
ATOM 2687 C CA . THR D 1 52 ? -28.341 28.226 7.616 1.00 47.02 64 THR D CA 1
ATOM 2688 C C . THR D 1 52 ? -28.451 26.712 7.334 1.00 49.17 64 THR D C 1
ATOM 2689 O O . THR D 1 52 ? -27.552 25.958 7.723 1.00 47.44 64 THR D O 1
ATOM 2693 N N . LEU D 1 53 ? -29.537 26.274 6.665 1.00 44.89 65 LEU D N 1
ATOM 2694 C CA . LEU D 1 53 ? -29.765 24.857 6.361 1.00 44.21 65 LEU D CA 1
ATOM 2695 C C . LEU D 1 53 ? -28.584 24.178 5.684 1.00 43.07 65 LEU D C 1
ATOM 2696 O O . LEU D 1 53 ? -28.165 23.109 6.129 1.00 42.86 65 LEU D O 1
ATOM 2701 N N . SER D 1 54 ? -28.034 24.785 4.636 1.00 36.78 66 SER D N 1
ATOM 2702 C CA . SER D 1 54 ? -26.889 24.183 3.956 1.00 35.50 66 SER D CA 1
ATOM 2703 C C . SER D 1 54 ? -25.585 24.334 4.751 1.00 34.65 66 SER D C 1
ATOM 2704 O O . SER D 1 54 ? -24.698 23.516 4.571 1.00 29.85 66 SER D O 1
ATOM 2707 N N . GLN D 1 55 ? -25.477 25.357 5.633 1.00 34.26 67 GLN D N 1
ATOM 2708 C CA . GLN D 1 55 ? -24.302 25.513 6.511 1.00 35.51 67 GLN D CA 1
ATOM 2709 C C . GLN D 1 55 ? -24.279 24.352 7.517 1.00 38.73 67 GLN D C 1
ATOM 2710 O O . GLN D 1 55 ? -23.255 23.671 7.661 1.00 39.57 67 GLN D O 1
ATOM 2716 N N . GLN D 1 56 ? -25.448 24.082 8.135 1.00 33.25 68 GLN D N 1
ATOM 2717 C CA . GLN D 1 56 ? -25.629 23.019 9.129 1.00 31.10 68 GLN D CA 1
ATOM 2718 C C . GLN D 1 56 ? -25.534 21.626 8.577 1.00 32.27 68 GLN D C 1
ATOM 2719 O O . GLN D 1 56 ? -24.934 20.775 9.222 1.00 31.12 68 GLN D O 1
ATOM 2725 N N . LEU D 1 57 ? -26.063 21.385 7.361 1.00 29.36 69 LEU D N 1
ATOM 2726 C CA . LEU D 1 57 ? -25.933 20.085 6.690 1.00 28.39 69 LEU D CA 1
ATOM 2727 C C . LEU D 1 57 ? -24.454 19.866 6.315 1.00 31.71 69 LEU D C 1
ATOM 2728 O O . LEU D 1 57 ? -23.978 18.734 6.265 1.00 30.53 69 LEU D O 1
ATOM 2733 N N . GLY D 1 58 ? -23.772 20.969 6.001 1.00 31.19 70 GLY D N 1
ATOM 2734 C CA . GLY D 1 58 ? -22.348 2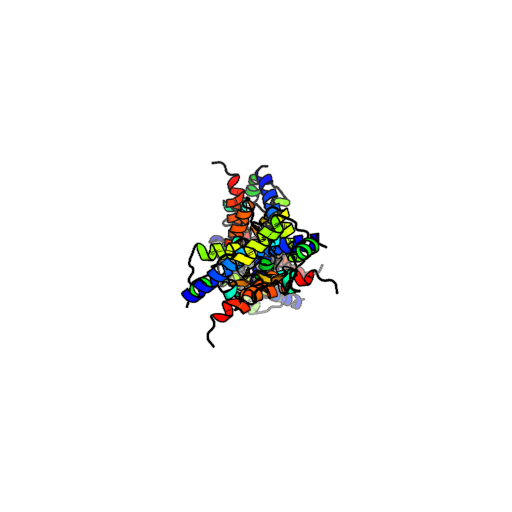1.015 5.688 1.00 31.60 70 GLY D CA 1
ATOM 2735 C C . GLY D 1 58 ? -21.554 20.508 6.876 1.00 34.16 70 GLY D C 1
ATOM 2736 O O . GLY D 1 58 ? -20.811 19.540 6.728 1.00 34.84 70 GLY D O 1
ATOM 2737 N N . VAL D 1 59 ? -21.843 21.044 8.093 1.00 29.91 71 VAL D N 1
ATOM 2738 C CA . VAL D 1 59 ? -21.217 20.595 9.360 1.00 29.23 71 VAL D CA 1
ATOM 2739 C C . VAL D 1 59 ? -21.461 19.088 9.596 1.00 30.30 71 VAL D C 1
ATOM 2740 O O . VAL D 1 59 ? -20.528 18.362 9.894 1.00 31.14 71 VAL D O 1
ATOM 2744 N N . LEU D 1 60 ? -22.705 18.620 9.428 1.00 25.24 72 LEU D N 1
ATOM 2745 C CA . LEU D 1 60 ? -23.093 17.213 9.643 1.00 22.73 72 LEU D CA 1
ATOM 2746 C C . LEU D 1 60 ? -22.440 16.277 8.661 1.00 26.04 72 LEU D C 1
ATOM 2747 O O . LEU D 1 60 ? -22.219 15.108 8.975 1.00 25.45 72 LEU D O 1
ATOM 2752 N N . ARG D 1 61 ? -22.198 16.763 7.427 1.00 26.14 73 ARG D N 1
ATOM 2753 C CA . ARG D 1 61 ? -21.531 15.994 6.366 1.00 24.91 73 ARG D CA 1
ATOM 2754 C C . ARG D 1 61 ? -20.050 15.904 6.703 1.00 27.70 73 ARG D C 1
ATOM 2755 O O . ARG D 1 61 ? -19.477 14.821 6.607 1.00 24.60 73 ARG D O 1
ATOM 2763 N N . GLU D 1 62 ? -19.429 17.038 7.100 1.00 27.76 74 GLU D N 1
ATOM 2764 C CA . GLU D 1 62 ? -17.984 17.058 7.487 1.00 28.86 74 GLU D CA 1
ATOM 2765 C C . GLU D 1 62 ? -17.770 16.106 8.657 1.00 32.74 74 GLU D C 1
ATOM 2766 O O . GLU D 1 62 ? -16.816 15.320 8.662 1.00 32.61 74 GLU D O 1
ATOM 2772 N N . SER D 1 63 ? -18.710 16.123 9.625 1.00 26.87 75 SER D N 1
ATOM 2773 C CA . SER D 1 63 ? -18.642 15.257 10.801 1.00 24.82 75 SER D CA 1
ATOM 2774 C C . SER D 1 63 ? -18.903 13.779 10.511 1.00 27.47 75 SER D C 1
ATOM 2775 O O . SER D 1 63 ? -18.742 12.953 11.395 1.00 26.17 75 SER D O 1
ATOM 2778 N N . GLY D 1 64 ? -19.271 13.442 9.277 1.00 25.28 76 GLY D N 1
ATOM 2779 C CA . GLY D 1 64 ? -19.533 12.053 8.889 1.00 24.78 76 GLY D CA 1
ATOM 2780 C C . GLY D 1 64 ? -20.862 11.495 9.362 1.00 30.13 76 GLY D C 1
ATOM 2781 O O . GLY D 1 64 ? -21.065 10.274 9.367 1.00 32.26 76 GLY D O 1
ATOM 2782 N N . ILE D 1 65 ? -21.793 12.379 9.736 1.00 24.74 77 ILE D N 1
ATOM 2783 C CA . ILE D 1 65 ? -23.100 11.992 10.294 1.00 23.87 77 ILE D CA 1
ATOM 2784 C C . ILE D 1 65 ? -24.164 11.882 9.196 1.00 27.11 77 ILE D C 1
ATOM 2785 O O . ILE D 1 65 ? -25.058 11.038 9.262 1.00 28.78 77 ILE D O 1
ATOM 2790 N N . VAL D 1 66 ? -24.059 12.751 8.186 1.00 21.50 78 VAL D N 1
ATOM 2791 C CA . VAL D 1 66 ? -24.958 12.777 7.055 1.00 20.81 78 VAL D CA 1
ATOM 2792 C C . VAL D 1 66 ? -24.105 12.663 5.776 1.00 25.57 78 VAL D C 1
ATOM 2793 O O . VAL D 1 66 ? -22.955 13.086 5.751 1.00 22.71 78 VAL D O 1
ATOM 2797 N N . GLU D 1 67 ? -24.685 12.093 4.731 1.00 24.30 79 GLU D N 1
ATOM 2798 C CA . GLU D 1 67 ? -24.080 11.973 3.412 1.00 25.13 79 GLU D CA 1
ATOM 2799 C C . GLU D 1 67 ? -25.151 12.252 2.335 1.00 30.18 79 GLU D C 1
ATOM 2800 O O . GLU D 1 67 ? -26.344 12.307 2.645 1.00 28.29 79 GLU D O 1
ATOM 2806 N N . THR D 1 68 ? -24.723 12.389 1.085 1.00 26.65 80 THR D N 1
ATOM 2807 C CA . THR D 1 68 ? -25.635 12.631 -0.024 1.00 27.21 80 THR D CA 1
ATOM 2808 C C . THR D 1 68 ? -25.794 11.388 -0.901 1.00 34.35 80 THR D C 1
ATOM 2809 O O . THR D 1 68 ? -24.929 10.496 -0.937 1.00 32.56 80 THR D O 1
ATOM 2813 N N . ARG D 1 69 ? -26.906 11.347 -1.621 1.00 33.91 81 ARG D N 1
ATOM 2814 C CA . ARG D 1 69 ? -27.217 10.286 -2.572 1.00 35.49 81 ARG D CA 1
ATOM 2815 C C . ARG D 1 69 ? -27.883 10.947 -3.789 1.00 41.63 81 ARG D C 1
ATOM 2816 O O . ARG D 1 69 ? -28.683 11.869 -3.630 1.00 39.76 81 ARG D O 1
ATOM 2824 N N . ARG D 1 70 ? -27.454 10.565 -4.995 1.00 42.50 82 ARG D N 1
ATOM 2825 C CA . ARG D 1 70 ? -28.008 11.069 -6.259 1.00 43.77 82 ARG D CA 1
ATOM 2826 C C . ARG D 1 70 ? -27.987 9.928 -7.289 1.00 49.95 82 ARG D C 1
ATOM 2827 O O . ARG D 1 70 ? -27.008 9.760 -8.019 1.00 50.83 82 ARG D O 1
ATOM 2829 N N . ASN D 1 71 ? -29.058 9.100 -7.276 1.00 45.89 83 ASN D N 1
ATOM 2830 C CA . ASN D 1 71 ? -29.259 7.934 -8.139 1.00 45.46 83 ASN D CA 1
ATOM 2831 C C . ASN D 1 71 ? -29.519 8.335 -9.581 1.00 46.20 83 ASN D C 1
ATOM 2832 O O . ASN D 1 71 ? -29.047 7.650 -10.490 1.00 47.20 83 ASN D O 1
ATOM 2837 N N . ILE D 1 72 ? -30.286 9.422 -9.793 1.00 39.00 84 ILE D N 1
ATOM 2838 C CA . ILE D 1 72 ? -30.638 9.905 -11.129 1.00 37.79 84 ILE D CA 1
ATOM 2839 C C . ILE D 1 72 ? -30.267 11.370 -11.296 1.00 40.87 84 ILE D C 1
ATOM 2840 O O . ILE D 1 72 ? -29.502 11.704 -12.198 1.00 42.90 84 ILE D O 1
ATOM 2845 N N . LYS D 1 73 ? -30.868 12.257 -10.493 1.00 35.00 85 LYS D N 1
ATOM 2846 C CA . LYS D 1 73 ? -30.669 13.702 -10.646 1.00 33.69 85 LYS D CA 1
ATOM 2847 C C . LYS D 1 73 ? -30.814 14.444 -9.317 1.00 37.27 85 LYS D C 1
ATOM 2848 O O . LYS D 1 73 ? -29.987 15.304 -9.000 1.00 37.49 85 LYS D O 1
ATOM 2854 N N . GLN D 1 74 ? -31.890 14.155 -8.562 1.00 31.71 86 GLN D N 1
ATOM 2855 C CA . GLN D 1 74 ? -32.142 14.847 -7.309 1.00 30.40 86 GLN D CA 1
ATOM 2856 C C . GLN D 1 74 ? -31.099 14.495 -6.243 1.00 30.54 86 GLN D C 1
ATOM 2857 O O . GLN D 1 74 ? -30.781 13.325 -6.064 1.00 30.62 86 GLN D O 1
ATOM 2863 N N . ILE D 1 75 ? -30.577 15.494 -5.549 1.00 26.50 87 ILE D N 1
ATOM 2864 C CA . ILE D 1 75 ? -29.647 15.262 -4.435 1.00 26.43 87 ILE D CA 1
ATOM 2865 C C . ILE D 1 75 ? -30.464 14.984 -3.132 1.00 26.36 87 ILE D C 1
ATOM 2866 O O . ILE D 1 75 ? -31.197 15.864 -2.683 1.00 23.81 87 ILE D O 1
ATOM 2871 N N . PHE D 1 76 ? -30.327 13.787 -2.544 1.00 23.10 88 PHE D N 1
ATOM 2872 C CA . PHE D 1 76 ? -30.969 13.446 -1.265 1.00 24.74 88 PHE D CA 1
ATOM 2873 C C . PHE D 1 76 ? -29.939 13.304 -0.166 1.00 28.99 88 PHE D C 1
ATOM 2874 O O . PHE D 1 76 ? -28.900 12.665 -0.364 1.00 28.36 88 PHE D O 1
ATOM 2882 N N . TYR D 1 77 ? -30.264 13.820 1.013 1.00 24.81 89 TYR D N 1
ATOM 2883 C CA . TYR D 1 77 ? -29.429 13.674 2.197 1.00 24.57 89 TYR D CA 1
ATOM 2884 C C . TYR D 1 77 ? -29.982 12.513 2.980 1.00 28.45 89 TYR D C 1
ATOM 2885 O O . TYR D 1 77 ? -31.175 12.249 2.935 1.00 29.03 89 TYR D O 1
ATOM 2894 N N . ARG D 1 78 ? -29.119 11.809 3.675 1.00 23.53 90 ARG D N 1
ATOM 2895 C CA . ARG D 1 78 ? -29.433 10.641 4.464 1.00 23.50 90 ARG D CA 1
ATOM 2896 C C . ARG D 1 78 ? -28.371 10.529 5.546 1.00 26.89 90 ARG D C 1
ATOM 2897 O O . ARG D 1 78 ? -27.259 11.054 5.391 1.00 22.05 90 ARG D O 1
ATOM 2905 N N . LEU D 1 79 ? -28.710 9.815 6.611 1.00 23.08 91 LEU D N 1
ATOM 2906 C CA . LEU D 1 79 ? -27.799 9.557 7.692 1.00 23.96 91 LEU D CA 1
ATOM 2907 C C . LEU D 1 79 ? -26.756 8.551 7.217 1.00 31.04 91 LEU D C 1
ATOM 2908 O O . LEU D 1 79 ? -27.062 7.686 6.394 1.00 31.77 91 LEU D O 1
ATOM 2913 N N . THR D 1 80 ? -25.557 8.602 7.782 1.00 29.41 92 THR D N 1
ATOM 2914 C CA . THR D 1 80 ? -24.582 7.556 7.437 1.00 30.07 92 THR D CA 1
ATOM 2915 C C . THR D 1 80 ? -24.924 6.303 8.261 1.00 35.90 92 THR D C 1
ATOM 2916 O O . THR D 1 80 ? -25.823 6.351 9.112 1.00 31.95 92 THR D O 1
ATOM 2920 N N . GLU D 1 81 ? -24.261 5.178 7.974 1.00 37.44 93 GLU D N 1
ATOM 2921 C CA . GLU D 1 81 ? -24.495 3.921 8.679 1.00 38.58 93 GLU D CA 1
ATOM 2922 C C . GLU D 1 81 ? -23.427 3.698 9.756 1.00 44.81 93 GLU D C 1
ATOM 2923 O O . GLU D 1 81 ? -23.348 2.625 10.374 1.00 45.24 93 GLU D O 1
ATOM 2929 N N . ALA D 1 82 ? -22.656 4.755 10.029 1.00 41.30 94 ALA D N 1
ATOM 2930 C CA . ALA D 1 82 ? -21.590 4.777 11.022 1.00 40.77 94 ALA D CA 1
ATOM 2931 C C . ALA D 1 82 ? -22.139 4.732 12.439 1.00 43.73 94 ALA D C 1
ATOM 2932 O O . ALA D 1 82 ? -23.350 4.853 12.658 1.00 45.07 94 ALA D O 1
ATOM 2934 N N . LYS D 1 83 ? -21.230 4.571 13.401 1.00 38.86 95 LYS D N 1
ATOM 2935 C CA . LYS D 1 83 ? -21.479 4.511 14.835 1.00 37.29 95 LYS D CA 1
ATOM 2936 C C . LYS D 1 83 ? -22.371 5.659 15.348 1.00 37.32 95 LYS D C 1
ATOM 2937 O O . LYS D 1 83 ? -23.262 5.399 16.136 1.00 39.11 95 LYS D O 1
ATOM 2943 N N . ALA D 1 84 ? -22.152 6.904 14.887 1.00 29.73 96 ALA D N 1
ATOM 2944 C CA . ALA D 1 84 ? -22.933 8.087 15.268 1.00 28.74 96 ALA D CA 1
ATOM 2945 C C . ALA D 1 84 ? -24.464 7.986 14.982 1.00 29.79 96 ALA D C 1
ATOM 2946 O O . ALA D 1 84 ? -25.266 8.626 15.669 1.00 26.65 96 ALA D O 1
ATOM 2948 N N . ALA D 1 85 ? -24.853 7.209 13.960 1.00 26.45 97 ALA D N 1
ATOM 2949 C CA . ALA D 1 85 ? -26.275 7.036 13.598 1.00 26.98 97 ALA D CA 1
ATOM 2950 C C . ALA D 1 85 ? -27.040 6.340 14.735 1.00 27.60 97 ALA D C 1
ATOM 2951 O O . ALA D 1 85 ? -28.238 6.571 14.902 1.00 24.06 97 ALA D O 1
ATOM 2953 N N . GLN D 1 86 ? -26.318 5.537 15.552 1.00 24.97 98 GLN D N 1
ATOM 2954 C CA . GLN D 1 86 ? -26.889 4.835 16.716 1.00 23.80 98 GLN D CA 1
ATOM 2955 C C . GLN D 1 86 ? -27.277 5.876 17.779 1.00 27.09 98 GLN D C 1
ATOM 2956 O O . GLN D 1 86 ? -28.333 5.770 18.396 1.00 26.00 98 GLN D O 1
ATOM 2962 N N . LEU D 1 87 ? -26.463 6.920 17.937 1.00 24.38 99 LEU D N 1
ATOM 2963 C CA . LEU D 1 87 ? -26.769 7.968 18.904 1.00 24.09 99 LEU D CA 1
ATOM 2964 C C . LEU D 1 87 ? -27.965 8.794 18.398 1.00 27.40 99 LEU D C 1
ATOM 2965 O O . LEU D 1 87 ? -28.886 9.090 19.175 1.00 26.94 99 LEU D O 1
ATOM 2970 N N . VAL D 1 88 ? -27.959 9.120 17.092 1.00 24.12 100 VAL D N 1
ATOM 2971 C CA . VAL D 1 88 ? -29.041 9.874 16.436 1.00 23.27 100 VAL D CA 1
ATOM 2972 C C . VAL D 1 88 ? -30.367 9.105 16.652 1.00 26.53 100 VAL D C 1
ATOM 2973 O O . VAL D 1 88 ? -31.347 9.688 17.105 1.00 25.65 100 VAL D O 1
ATOM 2977 N N . ASN D 1 89 ? -30.360 7.789 16.371 1.00 24.78 101 ASN D N 1
ATOM 2978 C CA . ASN D 1 89 ? -31.527 6.922 16.561 1.00 24.98 101 ASN D CA 1
ATOM 2979 C C . ASN D 1 89 ? -32.044 6.933 18.018 1.00 29.46 101 ASN D C 1
ATOM 2980 O O . ASN D 1 89 ? -33.261 6.928 18.219 1.00 31.01 101 ASN D O 1
ATOM 2985 N N . ALA D 1 90 ? -31.134 7.020 19.023 1.00 23.58 102 ALA D N 1
ATOM 2986 C CA . ALA D 1 90 ? -31.504 7.086 20.442 1.00 23.66 102 ALA D CA 1
ATOM 2987 C C . ALA D 1 90 ? -32.088 8.431 20.794 1.00 25.62 102 ALA D C 1
ATOM 2988 O O . ALA D 1 90 ? -33.043 8.484 21.555 1.00 24.31 102 ALA D O 1
ATOM 2990 N N . LEU D 1 91 ? -31.520 9.526 20.261 1.00 22.09 103 LEU D N 1
ATOM 2991 C CA . LEU D 1 91 ? -32.050 10.884 20.485 1.00 21.67 103 LEU D CA 1
ATOM 2992 C C . LEU D 1 91 ? -33.464 10.989 19.878 1.00 29.10 103 LEU D C 1
ATOM 2993 O O . LEU D 1 91 ? -34.332 11.647 20.464 1.00 29.42 103 LEU D O 1
ATOM 2998 N N . TYR D 1 92 ? -33.700 10.323 18.712 1.00 27.86 104 TYR D N 1
ATOM 2999 C CA . TYR D 1 92 ? -35.023 10.316 18.057 1.00 27.23 104 TYR D CA 1
ATOM 3000 C C . TYR D 1 92 ? -36.036 9.691 18.992 1.00 30.16 104 TYR D C 1
ATOM 3001 O O . TYR D 1 92 ? -37.006 10.369 19.360 1.00 28.90 104 TYR D O 1
ATOM 3010 N N . THR D 1 93 ? -35.771 8.426 19.430 1.00 25.67 105 THR D N 1
ATOM 3011 C CA . THR D 1 93 ? -36.636 7.645 20.334 1.00 25.99 105 THR D CA 1
ATOM 3012 C C . THR D 1 93 ? -36.909 8.354 21.672 1.00 27.48 105 THR D C 1
ATOM 3013 O O . THR D 1 93 ? -38.049 8.361 22.139 1.00 28.42 105 THR D O 1
ATOM 3017 N N . ILE D 1 94 ? -35.873 8.927 22.291 1.00 22.06 106 ILE D N 1
ATOM 3018 C CA . ILE D 1 94 ? -36.036 9.590 23.591 1.00 22.19 106 ILE D CA 1
ATOM 3019 C C . ILE D 1 94 ? -36.767 10.929 23.464 1.00 26.28 106 ILE D C 1
ATOM 3020 O O . ILE D 1 94 ? -37.651 11.207 24.275 1.00 26.02 106 ILE D O 1
ATOM 3025 N N . PHE D 1 95 ? -36.371 11.768 22.483 1.00 22.17 107 PHE D N 1
ATOM 3026 C CA . PHE D 1 95 ? -36.885 13.126 22.367 1.00 23.39 107 PHE D CA 1
ATOM 3027 C C . PHE D 1 95 ? -37.808 13.463 21.198 1.00 32.34 107 PHE D C 1
ATOM 3028 O O . PHE D 1 95 ? -38.928 13.924 21.428 1.00 33.93 107 PHE D O 1
ATOM 3036 N N . CYS D 1 96 ? -37.306 13.346 19.959 1.00 29.60 108 CYS D N 1
ATOM 3037 C CA . CYS D 1 96 ? -38.026 13.734 18.741 1.00 30.19 108 CYS D CA 1
ATOM 3038 C C . CYS D 1 96 ? -39.326 12.993 18.504 1.00 36.82 108 CYS D C 1
ATOM 3039 O O . CYS D 1 96 ? -40.305 13.619 18.085 1.00 37.32 108 CYS D O 1
ATOM 3042 N N . ALA D 1 97 ? -39.350 11.680 18.805 1.00 33.78 109 ALA D N 1
ATOM 3043 C CA . ALA D 1 97 ? -40.538 10.832 18.667 1.00 35.13 109 ALA D CA 1
ATOM 3044 C C . ALA D 1 97 ? -41.732 11.294 19.557 1.00 40.80 109 ALA D C 1
ATOM 3045 O O . ALA D 1 97 ? -42.874 10.965 19.240 1.00 40.37 109 ALA D O 1
ATOM 3047 N N . GLN D 1 98 ? -41.467 12.079 20.636 1.00 38.27 110 GLN D N 1
ATOM 3048 C CA . GLN D 1 98 ? -42.498 12.573 21.570 1.00 39.57 110 GLN D CA 1
ATOM 3049 C C . GLN D 1 98 ? -43.386 13.674 20.963 1.00 43.41 110 GLN D C 1
ATOM 3050 O O . GLN D 1 98 ? -44.439 13.995 21.524 1.00 43.26 110 GLN D O 1
ATOM 3052 N N . GLU D 1 99 ? -42.924 14.288 19.864 1.00 39.22 111 GLU D N 1
ATOM 3053 C CA . GLU D 1 99 ? -43.629 15.348 19.137 1.00 39.02 111 GLU D CA 1
ATOM 3054 C C . GLU D 1 99 ? -44.614 14.750 18.097 1.00 41.38 111 GLU D C 1
ATOM 3055 O O . GLU D 1 99 ? -45.395 15.489 17.488 1.00 41.81 111 GLU D O 1
ATOM 3057 N N . LYS D 1 100 ? -44.591 13.410 17.924 1.00 36.05 112 LYS D N 1
ATOM 3058 C CA . LYS D 1 100 ? -45.473 12.707 16.992 1.00 36.21 112 LYS D CA 1
ATOM 3059 C C . LYS D 1 100 ? -46.902 12.581 17.526 1.00 40.66 112 LYS D C 1
ATOM 3060 O O . LYS D 1 100 ? -47.117 12.450 18.732 1.00 38.17 112 LYS D O 1
ATOM 3062 N N . GLN D 1 101 ? -47.876 12.609 16.604 1.00 38.88 113 GLN D N 1
ATOM 3063 C CA . GLN D 1 101 ? -49.297 12.492 16.898 1.00 39.14 113 GLN D CA 1
ATOM 3064 C C . GLN D 1 101 ? -49.691 11.020 16.816 1.00 43.13 113 GLN D C 1
ATOM 3065 O O . GLN D 1 101 ? -49.271 10.350 15.867 1.00 46.19 113 GLN D O 1
ATOM 3071 N N . ALA D 1 102 ? -50.517 10.520 17.762 1.00 36.87 114 ALA D N 1
ATOM 3072 C CA . ALA D 1 102 ? -50.958 9.106 17.772 1.00 58.63 114 ALA D CA 1
ATOM 3073 C C . ALA D 1 102 ? -51.800 8.719 16.558 1.00 71.98 114 ALA D C 1
ATOM 3074 O O . ALA D 1 102 ? -52.398 9.576 15.921 1.00 35.10 114 ALA D O 1
ATOM 3076 N N . THR E 1 2 ? -12.967 -22.326 -77.991 1.00 64.63 14 THR E N 1
ATOM 3077 C CA . THR E 1 2 ? -14.220 -22.686 -78.658 1.00 64.67 14 THR E CA 1
ATOM 3078 C C . THR E 1 2 ? -15.137 -21.461 -78.823 1.00 68.67 14 THR E C 1
ATOM 3079 O O . THR E 1 2 ? -14.936 -20.450 -78.143 1.00 68.56 14 THR E O 1
ATOM 3083 N N . ARG E 1 3 ? -16.157 -21.558 -79.708 1.00 64.34 15 ARG E N 1
ATOM 3084 C CA . ARG E 1 3 ? -17.140 -20.479 -79.909 1.00 63.57 15 ARG E CA 1
ATOM 3085 C C . ARG E 1 3 ? -18.006 -20.315 -78.645 1.00 65.75 15 ARG E C 1
ATOM 3086 O O . ARG E 1 3 ? -18.487 -19.217 -78.367 1.00 65.81 15 ARG E O 1
ATOM 3094 N N . GLU E 1 4 ? -18.174 -21.411 -77.878 1.00 60.06 16 GLU E N 1
ATOM 3095 C CA . GLU E 1 4 ? -18.922 -21.482 -76.622 1.00 58.96 16 GLU E CA 1
ATOM 3096 C C . GLU E 1 4 ? -18.159 -20.751 -75.506 1.00 59.99 16 GLU E C 1
ATOM 3097 O O . GLU E 1 4 ? -18.768 -19.996 -74.741 1.00 59.08 16 GLU E O 1
ATOM 3103 N N . ASP E 1 5 ? -16.822 -20.962 -75.424 1.00 54.69 17 ASP E N 1
ATOM 3104 C CA . ASP E 1 5 ? -15.964 -20.308 -74.437 1.00 53.71 17 ASP E CA 1
ATOM 3105 C C . ASP E 1 5 ? -15.837 -18.808 -74.725 1.00 54.66 17 ASP E C 1
ATOM 3106 O O . ASP E 1 5 ? -15.619 -18.021 -73.800 1.00 54.88 17 ASP E O 1
ATOM 3111 N N . MET E 1 6 ? -15.999 -18.424 -76.005 1.00 48.22 18 MET E N 1
ATOM 3112 C CA . MET E 1 6 ? -15.974 -17.050 -76.495 1.00 46.68 18 MET E CA 1
ATOM 3113 C C . MET E 1 6 ? -17.285 -16.376 -76.062 1.00 47.16 18 MET E C 1
ATOM 3114 O O . MET E 1 6 ? -17.255 -15.249 -75.571 1.00 44.14 18 MET E O 1
ATOM 3119 N N . GLU E 1 7 ? -18.427 -17.085 -76.249 1.00 43.86 19 GLU E N 1
ATOM 3120 C CA . GLU E 1 7 ? -19.788 -16.670 -75.877 1.00 43.11 19 GLU E CA 1
ATOM 3121 C C . GLU E 1 7 ? -19.872 -16.455 -74.354 1.00 45.01 19 GLU E C 1
ATOM 3122 O O . GLU E 1 7 ? -20.489 -15.489 -73.904 1.00 44.44 19 GLU E O 1
ATOM 3128 N N . LYS E 1 8 ? -19.237 -17.347 -73.580 1.00 40.49 20 LYS E N 1
ATOM 3129 C CA . LYS E 1 8 ? -19.200 -17.269 -72.122 1.00 40.23 20 LYS E CA 1
ATOM 3130 C C . LYS E 1 8 ? -18.534 -15.961 -71.689 1.00 42.93 20 LYS E C 1
ATOM 3131 O O . LYS E 1 8 ? -19.164 -15.185 -70.977 1.00 42.53 20 LYS E O 1
ATOM 3133 N N . ARG E 1 9 ? -17.282 -15.705 -72.151 1.00 38.49 21 ARG E N 1
ATOM 3134 C CA . ARG E 1 9 ? -16.548 -14.4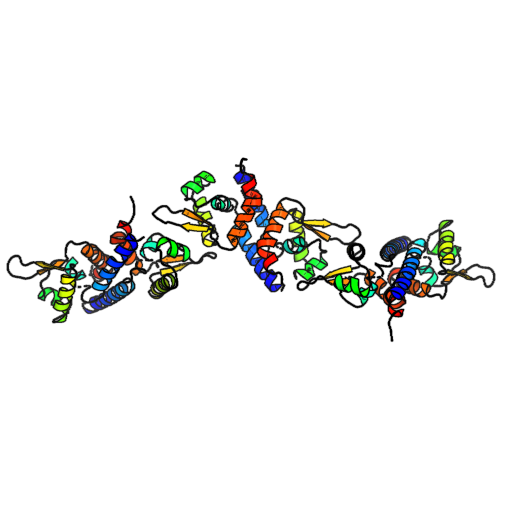86 -71.808 1.00 37.28 21 ARG E CA 1
ATOM 3135 C C . ARG E 1 9 ? -17.295 -13.240 -72.279 1.00 38.49 21 ARG E C 1
ATOM 3136 O O . ARG E 1 9 ? -17.387 -12.266 -71.534 1.00 37.54 21 ARG E O 1
ATOM 3144 N N . ALA E 1 10 ? -17.849 -13.296 -73.508 1.00 33.28 22 ALA E N 1
ATOM 3145 C CA . ALA E 1 10 ? -18.570 -12.198 -74.135 1.00 32.33 22 ALA E CA 1
ATOM 3146 C C . ALA E 1 10 ? -19.757 -11.715 -73.294 1.00 33.79 22 ALA E C 1
ATOM 3147 O O . ALA E 1 10 ? -19.881 -10.523 -73.047 1.00 32.28 22 ALA E O 1
ATOM 3149 N N . ASN E 1 11 ? -20.592 -12.640 -72.813 1.00 29.67 23 ASN E N 1
ATOM 3150 C CA . ASN E 1 11 ? -21.736 -12.314 -71.968 1.00 29.29 23 ASN E CA 1
ATOM 3151 C C . ASN E 1 11 ? -21.297 -11.730 -70.629 1.00 33.72 23 ASN E C 1
ATOM 3152 O O . ASN E 1 11 ? -21.860 -10.739 -70.167 1.00 33.67 23 ASN E O 1
ATOM 3157 N N . GLU E 1 12 ? -20.267 -12.331 -70.034 1.00 30.57 24 GLU E N 1
ATOM 3158 C CA . GLU E 1 12 ? -19.702 -11.921 -68.761 1.00 30.25 24 GLU E CA 1
ATOM 3159 C C . GLU E 1 12 ? -19.190 -10.472 -68.844 1.00 32.80 24 GLU E C 1
ATOM 3160 O O . GLU E 1 12 ? -19.497 -9.660 -67.967 1.00 33.49 24 GLU E O 1
ATOM 3166 N N . VAL E 1 13 ? -18.448 -10.152 -69.897 1.00 26.47 25 VAL E N 1
ATOM 3167 C CA . VAL E 1 13 ? -17.872 -8.795 -70.122 1.00 25.71 25 VAL E CA 1
ATOM 3168 C C . VAL E 1 13 ? -18.981 -7.766 -70.427 1.00 27.25 25 VAL E C 1
ATOM 3169 O O . VAL E 1 13 ? -18.965 -6.665 -69.876 1.00 26.44 25 VAL E O 1
ATOM 3173 N N . ALA E 1 14 ? -19.983 -8.164 -71.223 1.00 21.91 26 ALA E N 1
ATOM 3174 C CA . ALA E 1 14 ? -21.131 -7.323 -71.517 1.00 21.46 26 ALA E CA 1
ATOM 3175 C C . ALA E 1 14 ? -21.882 -6.973 -70.250 1.00 27.93 26 ALA E C 1
ATOM 3176 O O . ALA E 1 14 ? -22.295 -5.823 -70.094 1.00 28.66 26 ALA E O 1
ATOM 3178 N N . ASN E 1 15 ? -22.061 -7.955 -69.336 1.00 26.54 27 ASN E N 1
ATOM 3179 C CA . ASN E 1 15 ? -22.763 -7.735 -68.062 1.00 26.74 27 ASN E CA 1
ATOM 3180 C C . ASN E 1 15 ? -21.961 -6.753 -67.189 1.00 26.10 27 ASN E C 1
ATOM 3181 O O . ASN E 1 15 ? -22.526 -5.818 -66.618 1.00 25.29 27 ASN E O 1
ATOM 3186 N N . LEU E 1 16 ? -20.631 -6.917 -67.178 1.00 19.46 28 LEU E N 1
ATOM 3187 C CA . LEU E 1 16 ? -19.773 -5.998 -66.450 1.00 18.45 28 LEU E CA 1
ATOM 3188 C C . LEU E 1 16 ? -19.890 -4.561 -67.007 1.00 24.66 28 LEU E C 1
ATOM 3189 O O . LEU E 1 16 ? -19.933 -3.614 -66.215 1.00 25.57 28 LEU E O 1
ATOM 3194 N N . LEU E 1 17 ? -19.950 -4.401 -68.353 1.00 21.32 29 LEU E N 1
ATOM 3195 C CA . LEU E 1 17 ? -20.057 -3.082 -69.002 1.00 20.05 29 LEU E CA 1
ATOM 3196 C C . LEU E 1 17 ? -21.404 -2.458 -68.700 1.00 27.17 29 LEU E C 1
ATOM 3197 O O . LEU E 1 17 ? -21.474 -1.245 -68.500 1.00 26.42 29 LEU E O 1
ATOM 3202 N N . LYS E 1 18 ? -22.478 -3.283 -68.649 1.00 24.98 30 LYS E N 1
ATOM 3203 C CA . LYS E 1 18 ? -23.822 -2.795 -68.284 1.00 25.65 30 LYS E CA 1
ATOM 3204 C C . LYS E 1 18 ? -23.741 -2.142 -66.906 1.00 28.91 30 LYS E C 1
ATOM 3205 O O . LYS E 1 18 ? -24.246 -1.033 -66.719 1.00 28.48 30 LYS E O 1
ATOM 3211 N N . THR E 1 19 ? -23.059 -2.815 -65.952 1.00 25.48 31 THR E N 1
ATOM 3212 C CA . THR E 1 19 ? -22.892 -2.317 -64.589 1.00 25.46 31 THR E CA 1
ATOM 3213 C C . THR E 1 19 ? -22.186 -0.967 -64.571 1.00 29.84 31 THR E C 1
ATOM 3214 O O . THR E 1 19 ? -22.664 -0.038 -63.912 1.00 31.98 31 THR E O 1
ATOM 3218 N N . LEU E 1 20 ? -21.076 -0.850 -65.308 1.00 22.17 32 LEU E N 1
ATOM 3219 C CA . LEU E 1 20 ? -20.288 0.384 -65.329 1.00 21.77 32 LEU E CA 1
ATOM 3220 C C . LEU E 1 20 ? -20.911 1.496 -66.181 1.00 26.13 32 LEU E C 1
ATOM 3221 O O . LEU E 1 20 ? -20.435 2.626 -66.125 1.00 25.71 32 LEU E O 1
ATOM 3226 N N . SER E 1 21 ? -21.978 1.185 -66.937 1.00 23.32 33 SER E N 1
ATOM 3227 C CA . SER E 1 21 ? -22.714 2.102 -67.822 1.00 24.53 33 SER E CA 1
ATOM 3228 C C . SER E 1 21 ? -23.608 3.151 -67.082 1.00 33.38 33 SER E C 1
ATOM 3229 O O . SER E 1 21 ? -24.759 3.375 -67.493 1.00 32.15 33 SER E O 1
ATOM 3232 N N . HIS E 1 22 ? -23.085 3.779 -66.010 1.00 32.38 34 HIS E N 1
ATOM 3233 C CA . HIS E 1 22 ? -23.792 4.827 -65.270 1.00 32.73 34 HIS E CA 1
ATOM 3234 C C . HIS E 1 22 ? -22.766 5.891 -64.967 1.00 32.60 34 HIS E C 1
ATOM 3235 O O . HIS E 1 22 ? -21.746 5.569 -64.381 1.00 31.72 34 HIS E O 1
ATOM 3242 N N . PRO E 1 23 ? -22.981 7.161 -65.389 1.00 30.50 35 PRO E N 1
ATOM 3243 C CA . PRO E 1 23 ? -21.980 8.218 -65.121 1.00 28.87 35 PRO E CA 1
ATOM 3244 C C . PRO E 1 23 ? -21.527 8.356 -63.669 1.00 29.94 35 PRO E C 1
ATOM 3245 O O . PRO E 1 23 ? -20.338 8.563 -63.425 1.00 29.72 35 PRO E O 1
ATOM 3249 N N . VAL E 1 24 ? -22.443 8.199 -62.708 1.00 25.80 36 VAL E N 1
ATOM 3250 C CA . VAL E 1 24 ? -22.113 8.309 -61.279 1.00 25.66 36 VAL E CA 1
ATOM 3251 C C . VAL E 1 24 ? -21.232 7.127 -60.861 1.00 26.07 36 VAL E C 1
ATOM 3252 O O . VAL E 1 24 ? -20.215 7.349 -60.191 1.00 25.45 36 VAL E O 1
ATOM 3256 N N . ARG E 1 25 ? -21.545 5.902 -61.351 1.00 21.05 37 ARG E N 1
ATOM 3257 C CA . ARG E 1 25 ? -20.694 4.717 -61.091 1.00 20.27 37 ARG E CA 1
ATOM 3258 C C . ARG E 1 25 ? -19.310 4.925 -61.663 1.00 22.72 37 ARG E C 1
ATOM 3259 O O . ARG E 1 25 ? -18.323 4.617 -61.007 1.00 23.71 37 ARG E O 1
ATOM 3267 N N . LEU E 1 26 ? -19.219 5.509 -62.862 1.00 20.82 38 LEU E N 1
ATOM 3268 C CA . LEU E 1 26 ? -17.914 5.789 -63.450 1.00 20.62 38 LEU E CA 1
ATOM 3269 C C . LEU E 1 26 ? -17.074 6.801 -62.657 1.00 24.36 38 LEU E C 1
ATOM 3270 O O . LEU E 1 26 ? -15.878 6.573 -62.459 1.00 21.27 38 LEU E O 1
ATOM 3283 N N . LEU E 1 28 ? -17.311 7.409 -59.483 1.00 19.63 40 LEU E N 1
ATOM 3284 C CA . LEU E 1 28 ? -16.974 6.692 -58.271 1.00 18.17 40 LEU E CA 1
ATOM 3285 C C . LEU E 1 28 ? -15.788 5.767 -58.464 1.00 20.66 40 LEU E C 1
ATOM 3286 O O . LEU E 1 28 ? -14.848 5.853 -57.715 1.00 21.24 40 LEU E O 1
ATOM 3291 N N . VAL E 1 29 ? -15.820 4.880 -59.465 1.00 18.13 41 VAL E N 1
ATOM 3292 C CA . VAL E 1 29 ? -14.713 3.950 -59.698 1.00 17.72 41 VAL E CA 1
ATOM 3293 C C . VAL E 1 29 ? -13.407 4.645 -60.087 1.00 23.50 41 VAL E C 1
ATOM 3294 O O . VAL E 1 29 ? -12.345 4.292 -59.563 1.00 21.04 41 VAL E O 1
ATOM 3298 N N . CYS E 1 30 ? -13.480 5.682 -60.936 1.00 22.21 42 CYS E N 1
ATOM 3299 C CA . CYS E 1 30 ? -12.266 6.424 -61.288 1.00 23.91 42 CYS E CA 1
ATOM 3300 C C . CYS E 1 30 ? -11.678 7.156 -60.071 1.00 23.68 42 CYS E C 1
ATOM 3301 O O . CYS E 1 30 ? -10.467 7.161 -59.911 1.00 21.78 42 CYS E O 1
ATOM 3304 N N . THR E 1 31 ? -12.540 7.713 -59.183 1.00 23.14 43 THR E N 1
ATOM 3305 C CA . THR E 1 31 ? -12.068 8.374 -57.943 1.00 23.00 43 THR E CA 1
ATOM 3306 C C . THR E 1 31 ? -11.331 7.363 -57.047 1.00 27.76 43 THR E C 1
ATOM 3307 O O . THR E 1 31 ? -10.256 7.671 -56.521 1.00 25.73 43 THR E O 1
ATOM 3311 N N . LEU E 1 32 ? -11.903 6.133 -56.911 1.00 24.93 44 LEU E N 1
ATOM 3312 C CA . LEU E 1 32 ? -11.329 5.049 -56.088 1.00 23.86 44 LEU E CA 1
ATOM 3313 C C . LEU E 1 32 ? -10.026 4.452 -56.583 1.00 27.79 44 LEU E C 1
ATOM 3314 O O . LEU E 1 32 ? -9.332 3.799 -55.820 1.00 30.42 44 LEU E O 1
ATOM 3319 N N . VAL E 1 33 ? -9.660 4.688 -57.842 1.00 24.61 45 VAL E N 1
ATOM 3320 C CA . VAL E 1 33 ? -8.362 4.249 -58.412 1.00 24.18 45 VAL E CA 1
ATOM 3321 C C . VAL E 1 33 ? -7.240 4.944 -57.608 1.00 29.21 45 VAL E C 1
ATOM 3322 O O . VAL E 1 33 ? -6.212 4.338 -57.306 1.00 30.38 45 VAL E O 1
ATOM 3326 N N . GLU E 1 34 ? -7.486 6.195 -57.223 1.00 25.38 46 GLU E N 1
ATOM 3327 C CA . GLU E 1 34 ? -6.577 7.047 -56.467 1.00 26.97 46 GLU E CA 1
ATOM 3328 C C . GLU E 1 34 ? -6.425 6.684 -54.981 1.00 31.75 46 GLU E C 1
ATOM 3329 O O . GLU E 1 34 ? -5.404 7.017 -54.372 1.00 31.55 46 GLU E O 1
ATOM 3335 N N . GLY E 1 35 ? -7.374 5.931 -54.440 1.00 27.29 47 GLY E N 1
ATOM 3336 C CA . GLY E 1 35 ? -7.307 5.481 -53.056 1.00 27.64 47 GLY E CA 1
ATOM 3337 C C . GLY E 1 35 ? -8.659 5.246 -52.416 1.00 32.56 47 GLY E C 1
ATOM 3338 O O . GLY E 1 35 ? -9.686 5.364 -53.077 1.00 32.09 47 GLY E O 1
ATOM 3339 N N . GLU E 1 36 ? -8.653 4.901 -51.123 1.00 29.36 48 GLU E N 1
ATOM 3340 C CA . GLU E 1 36 ? -9.839 4.631 -50.306 1.00 27.92 48 GLU E CA 1
ATOM 3341 C C . GLU E 1 36 ? -10.454 5.942 -49.848 1.00 30.83 48 GLU E C 1
ATOM 3342 O O . GLU E 1 36 ? -9.729 6.818 -49.368 1.00 29.23 48 GLU E O 1
ATOM 3348 N N . PHE E 1 37 ? -11.780 6.095 -49.994 1.00 26.41 49 PHE E N 1
ATOM 3349 C CA . PHE E 1 37 ? -12.450 7.318 -49.575 1.00 26.82 49 PHE E CA 1
ATOM 3350 C C . PHE E 1 37 ? -13.701 7.027 -48.781 1.00 29.44 49 PHE E C 1
ATOM 3351 O O . PHE E 1 37 ? -14.384 6.034 -49.027 1.00 27.86 49 PHE E O 1
ATOM 3359 N N . SER E 1 38 ? -14.041 7.932 -47.865 1.00 23.49 50 SER E N 1
ATOM 3360 C CA . SER E 1 38 ? -15.225 7.787 -47.057 1.00 22.36 50 SER E CA 1
ATOM 3361 C C . SER E 1 38 ? -16.364 8.325 -47.917 1.00 24.06 50 SER E C 1
ATOM 3362 O O . SER E 1 38 ? -16.099 8.954 -48.936 1.00 21.18 50 SER E O 1
ATOM 3365 N N . VAL E 1 39 ? -17.618 8.114 -47.500 1.00 25.02 51 VAL E N 1
ATOM 3366 C CA . VAL E 1 39 ? -18.805 8.567 -48.230 1.00 26.41 51 VAL E CA 1
ATOM 3367 C C . VAL E 1 39 ? -18.842 10.087 -48.343 1.00 31.10 51 VAL E C 1
ATOM 3368 O O . VAL E 1 39 ? -19.186 10.610 -49.399 1.00 31.24 51 VAL E O 1
ATOM 3372 N N . GLY E 1 40 ? -18.421 10.779 -47.279 1.00 28.92 52 GLY E N 1
ATOM 3373 C CA . GLY E 1 40 ? -18.348 12.241 -47.246 1.00 27.55 52 GLY E CA 1
ATOM 3374 C C . GLY E 1 40 ? -17.329 12.786 -48.225 1.00 28.29 52 GLY E C 1
ATOM 3375 O O . GLY E 1 40 ? -17.608 13.756 -48.916 1.00 28.89 52 GLY E O 1
ATOM 3376 N N . GLU E 1 41 ? -16.154 12.139 -48.320 1.00 24.05 53 GLU E N 1
ATOM 3377 C CA . GLU E 1 41 ? -15.087 12.499 -49.246 1.00 23.20 53 GLU E CA 1
ATOM 3378 C C . GLU E 1 41 ? -15.512 12.256 -50.688 1.00 31.18 53 GLU E C 1
ATOM 3379 O O . GLU E 1 41 ? -15.166 13.051 -51.575 1.00 30.01 53 GLU E O 1
ATOM 3385 N N . LEU E 1 42 ? -16.260 11.147 -50.934 1.00 27.92 54 LEU E N 1
ATOM 3386 C CA . LEU E 1 42 ? -16.747 10.842 -52.284 1.00 26.16 54 LEU E CA 1
ATOM 3387 C C . LEU E 1 42 ? -17.757 11.899 -52.718 1.00 33.51 54 LEU E C 1
ATOM 3388 O O . LEU E 1 42 ? -17.676 12.397 -53.837 1.00 35.04 54 LEU E O 1
ATOM 3393 N N . GLU E 1 43 ? -18.662 12.283 -51.815 1.00 33.51 55 GLU E N 1
ATOM 3394 C CA . GLU E 1 43 ? -19.699 13.282 -52.068 1.00 35.48 55 GLU E CA 1
ATOM 3395 C C . GLU E 1 43 ? -19.104 14.624 -52.473 1.00 43.51 55 GLU E C 1
ATOM 3396 O O . GLU E 1 43 ? -19.599 15.243 -53.408 1.00 44.25 55 GLU E O 1
ATOM 3402 N N . GLN E 1 44 ? -18.050 15.065 -51.771 1.00 42.33 56 GLN E N 1
ATOM 3403 C CA . GLN E 1 44 ? -17.376 16.337 -52.039 1.00 42.51 56 GLN E CA 1
ATOM 3404 C C . GLN E 1 44 ? -16.605 16.336 -53.337 1.00 45.31 56 GLN E C 1
ATOM 3405 O O . GLN E 1 44 ? -16.721 17.291 -54.103 1.00 46.67 56 GLN E O 1
ATOM 3411 N N . GLN E 1 45 ? -15.815 15.282 -53.590 1.00 39.53 57 GLN E N 1
ATOM 3412 C CA . GLN E 1 45 ? -14.994 15.156 -54.799 1.00 38.25 57 GLN E CA 1
ATOM 3413 C C . GLN E 1 45 ? -15.792 14.990 -56.131 1.00 40.73 57 GLN E C 1
ATOM 3414 O O . GLN E 1 45 ? -15.320 15.448 -57.168 1.00 39.77 57 GLN E O 1
ATOM 3420 N N . ILE E 1 46 ? -16.954 14.301 -56.104 1.00 36.16 58 ILE E N 1
ATOM 3421 C CA . ILE E 1 46 ? -17.748 14.035 -57.308 1.00 35.60 58 ILE E CA 1
ATOM 3422 C C . ILE E 1 46 ? -19.004 14.910 -57.443 1.00 42.59 58 ILE E C 1
ATOM 3423 O O . ILE E 1 46 ? -19.593 14.956 -58.520 1.00 44.42 58 ILE E O 1
ATOM 3428 N N . GLY E 1 47 ? -19.403 15.579 -56.367 1.00 38.67 59 GLY E N 1
ATOM 3429 C CA . GLY E 1 47 ? -20.551 16.480 -56.392 1.00 39.07 59 GLY E CA 1
ATOM 3430 C C . GLY E 1 47 ? -21.892 15.794 -56.513 1.00 44.55 59 GLY E C 1
ATOM 3431 O O . GLY E 1 47 ? -22.824 16.357 -57.089 1.00 43.62 59 GLY E O 1
ATOM 3432 N N . ILE E 1 48 ? -21.989 14.565 -55.979 1.00 43.58 60 ILE E N 1
ATOM 3433 C CA . ILE E 1 48 ? -23.216 13.785 -55.951 1.00 44.67 60 ILE E CA 1
ATOM 3434 C C . ILE E 1 48 ? -23.557 13.502 -54.482 1.00 51.03 60 ILE E C 1
ATOM 3435 O O . ILE E 1 48 ? -22.711 13.015 -53.729 1.00 51.82 60 ILE E O 1
ATOM 3437 N N . GLY E 1 49 ? -24.769 13.874 -54.075 1.00 48.31 61 GLY E N 1
ATOM 3438 C CA . GLY E 1 49 ? -25.224 13.706 -52.701 1.00 48.23 61 GLY E CA 1
ATOM 3439 C C . GLY E 1 49 ? -26.032 12.446 -52.496 1.00 51.86 61 GLY E C 1
ATOM 3440 O O . GLY E 1 49 ? -25.849 11.467 -53.218 1.00 52.08 61 GLY E O 1
ATOM 3441 N N . GLN E 1 50 ? -26.962 12.487 -51.543 1.00 47.66 62 GLN E N 1
ATOM 3442 C CA . GLN E 1 50 ? -27.835 11.366 -51.209 1.00 47.18 62 GLN E CA 1
ATOM 3443 C C . GLN E 1 50 ? -29.249 11.557 -51.770 1.00 51.44 62 GLN E C 1
ATOM 3444 O O . GLN E 1 50 ? -29.619 12.696 -52.035 1.00 52.06 62 GLN E O 1
ATOM 3450 N N . PRO E 1 51 ? -30.062 10.495 -51.994 1.00 47.76 63 PRO E N 1
ATOM 3451 C CA . PRO E 1 51 ? -29.784 9.061 -51.783 1.00 47.77 63 PRO E CA 1
ATOM 3452 C C . PRO E 1 51 ? -28.869 8.429 -52.849 1.00 51.47 63 PRO E C 1
ATOM 3453 O O . PRO E 1 51 ? -28.320 7.357 -52.597 1.00 51.14 63 PRO E O 1
ATOM 3457 N N . THR E 1 52 ? -28.671 9.129 -54.000 1.00 47.88 64 THR E N 1
ATOM 3458 C CA . THR E 1 52 ? -27.888 8.748 -55.195 1.00 47.50 64 THR E CA 1
ATOM 3459 C C . THR E 1 52 ? -26.518 8.114 -54.917 1.00 50.22 64 THR E C 1
ATOM 3460 O O . THR E 1 52 ? -26.307 6.954 -55.287 1.00 49.82 64 THR E O 1
ATOM 3464 N N . LEU E 1 53 ? -25.595 8.870 -54.298 1.00 45.16 65 LEU E N 1
ATOM 3465 C CA . LEU E 1 53 ? -24.243 8.388 -53.993 1.00 44.69 65 LEU E CA 1
ATOM 3466 C C . LEU E 1 53 ? -24.238 7.015 -53.312 1.00 41.79 65 LEU E C 1
ATOM 3467 O O . LEU E 1 53 ? -23.553 6.110 -53.786 1.00 39.89 65 LEU E O 1
ATOM 3472 N N . SER E 1 54 ? -25.012 6.844 -52.242 1.00 36.98 66 SER E N 1
ATOM 3473 C CA . SER E 1 54 ? -25.072 5.555 -51.539 1.00 36.53 66 SER E CA 1
ATOM 3474 C C . SER E 1 54 ? -25.843 4.472 -52.325 1.00 36.78 66 SER E C 1
ATOM 3475 O O . SER E 1 54 ? -25.562 3.291 -52.155 1.00 33.66 66 SER E O 1
ATOM 3478 N N . GLN E 1 55 ? -26.783 4.874 -53.202 1.00 36.22 67 GLN E N 1
ATOM 3479 C CA . GLN E 1 55 ? -27.501 3.912 -54.066 1.00 37.26 67 GLN E CA 1
ATOM 3480 C C . GLN E 1 55 ? -26.499 3.327 -55.072 1.00 39.54 67 GLN E C 1
ATOM 3481 O O . GLN E 1 55 ? -26.416 2.101 -55.224 1.00 40.61 67 GLN E O 1
ATOM 3487 N N . GLN E 1 56 ? -25.687 4.208 -55.687 1.00 33.02 68 GLN E N 1
ATOM 3488 C CA . GLN E 1 56 ? -24.679 3.840 -56.683 1.00 31.34 68 GLN E CA 1
ATOM 3489 C C . GLN E 1 56 ? -23.516 3.046 -56.142 1.00 32.46 68 GLN E C 1
ATOM 3490 O O . GLN E 1 56 ? -23.104 2.095 -56.802 1.00 32.86 68 GLN E O 1
ATOM 3496 N N . LEU E 1 57 ? -23.024 3.354 -54.916 1.00 27.22 69 LEU E N 1
ATOM 3497 C CA . LEU E 1 57 ? -21.956 2.555 -54.292 1.00 25.43 69 LEU E CA 1
ATOM 3498 C C . LEU E 1 57 ? -22.542 1.181 -53.915 1.00 31.23 69 LEU E C 1
ATOM 3499 O O . LEU E 1 57 ? -21.826 0.181 -53.912 1.00 30.31 69 LEU E O 1
ATOM 3504 N N . GLY E 1 58 ? -23.835 1.174 -53.572 1.00 31.38 70 GLY E N 1
ATOM 3505 C CA . GLY E 1 58 ? -24.607 -0.028 -53.267 1.00 31.94 70 GLY E CA 1
ATOM 3506 C C . GLY E 1 58 ? -24.566 -0.971 -54.455 1.00 34.09 70 GLY E C 1
ATOM 3507 O O . GLY E 1 58 ? -24.091 -2.092 -54.308 1.00 34.06 70 GLY E O 1
ATOM 3508 N N . VAL E 1 59 ? -24.904 -0.464 -55.667 1.00 30.78 71 VAL E N 1
ATOM 3509 C CA . VAL E 1 59 ? -24.818 -1.215 -56.937 1.00 29.72 71 VAL E CA 1
ATOM 3510 C C . VAL E 1 59 ? -23.384 -1.751 -57.178 1.00 30.09 71 VAL E C 1
ATOM 3511 O O . VAL E 1 59 ? -23.219 -2.916 -57.482 1.00 30.84 71 VAL E O 1
ATOM 3515 N N . LEU E 1 60 ? -22.361 -0.908 -57.019 1.00 25.59 72 LEU E N 1
ATOM 3516 C CA . LEU E 1 60 ? -20.944 -1.271 -57.234 1.00 23.50 72 LEU E CA 1
ATOM 3517 C C . LEU E 1 60 ? -20.458 -2.307 -56.254 1.00 26.12 72 LEU E C 1
ATOM 3518 O O . LEU E 1 60 ? -19.561 -3.080 -56.577 1.00 26.13 72 LEU E O 1
ATOM 3523 N N . ARG E 1 61 ? -20.997 -2.279 -55.019 1.00 26.31 73 ARG E N 1
ATOM 3524 C CA . ARG E 1 61 ? -20.660 -3.240 -53.959 1.00 26.38 73 ARG E CA 1
ATOM 3525 C C . ARG E 1 61 ? -21.323 -4.570 -54.295 1.00 28.44 73 ARG E C 1
ATOM 3526 O O . ARG E 1 61 ? -20.671 -5.602 -54.206 1.00 26.81 73 ARG E O 1
ATOM 3534 N N . GLU E 1 62 ? -22.610 -4.546 -54.697 1.00 27.42 74 GLU E N 1
ATOM 3535 C CA . GLU E 1 62 ? -23.354 -5.783 -55.086 1.00 28.42 74 GLU E CA 1
ATOM 3536 C C . GLU E 1 62 ? -22.644 -6.439 -56.259 1.00 34.85 74 GLU E C 1
ATOM 3537 O O . GLU E 1 62 ? -22.441 -7.656 -56.271 1.00 36.19 74 GLU E O 1
ATOM 3543 N N . SER E 1 63 ? -22.186 -5.613 -57.224 1.00 29.39 75 SER E N 1
ATOM 3544 C CA . SER E 1 63 ? -21.473 -6.098 -58.402 1.00 27.02 75 SER E CA 1
ATOM 3545 C C . SER E 1 63 ? -20.066 -6.613 -58.121 1.00 28.88 75 SER E C 1
ATOM 3546 O O . SER E 1 63 ? -19.437 -7.162 -59.019 1.00 28.18 75 SER E O 1
ATOM 3549 N N . GLY E 1 64 ? -19.585 -6.464 -56.886 1.00 24.36 76 GLY E N 1
ATOM 3550 C CA . GLY E 1 64 ? -18.255 -6.935 -56.503 1.00 23.74 76 GLY E CA 1
ATOM 3551 C C . GLY E 1 64 ? -17.106 -6.062 -56.967 1.00 29.88 76 GLY E C 1
ATOM 3552 O O . GLY E 1 64 ? -15.949 -6.499 -56.966 1.00 30.61 76 GLY E O 1
ATOM 3553 N N . ILE E 1 65 ? -17.409 -4.814 -57.343 1.00 24.77 77 ILE E N 1
ATOM 3554 C CA . ILE E 1 65 ? -16.414 -3.876 -57.895 1.00 24.20 77 ILE E CA 1
ATOM 3555 C C . ILE E 1 65 ? -15.790 -3.012 -56.791 1.00 27.27 77 ILE E C 1
ATOM 3556 O O . ILE E 1 65 ? -14.606 -2.659 -56.857 1.00 28.83 77 ILE E O 1
ATOM 3561 N N . VAL E 1 66 ? -16.593 -2.668 -55.786 1.00 20.07 78 VAL E N 1
ATOM 3562 C CA . VAL E 1 66 ? -16.167 -1.878 -54.651 1.00 19.49 78 VAL E CA 1
ATOM 3563 C C . VAL E 1 66 ? -16.491 -2.685 -53.368 1.00 25.36 78 VAL E C 1
ATOM 3564 O O . VAL E 1 66 ? -17.430 -3.482 -53.337 1.00 22.29 78 VAL E O 1
ATOM 3568 N N . GLU E 1 67 ? -15.706 -2.457 -52.324 1.00 23.11 79 GLU E N 1
ATOM 3569 C CA . GLU E 1 67 ? -15.901 -3.048 -51.003 1.00 23.77 79 GLU E CA 1
ATOM 3570 C C . GLU E 1 67 ? -15.609 -1.985 -49.925 1.00 29.88 79 GLU E C 1
ATOM 3571 O O . GLU E 1 67 ? -15.074 -0.914 -50.239 1.00 28.45 79 GLU E O 1
ATOM 3577 N N . THR E 1 68 ? -15.927 -2.293 -48.673 1.00 26.35 80 THR E N 1
ATOM 3578 C CA . THR E 1 68 ? -15.684 -1.384 -47.563 1.00 27.07 80 THR E CA 1
ATOM 3579 C C . THR E 1 68 ? -14.527 -1.857 -46.692 1.00 32.92 80 THR E C 1
ATOM 3580 O O . THR E 1 68 ? -14.178 -3.045 -46.674 1.00 32.16 80 THR E O 1
ATOM 3584 N N . ARG E 1 69 ? -13.937 -0.915 -45.969 1.00 30.16 81 ARG E N 1
ATOM 3585 C CA . ARG E 1 69 ? -12.856 -1.179 -45.019 1.00 31.21 81 ARG E CA 1
ATOM 3586 C C . ARG E 1 69 ? -13.083 -0.278 -43.807 1.00 37.97 81 ARG E C 1
ATOM 3587 O O . ARG E 1 69 ? -13.482 0.880 -43.965 1.00 37.62 81 ARG E O 1
ATOM 3595 N N . ARG E 1 70 ? -12.970 -0.847 -42.600 1.00 38.41 82 ARG E N 1
ATOM 3596 C CA . ARG E 1 70 ? -13.120 -0.108 -41.341 1.00 39.74 82 ARG E CA 1
ATOM 3597 C C . ARG E 1 70 ? -12.135 -0.710 -40.312 1.00 48.15 82 ARG E C 1
ATOM 3598 O O . ARG E 1 70 ? -12.484 -1.644 -39.580 1.00 50.25 82 ARG E O 1
ATOM 3606 N N . ASN E 1 71 ? -10.882 -0.212 -40.323 1.00 44.46 83 ASN E N 1
ATOM 3607 C CA . ASN E 1 71 ? -9.793 -0.659 -39.444 1.00 44.12 83 ASN E CA 1
ATOM 3608 C C . ASN E 1 71 ? -9.991 -0.211 -38.007 1.00 46.02 83 ASN E C 1
ATOM 3609 O O . ASN E 1 71 ? -9.635 -0.960 -37.088 1.00 47.22 83 ASN E O 1
ATOM 3611 N N . ILE E 1 72 ? -10.531 1.015 -37.809 1.00 38.32 84 ILE E N 1
ATOM 3612 C CA . ILE E 1 72 ? -10.758 1.566 -36.474 1.00 36.75 84 ILE E CA 1
ATOM 3613 C C . ILE E 1 72 ? -12.213 1.979 -36.286 1.00 39.91 84 ILE E C 1
ATOM 3614 O O . ILE E 1 72 ? -12.872 1.492 -35.372 1.00 40.63 84 ILE E O 1
ATOM 3619 N N . LYS E 1 73 ? -12.688 2.940 -37.087 1.00 34.99 85 LYS E N 1
ATOM 3620 C CA . LYS E 1 73 ? -14.038 3.496 -36.930 1.00 33.76 85 LYS E CA 1
ATOM 3621 C C . LYS E 1 73 ? -14.610 4.000 -38.253 1.00 36.91 85 LYS E C 1
ATOM 3622 O O . LYS E 1 73 ? -15.763 3.713 -38.569 1.00 38.60 85 LYS E O 1
ATOM 3628 N N . GLN E 1 74 ? -13.835 4.787 -39.004 1.00 31.18 86 GLN E N 1
ATOM 3629 C CA . GLN E 1 74 ? -14.310 5.354 -40.262 1.00 30.14 86 GLN E CA 1
ATOM 3630 C C . GLN E 1 74 ? -14.535 4.278 -41.334 1.00 30.00 86 GLN E C 1
ATOM 3631 O O . GLN E 1 74 ? -13.689 3.410 -41.522 1.00 29.34 86 GLN E O 1
ATOM 3637 N N . ILE E 1 75 ? -15.665 4.333 -42.021 1.00 26.24 87 ILE E N 1
ATOM 3638 C CA . ILE E 1 75 ? -15.940 3.418 -43.138 1.00 26.33 87 ILE E CA 1
ATOM 3639 C C . ILE E 1 75 ? -15.295 3.984 -44.445 1.00 27.84 87 ILE E C 1
ATOM 3640 O O . ILE E 1 75 ? -15.695 5.057 -44.897 1.00 27.18 87 ILE E O 1
ATOM 3645 N N . PHE E 1 76 ? -14.333 3.264 -45.039 1.00 22.20 88 PHE E N 1
ATOM 3646 C CA . PHE E 1 76 ? -13.723 3.650 -46.319 1.00 23.91 88 PHE E CA 1
ATOM 3647 C C . PHE E 1 76 ? -14.119 2.689 -47.419 1.00 28.40 88 PHE E C 1
ATOM 3648 O O . PHE E 1 76 ? -14.081 1.472 -47.223 1.00 27.62 88 PHE E O 1
ATOM 3656 N N . TYR E 1 77 ? -14.417 3.231 -48.592 1.00 25.33 89 TYR E N 1
ATOM 3657 C CA . TYR E 1 77 ? -14.715 2.429 -49.779 1.00 25.20 89 TYR E CA 1
ATOM 3658 C C . TYR E 1 77 ? -13.433 2.330 -50.568 1.00 28.03 89 TYR E C 1
ATOM 3659 O O . TYR E 1 77 ? -12.610 3.235 -50.524 1.00 27.28 89 TYR E O 1
ATOM 3668 N N . ARG E 1 78 ? -13.254 1.223 -51.262 1.00 22.37 90 ARG E N 1
ATOM 3669 C CA . ARG E 1 78 ? -12.088 0.912 -52.057 1.00 22.69 90 ARG E CA 1
ATOM 3670 C C . ARG E 1 78 ? -12.515 -0.053 -53.147 1.00 26.03 90 ARG E C 1
ATOM 3671 O O . ARG E 1 78 ? -13.518 -0.754 -52.998 1.00 22.79 90 ARG E O 1
ATOM 3679 N N . LEU E 1 79 ? -11.729 -0.107 -54.212 1.00 23.56 91 LEU E N 1
ATOM 3680 C CA . LEU E 1 79 ? -11.956 -1.030 -55.299 1.00 24.87 91 LEU E CA 1
ATOM 3681 C C . LEU E 1 79 ? -11.604 -2.439 -54.828 1.00 32.19 91 LEU E C 1
ATOM 3682 O O . LEU E 1 79 ? -10.704 -2.611 -54.001 1.00 33.27 91 LEU E O 1
ATOM 3687 N N . THR E 1 80 ? -12.248 -3.454 -55.392 1.00 29.50 92 THR E N 1
ATOM 3688 C CA . THR E 1 80 ? -11.836 -4.817 -55.050 1.00 29.43 92 THR E CA 1
ATOM 3689 C C . THR E 1 80 ? -10.579 -5.148 -55.875 1.00 37.13 92 THR E C 1
ATOM 3690 O O . THR E 1 80 ? -10.164 -4.343 -56.719 1.00 34.82 92 THR E O 1
ATOM 3694 N N . GLU E 1 81 ? -9.933 -6.287 -55.585 1.00 37.60 93 GLU E N 1
ATOM 3695 C CA . GLU E 1 81 ? -8.723 -6.709 -56.281 1.00 38.61 93 GLU E CA 1
ATOM 3696 C C . GLU E 1 81 ? -9.062 -7.749 -57.361 1.00 44.55 93 GLU E C 1
ATOM 3697 O O . GLU E 1 81 ? -8.170 -8.352 -57.970 1.00 44.70 93 GLU E O 1
ATOM 3699 N N . ALA E 1 82 ? -10.365 -7.888 -57.643 1.00 40.69 94 ALA E N 1
ATOM 3700 C CA . ALA E 1 82 ? -10.915 -8.794 -58.640 1.00 39.51 94 ALA E CA 1
ATOM 3701 C C . ALA E 1 82 ? -10.599 -8.333 -60.055 1.00 42.14 94 ALA E C 1
ATOM 3702 O O . ALA E 1 82 ? -10.096 -7.222 -60.270 1.00 42.69 94 ALA E O 1
ATOM 3704 N N . LYS E 1 83 ? -10.906 -9.197 -61.021 1.00 36.96 95 LYS E N 1
ATOM 3705 C CA . LYS E 1 83 ? -10.732 -9.003 -62.451 1.00 35.55 95 LYS E CA 1
ATOM 3706 C C . LYS E 1 83 ? -11.268 -7.646 -62.951 1.00 36.88 95 LYS E C 1
ATOM 3707 O O . LYS E 1 83 ? -10.576 -6.986 -63.714 1.00 39.43 95 LYS E O 1
ATOM 3713 N N . ALA E 1 84 ? -12.472 -7.229 -62.510 1.00 29.84 96 ALA E N 1
ATOM 3714 C CA . ALA E 1 84 ? -13.107 -5.959 -62.887 1.00 28.63 96 ALA E CA 1
ATOM 3715 C C . ALA E 1 84 ? -12.243 -4.691 -62.603 1.00 28.72 96 ALA E C 1
ATOM 3716 O O . ALA E 1 84 ? -12.404 -3.661 -63.281 1.00 26.15 96 ALA E O 1
ATOM 3718 N N . ALA E 1 85 ? -11.383 -4.745 -61.577 1.00 23.77 97 ALA E N 1
ATOM 3719 C CA . ALA E 1 85 ? -10.528 -3.609 -61.209 1.00 24.32 97 ALA E CA 1
ATOM 3720 C C . ALA E 1 85 ? -9.523 -3.297 -62.337 1.00 26.66 97 ALA E C 1
ATOM 3721 O O . ALA E 1 85 ? -9.140 -2.134 -62.509 1.00 24.64 97 ALA E O 1
ATOM 3723 N N . GLN E 1 86 ? -9.153 -4.327 -63.142 1.00 22.96 98 GLN E N 1
ATOM 3724 C CA . GLN E 1 86 ? -8.271 -4.147 -64.312 1.00 21.87 98 GLN E CA 1
ATOM 3725 C C . GLN E 1 86 ? -8.996 -3.282 -65.368 1.00 25.36 98 GLN E C 1
ATOM 3726 O O . GLN E 1 86 ? -8.371 -2.417 -65.983 1.00 24.64 98 GLN E O 1
ATOM 3732 N N . LEU E 1 87 ? -10.323 -3.470 -65.535 1.00 22.75 99 LEU E N 1
ATOM 3733 C CA . LEU E 1 87 ? -11.085 -2.690 -66.509 1.00 22.97 99 LEU E CA 1
ATOM 3734 C C . LEU E 1 87 ? -11.206 -1.244 -66.000 1.00 26.27 99 LEU E C 1
ATOM 3735 O O . LEU E 1 87 ? -11.011 -0.293 -66.775 1.00 23.74 99 LEU E O 1
ATOM 3740 N N . VAL E 1 88 ? -11.480 -1.098 -64.688 1.00 23.83 100 VAL E N 1
ATOM 3741 C CA . VAL E 1 88 ? -11.584 0.201 -64.013 1.00 23.32 100 VAL E CA 1
ATOM 3742 C C . VAL E 1 88 ? -10.245 0.950 -64.219 1.00 27.26 100 VAL E C 1
ATOM 3743 O O . VAL E 1 88 ? -10.257 2.111 -64.621 1.00 26.08 100 VAL E O 1
ATOM 3747 N N . ASN E 1 89 ? -9.102 0.268 -63.999 1.00 25.17 101 ASN E N 1
ATOM 3748 C CA . ASN E 1 89 ? -7.775 0.870 -64.191 1.00 25.56 101 ASN E CA 1
ATOM 3749 C C . ASN E 1 89 ? -7.526 1.338 -65.647 1.00 31.69 101 ASN E C 1
ATOM 3750 O O . ASN E 1 89 ? -6.870 2.363 -65.858 1.00 33.18 101 ASN E O 1
ATOM 3755 N N . ALA E 1 90 ? -8.092 0.615 -66.639 1.00 26.00 102 ALA E N 1
ATOM 3756 C CA . ALA E 1 90 ? -7.983 0.975 -68.051 1.00 24.54 102 ALA E CA 1
ATOM 3757 C C . ALA E 1 90 ? -8.870 2.158 -68.388 1.00 25.69 102 ALA E C 1
ATOM 3758 O O . ALA E 1 90 ? -8.444 3.016 -69.138 1.00 24.38 102 ALA E O 1
ATOM 3760 N N . LEU E 1 91 ? -10.116 2.203 -67.877 1.00 20.26 103 LEU E N 1
ATOM 3761 C CA . LEU E 1 91 ? -11.013 3.349 -68.125 1.00 18.64 103 LEU E CA 1
ATOM 3762 C C . LEU E 1 91 ? -10.376 4.638 -67.538 1.00 26.69 103 LEU E C 1
ATOM 3763 O O . LEU E 1 91 ? -10.493 5.718 -68.134 1.00 26.21 103 LEU E O 1
ATOM 3768 N N . TYR E 1 92 ? -9.732 4.522 -66.352 1.00 25.29 104 TYR E N 1
ATOM 3769 C CA . TYR E 1 92 ? -9.055 5.658 -65.710 1.00 25.99 104 TYR E CA 1
ATOM 3770 C C . TYR E 1 92 ? -7.986 6.203 -66.636 1.00 30.10 104 TYR E C 1
ATOM 3771 O O . TYR E 1 92 ? -8.103 7.365 -67.057 1.00 30.47 104 TYR E O 1
ATOM 3780 N N . THR E 1 93 ? -7.010 5.341 -67.035 1.00 26.03 105 THR E N 1
ATOM 3781 C CA . THR E 1 93 ? -5.896 5.693 -67.939 1.00 25.74 105 THR E CA 1
ATOM 3782 C C . THR E 1 93 ? -6.374 6.282 -69.279 1.00 28.65 105 THR E C 1
ATOM 3783 O O . THR E 1 93 ? -5.812 7.268 -69.759 1.00 28.30 105 THR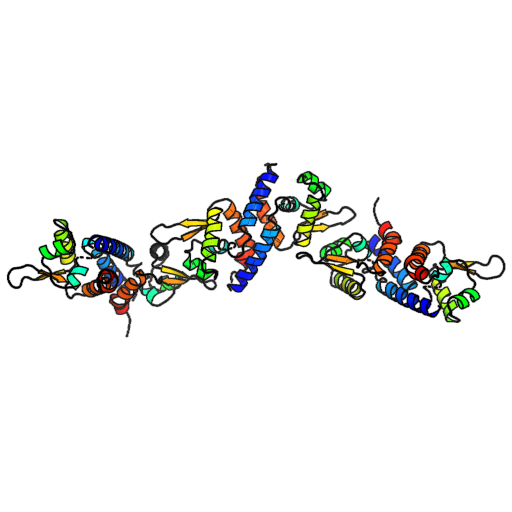 E O 1
ATOM 3787 N N . ILE E 1 94 ? -7.393 5.671 -69.894 1.00 23.59 106 ILE E N 1
ATOM 3788 C CA . ILE E 1 94 ? -7.883 6.141 -71.191 1.00 23.32 106 ILE E CA 1
ATOM 3789 C C . ILE E 1 94 ? -8.674 7.443 -71.069 1.00 27.35 106 ILE E C 1
ATOM 3790 O O . ILE E 1 94 ? -8.478 8.346 -71.887 1.00 26.30 106 ILE E O 1
ATOM 3795 N N . PHE E 1 95 ? -9.601 7.516 -70.093 1.00 23.75 107 PHE E N 1
ATOM 3796 C CA . PHE E 1 95 ? -10.514 8.650 -69.982 1.00 25.12 107 PHE E CA 1
ATOM 3797 C C . PHE E 1 95 ? -10.346 9.611 -68.810 1.00 34.56 107 PHE E C 1
ATOM 3798 O O . PHE E 1 95 ? -10.184 10.809 -69.039 1.00 35.92 107 PHE E O 1
ATOM 3806 N N . CYS E 1 96 ? -10.499 9.116 -67.566 1.00 31.89 108 CYS E N 1
ATOM 3807 C CA . CYS E 1 96 ? -10.493 9.953 -66.361 1.00 31.01 108 CYS E CA 1
ATOM 3808 C C . CYS E 1 96 ? -9.201 10.696 -66.125 1.00 37.86 108 CYS E C 1
ATOM 3809 O O . CYS E 1 96 ? -9.257 11.858 -65.717 1.00 39.15 108 CYS E O 1
ATOM 3812 N N . ALA E 1 97 ? -8.044 10.050 -66.409 1.00 34.73 109 ALA E N 1
ATOM 3813 C CA . ALA E 1 97 ? -6.714 10.651 -66.262 1.00 35.79 109 ALA E CA 1
ATOM 3814 C C . ALA E 1 97 ? -6.511 11.917 -67.156 1.00 41.95 109 ALA E C 1
ATOM 3815 O O . ALA E 1 97 ? -5.663 12.744 -66.826 1.00 42.41 109 ALA E O 1
ATOM 3817 N N . GLN E 1 98 ? -7.316 12.085 -68.241 1.00 38.32 110 GLN E N 1
ATOM 3818 C CA . GLN E 1 98 ? -7.236 13.237 -69.160 1.00 39.30 110 GLN E CA 1
ATOM 3819 C C . GLN E 1 98 ? -7.768 14.548 -68.535 1.00 44.61 110 GLN E C 1
ATOM 3820 O O . GLN E 1 98 ? -7.547 15.628 -69.086 1.00 44.07 110 GLN E O 1
ATOM 3822 N N . GLU E 1 99 ? -8.521 14.435 -67.433 1.00 42.05 111 GLU E N 1
ATOM 3823 C CA . GLU E 1 99 ? -9.103 15.558 -66.691 1.00 42.18 111 GLU E CA 1
ATOM 3824 C C . GLU E 1 99 ? -8.099 16.109 -65.645 1.00 44.72 111 GLU E C 1
ATOM 3825 O O . GLU E 1 99 ? -8.363 17.145 -65.022 1.00 44.94 111 GLU E O 1
ATOM 3831 N N . LYS E 1 100 ? -6.939 15.429 -65.480 1.00 38.85 112 LYS E N 1
ATOM 3832 C CA . LYS E 1 100 ? -5.888 15.837 -64.547 1.00 38.08 112 LYS E CA 1
ATOM 3833 C C . LYS E 1 100 ? -5.092 17.037 -65.084 1.00 39.72 112 LYS E C 1
ATOM 3834 O O . LYS E 1 100 ? -4.866 17.166 -66.297 1.00 36.50 112 LYS E O 1
ATOM 3840 N N . GLN E 1 101 ? -4.635 17.890 -64.159 1.00 36.76 113 GLN E N 1
ATOM 3841 C CA . GLN E 1 101 ? -3.837 19.071 -64.458 1.00 36.51 113 GLN E CA 1
ATOM 3842 C C . GLN E 1 101 ? -2.363 18.693 -64.345 1.00 39.41 113 GLN E C 1
ATOM 3843 O O . GLN E 1 101 ? -2.001 18.021 -63.375 1.00 41.38 113 GLN E O 1
ATOM 3849 N N . ALA E 1 102 ? -1.510 19.138 -65.293 1.00 32.70 114 ALA E N 1
ATOM 3850 C CA . ALA E 1 102 ? -0.062 18.834 -65.276 1.00 54.94 114 ALA E CA 1
ATOM 3851 C C . ALA E 1 102 ? 0.665 19.428 -64.067 1.00 66.48 114 ALA E C 1
ATOM 3852 O O . ALA E 1 102 ? 0.198 20.405 -63.496 1.00 32.63 114 ALA E O 1
ATOM 3854 N N . ARG F 1 3 ? -15.270 19.086 -62.379 1.00 59.71 15 ARG F N 1
ATOM 3855 C CA . ARG F 1 3 ? -16.577 18.778 -61.804 1.00 59.50 15 ARG F CA 1
ATOM 3856 C C . ARG F 1 3 ? -17.620 18.688 -62.916 1.00 61.79 15 ARG F C 1
ATOM 3857 O O . ARG F 1 3 ? -18.177 17.609 -63.150 1.00 61.04 15 ARG F O 1
ATOM 3859 N N . GLU F 1 4 ? -17.852 19.810 -63.624 1.00 56.52 16 GLU F N 1
ATOM 3860 C CA . GLU F 1 4 ? -18.766 19.880 -64.761 1.00 55.54 16 GLU F CA 1
ATOM 3861 C C . GLU F 1 4 ? -18.140 19.128 -65.957 1.00 56.62 16 GLU F C 1
ATOM 3862 O O . GLU F 1 4 ? -18.848 18.432 -66.691 1.00 55.81 16 GLU F O 1
ATOM 3868 N N . ASP F 1 5 ? -16.802 19.228 -66.106 1.00 51.22 17 ASP F N 1
ATOM 3869 C CA . ASP F 1 5 ? -16.051 18.536 -67.147 1.00 50.29 17 ASP F CA 1
ATOM 3870 C C . ASP F 1 5 ? -15.905 17.037 -66.818 1.00 52.89 17 ASP F C 1
ATOM 3871 O O . ASP F 1 5 ? -15.727 16.226 -67.734 1.00 52.80 17 ASP F O 1
ATOM 3876 N N . MET F 1 6 ? -16.001 16.679 -65.514 1.00 47.46 18 MET F N 1
ATOM 3877 C CA . MET F 1 6 ? -15.952 15.304 -65.009 1.00 46.55 18 MET F CA 1
ATOM 3878 C C . MET F 1 6 ? -17.304 14.658 -65.332 1.00 47.69 18 MET F C 1
ATOM 3879 O O . MET F 1 6 ? -17.350 13.495 -65.713 1.00 45.78 18 MET F O 1
ATOM 3884 N N . GLU F 1 7 ? -18.399 15.426 -65.180 1.00 45.96 19 GLU F N 1
ATOM 3885 C CA . GLU F 1 7 ? -19.763 14.979 -65.479 1.00 45.72 19 GLU F CA 1
ATOM 3886 C C . GLU F 1 7 ? -19.920 14.775 -66.992 1.00 47.40 19 GLU F C 1
ATOM 3887 O O . GLU F 1 7 ? -20.546 13.802 -67.407 1.00 47.38 19 GLU F O 1
ATOM 3889 N N . LYS F 1 8 ? -19.282 15.641 -67.801 1.00 42.13 20 LYS F N 1
ATOM 3890 C CA . LYS F 1 8 ? -19.321 15.541 -69.263 1.00 41.39 20 LYS F CA 1
ATOM 3891 C C . LYS F 1 8 ? -18.656 14.250 -69.740 1.00 43.31 20 LYS F C 1
ATOM 3892 O O . LYS F 1 8 ? -19.307 13.487 -70.448 1.00 42.70 20 LYS F O 1
ATOM 3894 N N . ARG F 1 9 ? -17.382 13.991 -69.333 1.00 39.17 21 ARG F N 1
ATOM 3895 C CA . ARG F 1 9 ? -16.641 12.771 -69.686 1.00 37.89 21 ARG F CA 1
ATOM 3896 C C . ARG F 1 9 ? -17.361 11.517 -69.163 1.00 39.08 21 ARG F C 1
ATOM 3897 O O . ARG F 1 9 ? -17.447 10.527 -69.882 1.00 38.38 21 ARG F O 1
ATOM 3905 N N . ALA F 1 10 ? -17.895 11.577 -67.927 1.00 34.53 22 ALA F N 1
ATOM 3906 C CA . ALA F 1 10 ? -18.608 10.466 -67.309 1.00 33.55 22 ALA F CA 1
ATOM 3907 C C . ALA F 1 10 ? -19.744 9.958 -68.203 1.00 34.28 22 ALA F C 1
ATOM 3908 O O . ALA F 1 10 ? -19.737 8.789 -68.561 1.00 32.13 22 ALA F O 1
ATOM 3910 N N . ASN F 1 11 ? -20.657 10.853 -68.630 1.00 30.21 23 ASN F N 1
ATOM 3911 C CA . ASN F 1 11 ? -21.763 10.522 -69.518 1.00 28.46 23 ASN F CA 1
ATOM 3912 C C . ASN F 1 11 ? -21.286 9.986 -70.857 1.00 32.42 23 ASN F C 1
ATOM 3913 O O . ASN F 1 11 ? -21.804 8.979 -71.322 1.00 31.76 23 ASN F O 1
ATOM 3918 N N . GLU F 1 12 ? -20.281 10.629 -71.453 1.00 30.08 24 GLU F N 1
ATOM 3919 C CA . GLU F 1 12 ? -19.724 10.221 -72.737 1.00 30.15 24 GLU F CA 1
ATOM 3920 C C . GLU F 1 12 ? -19.206 8.768 -72.643 1.00 31.78 24 GLU F C 1
ATOM 3921 O O . GLU F 1 12 ? -19.523 7.952 -73.509 1.00 31.43 24 GLU F O 1
ATOM 3927 N N . VAL F 1 13 ? -18.459 8.452 -71.589 1.00 25.50 25 VAL F N 1
ATOM 3928 C CA . VAL F 1 13 ? -17.878 7.096 -71.371 1.00 25.49 25 VAL F CA 1
ATOM 3929 C C . VAL F 1 13 ? -18.984 6.065 -71.058 1.00 26.30 25 VAL F C 1
ATOM 3930 O O . VAL F 1 13 ? -18.967 4.961 -71.605 1.00 26.36 25 VAL F O 1
ATOM 3934 N N . ALA F 1 14 ? -19.982 6.461 -70.258 1.00 21.10 26 ALA F N 1
ATOM 3935 C CA . ALA F 1 14 ? -21.123 5.610 -69.953 1.00 20.98 26 ALA F CA 1
ATOM 3936 C C . ALA F 1 14 ? -21.883 5.257 -71.211 1.00 26.73 26 ALA F C 1
ATOM 3937 O O . ALA F 1 14 ? -22.298 4.106 -71.365 1.00 27.51 26 ALA F O 1
ATOM 3939 N N . ASN F 1 15 ? -22.063 6.241 -72.129 1.00 25.62 27 ASN F N 1
ATOM 3940 C CA . ASN F 1 15 ? -22.777 6.019 -73.396 1.00 26.14 27 ASN F CA 1
ATOM 3941 C C . ASN F 1 15 ? -21.976 5.042 -74.276 1.00 27.31 27 ASN F C 1
ATOM 3942 O O . ASN F 1 15 ? -22.542 4.103 -74.841 1.00 27.28 27 ASN F O 1
ATOM 3947 N N . LEU F 1 16 ? -20.643 5.204 -74.288 1.00 20.58 28 LEU F N 1
ATOM 3948 C CA . LEU F 1 16 ? -19.782 4.289 -75.017 1.00 19.78 28 LEU F CA 1
ATOM 3949 C C . LEU F 1 16 ? -19.899 2.851 -74.463 1.00 24.67 28 LEU F C 1
ATOM 3950 O O . LEU F 1 16 ? -19.939 1.912 -75.257 1.00 24.90 28 LEU F O 1
ATOM 3955 N N . LEU F 1 17 ? -19.959 2.689 -73.121 1.00 22.11 29 LEU F N 1
ATOM 3956 C CA . LEU F 1 17 ? -20.063 1.373 -72.472 1.00 21.87 29 LEU F CA 1
ATOM 3957 C C . LEU F 1 17 ? -21.415 0.747 -72.768 1.00 27.44 29 LEU F C 1
ATOM 3958 O O . LEU F 1 17 ? -21.493 -0.464 -72.972 1.00 25.46 29 LEU F O 1
ATOM 3963 N N . LYS F 1 18 ? -22.482 1.569 -72.819 1.00 25.71 30 LYS F N 1
ATOM 3964 C CA . LYS F 1 18 ? -23.829 1.079 -73.182 1.00 26.27 30 LYS F CA 1
ATOM 3965 C C . LYS F 1 18 ? -23.747 0.428 -74.567 1.00 30.68 30 LYS F C 1
ATOM 3966 O O . LYS F 1 18 ? -24.250 -0.681 -74.756 1.00 31.89 30 LYS F O 1
ATOM 3972 N N . THR F 1 19 ? -23.067 1.100 -75.519 1.00 26.60 31 THR F N 1
ATOM 3973 C CA . THR F 1 19 ? -22.899 0.604 -76.883 1.00 25.92 31 THR F CA 1
ATOM 3974 C C . THR F 1 19 ? -22.186 -0.741 -76.904 1.00 30.45 31 THR F C 1
ATOM 3975 O O . THR F 1 19 ? -22.653 -1.674 -77.563 1.00 32.56 31 THR F O 1
ATOM 3979 N N . LEU F 1 20 ? -21.080 -0.852 -76.172 1.00 24.69 32 LEU F N 1
ATOM 3980 C CA . LEU F 1 20 ? -20.288 -2.087 -76.153 1.00 24.44 32 LEU F CA 1
ATOM 3981 C C . LEU F 1 20 ? -20.913 -3.203 -75.304 1.00 26.79 32 LEU F C 1
ATOM 3982 O O . LEU F 1 20 ? -20.436 -4.328 -75.368 1.00 24.62 32 LEU F O 1
ATOM 3987 N N . SER F 1 21 ? -21.970 -2.890 -74.528 1.00 22.99 33 SER F N 1
ATOM 3988 C CA . SER F 1 21 ? -22.709 -3.810 -73.643 1.00 24.66 33 SER F CA 1
ATOM 3989 C C . SER F 1 21 ? -23.594 -4.867 -74.381 1.00 31.83 33 SER F C 1
ATOM 3990 O O . SER F 1 21 ? -24.724 -5.124 -73.940 1.00 31.00 33 SER F O 1
ATOM 3993 N N . HIS F 1 22 ? -23.080 -5.483 -75.467 1.00 29.48 34 HIS F N 1
ATOM 3994 C CA . HIS F 1 22 ? -23.784 -6.540 -76.197 1.00 30.86 34 HIS F CA 1
ATOM 3995 C C . HIS F 1 22 ? -22.760 -7.597 -76.500 1.00 31.48 34 HIS F C 1
ATOM 3996 O O . HIS F 1 22 ? -21.743 -7.263 -77.091 1.00 30.07 34 HIS F O 1
ATOM 4003 N N . PRO F 1 23 ? -22.963 -8.871 -76.065 1.00 29.82 35 PRO F N 1
ATOM 4004 C CA . PRO F 1 23 ? -21.954 -9.921 -76.333 1.00 28.27 35 PRO F CA 1
ATOM 4005 C C . PRO F 1 23 ? -21.509 -10.061 -77.788 1.00 31.21 35 PRO F C 1
ATOM 4006 O O . PRO F 1 23 ? -20.320 -10.264 -78.040 1.00 30.90 35 PRO F O 1
ATOM 4010 N N . VAL F 1 24 ? -22.431 -9.912 -78.746 1.00 27.30 36 VAL F N 1
ATOM 4011 C CA . VAL F 1 24 ? -22.103 -9.999 -80.179 1.00 27.31 36 VAL F CA 1
ATOM 4012 C C . VAL F 1 24 ? -21.228 -8.810 -80.595 1.00 27.80 36 VAL F C 1
ATOM 4013 O O . VAL F 1 24 ? -20.212 -9.018 -81.269 1.00 28.69 36 VAL F O 1
ATOM 4017 N N . ARG F 1 25 ? -21.540 -7.589 -80.088 1.00 20.80 37 ARG F N 1
ATOM 4018 C CA . ARG F 1 25 ? -20.674 -6.415 -80.364 1.00 19.45 37 ARG F CA 1
ATOM 4019 C C . ARG F 1 25 ? -19.281 -6.645 -79.815 1.00 21.06 37 ARG F C 1
ATOM 4020 O O . ARG F 1 25 ? -18.294 -6.345 -80.484 1.00 21.42 37 ARG F O 1
ATOM 4028 N N . LEU F 1 26 ? -19.195 -7.211 -78.603 1.00 20.07 38 LEU F N 1
ATOM 4029 C CA . LEU F 1 26 ? -17.897 -7.491 -78.009 1.00 20.30 38 LEU F CA 1
ATOM 4030 C C . LEU F 1 26 ? -17.062 -8.504 -78.806 1.00 24.82 38 LEU F C 1
ATOM 4031 O O . LEU F 1 26 ? -15.865 -8.279 -79.014 1.00 22.76 38 LEU F O 1
ATOM 4044 N N . LEU F 1 28 ? -17.302 -9.109 -81.973 1.00 21.43 40 LEU F N 1
ATOM 4045 C CA . LEU F 1 28 ? -16.955 -8.391 -83.188 1.00 19.80 40 LEU F CA 1
ATOM 4046 C C . LEU F 1 28 ? -15.760 -7.469 -82.997 1.00 21.91 40 LEU F C 1
ATOM 4047 O O . LEU F 1 28 ? -14.819 -7.563 -83.744 1.00 20.09 40 LEU F O 1
ATOM 4052 N N . VAL F 1 29 ? -15.794 -6.575 -82.007 1.00 19.64 41 VAL F N 1
ATOM 4053 C CA . VAL F 1 29 ? -14.688 -5.651 -81.766 1.00 18.88 41 VAL F CA 1
ATOM 4054 C C . VAL F 1 29 ? -13.384 -6.350 -81.375 1.00 22.53 41 VAL F C 1
ATOM 4055 O O . VAL F 1 29 ? -12.326 -6.001 -81.900 1.00 18.72 41 VAL F O 1
ATOM 4059 N N . CYS F 1 30 ? -13.458 -7.391 -80.524 1.00 22.37 42 CYS F N 1
ATOM 4060 C CA . CYS F 1 30 ? -12.243 -8.132 -80.173 1.00 23.96 42 CYS F CA 1
ATOM 4061 C C . CYS F 1 30 ? -11.653 -8.861 -81.386 1.00 24.72 42 CYS F C 1
ATOM 4062 O O . CYS F 1 30 ? -10.440 -8.851 -81.548 1.00 22.70 42 CYS F O 1
ATOM 4065 N N . THR F 1 31 ? -12.514 -9.426 -82.276 1.00 22.60 43 THR F N 1
ATOM 4066 C CA . THR F 1 31 ? -12.039 -10.089 -83.513 1.00 21.70 43 THR F CA 1
ATOM 4067 C C . THR F 1 31 ? -11.306 -9.075 -84.411 1.00 27.09 43 THR F C 1
ATOM 4068 O O . THR F 1 31 ? -10.234 -9.380 -84.940 1.00 25.53 43 THR F O 1
ATOM 4072 N N . LEU F 1 32 ? -11.881 -7.848 -84.553 1.00 24.02 44 LEU F N 1
ATOM 4073 C CA . LEU F 1 32 ? -11.316 -6.766 -85.380 1.00 23.02 44 LEU F CA 1
ATOM 4074 C C . LEU F 1 32 ? -10.017 -6.157 -84.888 1.00 26.61 44 LEU F C 1
ATOM 4075 O O . LEU F 1 32 ? -9.328 -5.503 -85.661 1.00 26.93 44 LEU F O 1
ATOM 4080 N N . VAL F 1 33 ? -9.648 -6.386 -83.631 1.00 24.58 45 VAL F N 1
ATOM 4081 C CA . VAL F 1 33 ? -8.352 -5.939 -83.059 1.00 24.20 45 VAL F CA 1
ATOM 4082 C C . VAL F 1 33 ? -7.229 -6.630 -83.862 1.00 29.71 45 VAL F C 1
ATOM 4083 O O . VAL F 1 33 ? -6.212 -6.014 -84.182 1.00 32.56 45 VAL F O 1
ATOM 4087 N N . GLU F 1 3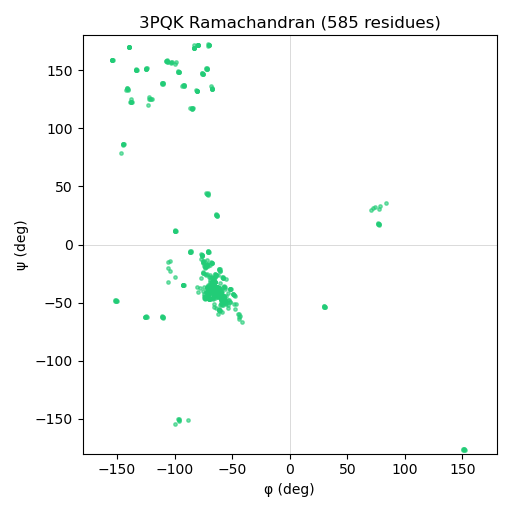4 ? -7.468 -7.884 -84.238 1.00 26.70 46 GLU F N 1
ATOM 4088 C CA . GLU F 1 34 ? -6.558 -8.737 -84.999 1.00 27.18 46 GLU F CA 1
ATOM 4089 C C . GLU F 1 34 ? -6.411 -8.376 -86.482 1.00 33.79 46 GLU F C 1
ATOM 4090 O O . GLU F 1 34 ? -5.395 -8.717 -87.096 1.00 34.18 46 GLU F O 1
ATOM 4096 N N . GLY F 1 35 ? -7.362 -7.615 -87.022 1.00 29.87 47 GLY F N 1
ATOM 4097 C CA . GLY F 1 35 ? -7.299 -7.176 -88.411 1.00 29.93 47 GLY F CA 1
ATOM 4098 C C . GLY F 1 35 ? -8.649 -6.958 -89.058 1.00 33.07 47 GLY F C 1
ATOM 4099 O O . GLY F 1 35 ? -9.680 -7.080 -88.398 1.00 33.19 47 GLY F O 1
ATOM 4100 N N . GLU F 1 36 ? -8.636 -6.627 -90.359 1.00 27.83 48 GLU F N 1
ATOM 4101 C CA . GLU F 1 36 ? -9.830 -6.353 -91.165 1.00 26.72 48 GLU F CA 1
ATOM 4102 C C . GLU F 1 36 ? -10.444 -7.663 -91.623 1.00 28.86 48 GLU F C 1
ATOM 4103 O O . GLU F 1 36 ? -9.714 -8.536 -92.102 1.00 26.20 48 GLU F O 1
ATOM 4109 N N . PHE F 1 37 ? -11.769 -7.819 -91.475 1.00 24.14 49 PHE F N 1
ATOM 4110 C CA . PHE F 1 37 ? -12.443 -9.041 -91.891 1.00 24.54 49 PHE F CA 1
ATOM 4111 C C . PHE F 1 37 ? -13.688 -8.756 -92.682 1.00 27.78 49 PHE F C 1
ATOM 4112 O O . PHE F 1 37 ? -14.372 -7.763 -92.437 1.00 28.21 49 PHE F O 1
ATOM 4120 N N . SER F 1 38 ? -14.026 -9.665 -93.593 1.00 21.14 50 SER F N 1
ATOM 4121 C CA . SER F 1 38 ? -15.216 -9.522 -94.400 1.00 20.85 50 SER F CA 1
ATOM 4122 C C . SER F 1 38 ? -16.351 -10.060 -93.546 1.00 23.70 50 SER F C 1
ATOM 4123 O O . SER F 1 38 ? -16.085 -10.692 -92.525 1.00 21.45 50 SER F O 1
ATOM 4126 N N . VAL F 1 39 ? -17.609 -9.850 -93.965 1.00 24.49 51 VAL F N 1
ATOM 4127 C CA . VAL F 1 39 ? -18.795 -10.303 -93.231 1.00 24.93 51 VAL F CA 1
ATOM 4128 C C . VAL F 1 39 ? -18.831 -11.832 -93.122 1.00 30.93 51 VAL F C 1
ATOM 4129 O O . VAL F 1 39 ? -19.175 -12.360 -92.064 1.00 31.33 51 VAL F O 1
ATOM 4133 N N . GLY F 1 40 ? -18.408 -12.520 -94.182 1.00 28.57 52 GLY F N 1
ATOM 4134 C CA . GLY F 1 40 ? -18.328 -13.982 -94.215 1.00 27.76 52 GLY F CA 1
ATOM 4135 C C . GLY F 1 40 ? -17.313 -14.523 -93.234 1.00 29.94 52 GLY F C 1
ATOM 4136 O O . GLY F 1 40 ? -17.590 -15.492 -92.536 1.00 31.31 52 GLY F O 1
ATOM 4137 N N . GLU F 1 41 ? -16.138 -13.879 -93.151 1.00 26.41 53 GLU F N 1
ATOM 4138 C CA . GLU F 1 41 ? -15.068 -14.235 -92.217 1.00 25.36 53 GLU F CA 1
ATOM 4139 C C . GLU F 1 41 ? -15.494 -13.988 -90.774 1.00 32.54 53 GLU F C 1
ATOM 4140 O O . GLU F 1 41 ? -15.149 -14.780 -89.884 1.00 32.43 53 GLU F O 1
ATOM 4146 N N . LEU F 1 42 ? -16.244 -12.882 -90.531 1.00 29.66 54 LEU F N 1
ATOM 4147 C CA . LEU F 1 42 ? -16.730 -12.570 -89.180 1.00 27.77 54 LEU F CA 1
ATOM 4148 C C . LEU F 1 42 ? -17.733 -13.627 -88.739 1.00 34.79 54 LEU F C 1
ATOM 4149 O O . LEU F 1 42 ? -17.647 -14.117 -87.618 1.00 35.21 54 LEU F O 1
ATOM 4154 N N . GLU F 1 43 ? -18.643 -14.014 -89.638 1.00 34.31 55 GLU F N 1
ATOM 4155 C CA . GLU F 1 43 ? -19.679 -15.017 -89.383 1.00 35.47 55 GLU F CA 1
ATOM 4156 C C . GLU F 1 43 ? -19.081 -16.354 -88.975 1.00 43.51 55 GLU F C 1
ATOM 4157 O O . GLU F 1 43 ? -19.570 -16.970 -88.039 1.00 44.12 55 GLU F O 1
ATOM 4163 N N . GLN F 1 44 ? -18.028 -16.795 -89.678 1.00 42.70 56 GLN F N 1
ATOM 4164 C CA . GLN F 1 44 ? -17.354 -18.063 -89.409 1.00 43.25 56 GLN F CA 1
ATOM 4165 C C . GLN F 1 44 ? -16.578 -18.059 -88.108 1.00 47.48 56 GLN F C 1
ATOM 4166 O O . GLN F 1 44 ? -16.702 -19.007 -87.336 1.00 49.25 56 GLN F O 1
ATOM 4172 N N . GLN F 1 45 ? -15.783 -17.009 -87.860 1.00 42.45 57 GLN F N 1
ATOM 4173 C CA . GLN F 1 45 ? -14.965 -16.877 -86.648 1.00 40.90 57 GLN F CA 1
ATOM 4174 C C . GLN F 1 45 ? -15.766 -16.688 -85.322 1.00 42.12 57 GLN F C 1
ATOM 4175 O O . GLN F 1 45 ? -15.293 -17.098 -84.266 1.00 39.75 57 GLN F O 1
ATOM 4181 N N . ILE F 1 46 ? -16.929 -16.025 -85.366 1.00 38.78 58 ILE F N 1
ATOM 4182 C CA . ILE F 1 46 ? -17.698 -15.757 -84.145 1.00 38.59 58 ILE F CA 1
ATOM 4183 C C . ILE F 1 46 ? -18.950 -16.634 -83.987 1.00 47.07 58 ILE F C 1
ATOM 4184 O O . ILE F 1 46 ? -19.517 -16.686 -82.894 1.00 48.99 58 ILE F O 1
ATOM 4189 N N . GLY F 1 47 ? -19.372 -17.292 -85.067 1.00 43.73 59 GLY F N 1
ATOM 4190 C CA . GLY F 1 47 ? -20.514 -18.199 -85.041 1.00 43.60 59 GLY F CA 1
ATOM 4191 C C . GLY F 1 47 ? -21.856 -17.518 -84.925 1.00 49.22 59 GLY F C 1
ATOM 4192 O O . GLY F 1 47 ? -22.783 -18.076 -84.334 1.00 49.25 59 GLY F O 1
ATOM 4193 N N . ILE F 1 48 ? -21.962 -16.304 -85.478 1.00 46.72 60 ILE F N 1
ATOM 4194 C CA . ILE F 1 48 ? -23.186 -15.514 -85.503 1.00 47.67 60 ILE F CA 1
ATOM 4195 C C . ILE F 1 48 ? -23.534 -15.246 -86.971 1.00 53.26 60 ILE F C 1
ATOM 4196 O O . ILE F 1 48 ? -22.690 -14.754 -87.722 1.00 53.43 60 ILE F O 1
ATOM 4198 N N . GLY F 1 49 ? -24.750 -15.611 -87.370 1.00 50.39 61 GLY F N 1
ATOM 4199 C CA . GLY F 1 49 ? -25.215 -15.453 -88.743 1.00 50.52 61 GLY F CA 1
ATOM 4200 C C . GLY F 1 49 ? -26.019 -14.192 -88.951 1.00 53.76 61 GLY F C 1
ATOM 4201 O O . GLY F 1 49 ? -25.832 -13.211 -88.233 1.00 53.79 61 GLY F O 1
ATOM 4202 N N . GLN F 1 50 ? -26.948 -14.229 -89.909 1.00 49.18 62 GLN F N 1
ATOM 4203 C CA . GLN F 1 50 ? -27.821 -13.108 -90.244 1.00 48.66 62 GLN F CA 1
ATOM 4204 C C . GLN F 1 50 ? -29.236 -13.295 -89.684 1.00 51.55 62 GLN F C 1
ATOM 4205 O O . GLN F 1 50 ? -29.610 -14.435 -89.425 1.00 52.44 62 GLN F O 1
ATOM 4211 N N . PRO F 1 51 ? -30.047 -12.232 -89.457 1.00 46.91 63 PRO F N 1
ATOM 4212 C CA . PRO F 1 51 ? -29.766 -10.798 -89.661 1.00 47.19 63 PRO F CA 1
ATOM 4213 C C . PRO F 1 51 ? -28.854 -10.170 -88.596 1.00 50.49 63 PRO F C 1
ATOM 4214 O O . PRO F 1 51 ? -28.308 -9.097 -88.842 1.00 50.14 63 PRO F O 1
ATOM 4218 N N . THR F 1 52 ? -28.652 -10.877 -87.451 1.00 47.67 64 THR F N 1
ATOM 4219 C CA . THR F 1 52 ? -27.868 -10.495 -86.254 1.00 46.99 64 THR F CA 1
ATOM 4220 C C . THR F 1 52 ? -26.504 -9.851 -86.537 1.00 47.96 64 THR F C 1
ATOM 4221 O O . THR F 1 52 ? -26.293 -8.694 -86.160 1.00 46.38 64 THR F O 1
ATOM 4225 N N . LEU F 1 53 ? -25.597 -10.595 -87.185 1.00 42.92 65 LEU F N 1
ATOM 4226 C CA . LEU F 1 53 ? -24.254 -10.128 -87.523 1.00 42.58 65 LEU F CA 1
ATOM 4227 C C . LEU F 1 53 ? -24.260 -8.739 -88.162 1.00 42.35 65 LEU F C 1
ATOM 4228 O O . LEU F 1 53 ? -23.592 -7.833 -87.660 1.00 42.22 65 LEU F O 1
ATOM 4233 N N . SER F 1 54 ? -25.013 -8.556 -89.248 1.00 36.13 66 SER F N 1
ATOM 4234 C CA . SER F 1 54 ? -25.048 -7.251 -89.916 1.00 34.47 66 SER F CA 1
ATOM 4235 C C . SER F 1 54 ? -25.811 -6.194 -89.124 1.00 33.72 66 SER F C 1
ATOM 4236 O O . SER F 1 54 ? -25.531 -5.016 -89.307 1.00 30.49 66 SER F O 1
ATOM 4239 N N . GLN F 1 55 ? -26.763 -6.605 -88.247 1.00 32.04 67 GLN F N 1
ATOM 4240 C CA . GLN F 1 55 ? -27.484 -5.654 -87.376 1.00 33.55 67 GLN F CA 1
ATOM 4241 C C . GLN F 1 55 ? -26.488 -5.056 -86.372 1.00 35.95 67 GLN F C 1
ATOM 4242 O O . GLN F 1 55 ? -26.420 -3.829 -86.220 1.00 36.55 67 GLN F O 1
ATOM 4248 N N . GLN F 1 56 ? -25.647 -5.935 -85.780 1.00 29.45 68 GLN F N 1
ATOM 4249 C CA . GLN F 1 56 ? -24.628 -5.577 -84.802 1.00 27.98 68 GLN F CA 1
ATOM 4250 C C . GLN F 1 56 ? -23.472 -4.772 -85.352 1.00 30.73 68 GLN F C 1
ATOM 4251 O O . GLN F 1 56 ? -23.092 -3.800 -84.709 1.00 30.41 68 GLN F O 1
ATOM 4257 N N . LEU F 1 57 ? -22.971 -5.086 -86.572 1.00 28.25 69 LEU F N 1
ATOM 4258 C CA . LEU F 1 57 ? -21.915 -4.277 -87.218 1.00 26.94 69 LEU F CA 1
ATOM 4259 C C . LEU F 1 57 ? -22.509 -2.906 -87.577 1.00 30.58 69 LEU F C 1
ATOM 4260 O O . LEU F 1 57 ? -21.797 -1.898 -87.617 1.00 28.16 69 LEU F O 1
ATOM 4265 N N . GLY F 1 58 ? -23.811 -2.911 -87.872 1.00 30.56 70 GLY F N 1
ATOM 4266 C CA . GLY F 1 58 ? -24.587 -1.715 -88.180 1.00 30.02 70 GLY F CA 1
ATOM 4267 C C . GLY F 1 58 ? -24.545 -0.768 -87.000 1.00 31.17 70 GLY F C 1
ATOM 4268 O O . GLY F 1 58 ? -24.082 0.358 -87.154 1.00 32.60 70 GLY F O 1
ATOM 4269 N N . VAL F 1 59 ? -24.863 -1.281 -85.785 1.00 27.36 71 VAL F N 1
ATOM 4270 C CA . VAL F 1 59 ? -24.797 -0.511 -84.520 1.00 26.51 71 VAL F CA 1
ATOM 4271 C C . VAL F 1 59 ? -23.374 0.041 -84.291 1.00 28.24 71 VAL F C 1
ATOM 4272 O O . VAL F 1 59 ? -23.215 1.215 -83.988 1.00 27.21 71 VAL F O 1
ATOM 4276 N N . LEU F 1 60 ? -22.342 -0.806 -84.455 1.00 24.65 72 LEU F N 1
ATOM 4277 C CA . LEU F 1 60 ? -20.931 -0.439 -84.239 1.00 22.35 72 LEU F CA 1
ATOM 4278 C C . LEU F 1 60 ? -20.447 0.596 -85.220 1.00 25.10 72 LEU F C 1
ATOM 4279 O O . LEU F 1 60 ? -19.548 1.373 -84.903 1.00 22.85 72 LEU F O 1
ATOM 4284 N N . ARG F 1 61 ? -20.986 0.560 -86.453 1.00 25.86 73 ARG F N 1
ATOM 4285 C CA . ARG F 1 61 ? -20.651 1.518 -87.517 1.00 25.76 73 ARG F CA 1
ATOM 4286 C C . ARG F 1 61 ? -21.318 2.848 -87.188 1.00 27.69 73 ARG F C 1
ATOM 4287 O O . ARG F 1 61 ? -20.669 3.887 -87.293 1.00 26.34 73 ARG F O 1
ATOM 4295 N N . GLU F 1 62 ? -22.605 2.819 -86.789 1.00 26.37 74 GLU F N 1
ATOM 4296 C CA . GLU F 1 62 ? -23.343 4.057 -86.410 1.00 28.37 74 GLU F CA 1
ATOM 4297 C C . GLU F 1 62 ? -22.629 4.722 -85.241 1.00 33.93 74 GLU F C 1
ATOM 4298 O O . GLU F 1 62 ? -22.423 5.940 -85.242 1.00 34.36 74 GLU F O 1
ATOM 4304 N N . SER F 1 63 ? -22.175 3.898 -84.266 1.00 27.87 75 SER F N 1
ATOM 4305 C CA . SER F 1 63 ? -21.467 4.398 -83.093 1.00 26.22 75 SER F CA 1
ATOM 4306 C C . SER F 1 63 ? -20.057 4.916 -83.381 1.00 27.61 75 SER F C 1
ATOM 4307 O O . SER F 1 63 ? -19.429 5.480 -82.495 1.00 25.90 75 SER F O 1
ATOM 4310 N N . GLY F 1 64 ? -19.575 4.752 -84.612 1.00 24.61 76 GLY F N 1
ATOM 4311 C CA . GLY F 1 64 ? -18.242 5.228 -84.998 1.00 24.38 76 GLY F CA 1
ATOM 4312 C C . GLY F 1 64 ? -17.095 4.357 -84.529 1.00 30.74 76 GLY F C 1
ATOM 4313 O O . GLY F 1 64 ? -15.936 4.791 -84.529 1.00 31.11 76 GLY F O 1
ATOM 4314 N N . ILE F 1 65 ? -17.397 3.108 -84.144 1.00 26.14 77 ILE F N 1
ATOM 4315 C CA . ILE F 1 65 ? -16.410 2.167 -83.589 1.00 24.33 77 ILE F CA 1
ATOM 4316 C C . ILE F 1 65 ? -15.781 1.300 -84.685 1.00 25.77 77 ILE F C 1
ATOM 4317 O O . ILE F 1 65 ? -14.598 0.947 -84.612 1.00 26.84 77 ILE F O 1
ATOM 4322 N N . VAL F 1 66 ? -16.581 0.957 -85.689 1.00 20.41 78 VAL F N 1
ATOM 4323 C CA . VAL F 1 66 ? -16.161 0.160 -86.822 1.00 20.49 78 VAL F CA 1
ATOM 4324 C C . VAL F 1 66 ? -16.488 0.958 -88.102 1.00 27.38 78 VAL F C 1
ATOM 4325 O O . VAL F 1 66 ? -17.426 1.747 -88.125 1.00 23.91 78 VAL F O 1
ATOM 4329 N N . GLU F 1 67 ? -15.708 0.732 -89.150 1.00 26.87 79 GLU F N 1
ATOM 4330 C CA . GLU F 1 67 ? -15.910 1.320 -90.468 1.00 27.18 79 GLU F CA 1
ATOM 4331 C C . GLU F 1 67 ? -15.619 0.254 -91.548 1.00 31.29 79 GLU F C 1
ATOM 4332 O O . GLU F 1 67 ? -15.079 -0.810 -91.242 1.00 29.91 79 GLU F O 1
ATOM 4338 N N . THR F 1 68 ? -15.950 0.557 -92.797 1.00 27.54 80 THR F N 1
ATOM 4339 C CA . THR F 1 68 ? -15.706 -0.350 -93.908 1.00 26.92 80 THR F CA 1
ATOM 4340 C C . THR F 1 68 ? -14.551 0.136 -94.782 1.00 31.09 80 THR F C 1
ATOM 4341 O O . THR F 1 68 ? -14.214 1.330 -94.812 1.00 29.13 80 THR F O 1
ATOM 4345 N N . ARG F 1 69 ? -13.955 -0.805 -95.501 1.00 28.33 81 ARG F N 1
ATOM 4346 C CA . ARG F 1 69 ? -12.880 -0.538 -96.451 1.00 29.48 81 ARG F CA 1
ATOM 4347 C C . ARG F 1 69 ? -13.112 -1.446 -97.668 1.00 35.60 81 ARG F C 1
ATOM 4348 O O . ARG F 1 69 ? -13.508 -2.603 -97.512 1.00 33.31 81 ARG F O 1
ATOM 4351 N N . ARG F 1 70 ? -13.013 -0.874 -98.875 1.00 37.69 82 ARG F N 1
ATOM 4352 C CA . ARG F 1 70 ? -13.165 -1.609 -100.140 1.00 39.32 82 ARG F CA 1
ATOM 4353 C C . ARG F 1 70 ? -12.206 -1.006 -101.171 1.00 47.08 82 ARG F C 1
ATOM 4354 O O . ARG F 1 70 ? -12.577 -0.083 -101.906 1.00 48.53 82 ARG F O 1
ATOM 4356 N N . ASN F 1 71 ? -10.945 -1.490 -101.162 1.00 43.49 83 ASN F 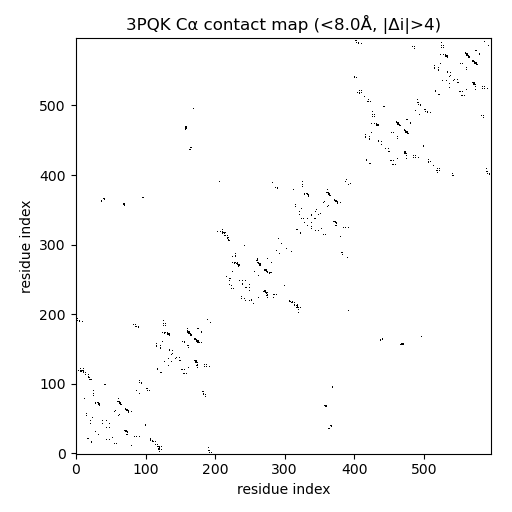N 1
ATOM 4357 C CA . ASN F 1 71 ? -9.872 -1.030 -102.049 1.00 43.61 83 ASN F CA 1
ATOM 4358 C C . ASN F 1 71 ? -10.075 -1.487 -103.483 1.00 45.43 83 ASN F C 1
ATOM 4359 O O . ASN F 1 71 ? -9.750 -0.733 -104.410 1.00 45.82 83 ASN F O 1
ATOM 4361 N N . ILE F 1 72 ? -10.592 -2.726 -103.668 1.00 38.96 84 ILE F N 1
ATOM 4362 C CA . ILE F 1 72 ? -10.820 -3.292 -104.998 1.00 37.05 84 ILE F CA 1
ATOM 4363 C C . ILE F 1 72 ? -12.266 -3.723 -105.179 1.00 40.50 84 ILE F C 1
ATOM 4364 O O . ILE F 1 72 ? -12.930 -3.250 -106.098 1.00 42.07 84 ILE F O 1
ATOM 4369 N N . LYS F 1 73 ? -12.731 -4.683 -104.374 1.00 35.27 85 LYS F N 1
ATOM 4370 C CA . LYS F 1 73 ? -14.075 -5.244 -104.531 1.00 33.62 85 LYS F CA 1
ATOM 4371 C C . LYS F 1 73 ? -14.648 -5.742 -103.201 1.00 36.55 85 LYS F C 1
ATOM 4372 O O . LYS F 1 73 ? -15.807 -5.456 -102.881 1.00 36.78 85 LYS F O 1
ATOM 4378 N N . GLN F 1 74 ? -13.869 -6.527 -102.453 1.00 30.98 86 GLN F N 1
ATOM 4379 C CA . GLN F 1 74 ? -14.345 -7.090 -101.192 1.00 29.73 86 GLN F CA 1
ATOM 4380 C C . GLN F 1 74 ? -14.560 -6.014 -100.125 1.00 29.70 86 GLN F C 1
ATOM 4381 O O . GLN F 1 74 ? -13.708 -5.150 -99.943 1.00 29.67 86 GLN F O 1
ATOM 4387 N N . ILE F 1 75 ? -15.685 -6.062 -99.438 1.00 25.71 87 ILE F N 1
ATOM 4388 C CA . ILE F 1 75 ? -15.959 -5.138 -98.322 1.00 25.30 87 ILE F CA 1
ATOM 4389 C C . ILE F 1 75 ? -15.314 -5.708 -97.014 1.00 26.52 87 ILE F C 1
ATOM 4390 O O . ILE F 1 75 ? -15.715 -6.782 -96.562 1.00 25.44 87 ILE F O 1
ATOM 4395 N N . PHE F 1 76 ? -14.337 -4.989 -96.426 1.00 21.27 88 PHE F N 1
ATOM 4396 C CA . PHE F 1 76 ? -13.727 -5.375 -95.148 1.00 22.68 88 PHE F CA 1
ATOM 4397 C C . PHE F 1 76 ? -14.123 -4.414 -94.049 1.00 28.85 88 PHE F C 1
ATOM 4398 O O . PHE F 1 76 ? -14.097 -3.194 -94.249 1.00 28.71 88 PHE F O 1
ATOM 4406 N N . TYR F 1 77 ? -14.410 -4.957 -92.873 1.00 25.71 89 TYR F N 1
ATOM 4407 C CA . TYR F 1 77 ? -14.707 -4.157 -91.688 1.00 25.67 89 TYR F CA 1
ATOM 4408 C C . TYR F 1 77 ? -13.424 -4.056 -90.904 1.00 28.82 89 TYR F C 1
ATOM 4409 O O . TYR F 1 77 ? -12.597 -4.955 -90.950 1.00 27.65 89 TYR F O 1
ATOM 4418 N N . ARG F 1 78 ? -13.249 -2.954 -90.205 1.00 23.35 90 ARG F N 1
ATOM 4419 C CA . ARG F 1 78 ? -12.082 -2.644 -89.417 1.00 22.01 90 ARG F CA 1
ATOM 4420 C C . ARG F 1 78 ? -12.514 -1.673 -88.333 1.00 26.47 90 ARG F C 1
ATOM 4421 O O . ARG F 1 78 ? -13.520 -0.965 -88.493 1.00 23.28 90 ARG F O 1
ATOM 4429 N N . LEU F 1 79 ? -11.725 -1.612 -87.268 1.00 22.54 91 LEU F N 1
ATOM 4430 C CA . LEU F 1 79 ? -11.952 -0.685 -86.185 1.00 23.56 91 LEU F CA 1
ATOM 4431 C C . LEU F 1 79 ? -11.601 0.718 -86.659 1.00 31.40 91 LEU F C 1
ATOM 4432 O O . LEU F 1 79 ? -10.703 0.886 -87.487 1.00 32.66 91 LEU F O 1
ATOM 4437 N N . THR F 1 80 ? -12.240 1.730 -86.098 1.00 29.99 92 THR F N 1
ATOM 4438 C CA . THR F 1 80 ? -11.824 3.098 -86.441 1.00 30.37 92 THR F CA 1
ATOM 4439 C C . THR F 1 80 ? -10.568 3.427 -85.616 1.00 35.58 92 THR F C 1
ATOM 4440 O O . THR F 1 80 ? -10.148 2.618 -84.776 1.00 31.86 92 THR F O 1
ATOM 4444 N N . GLU F 1 81 ? -9.925 4.568 -85.902 1.00 36.83 93 GLU F N 1
ATOM 4445 C CA . GLU F 1 81 ? -8.714 4.982 -85.195 1.00 38.49 93 GLU F CA 1
ATOM 4446 C C . GLU F 1 81 ? -9.057 6.022 -84.115 1.00 45.87 93 GLU F C 1
ATOM 4447 O O . GLU F 1 81 ? -8.168 6.626 -83.496 1.00 46.73 93 GLU F O 1
ATOM 4453 N N . ALA F 1 82 ? -10.360 6.165 -83.848 1.00 42.25 94 ALA F N 1
ATOM 4454 C CA . ALA F 1 82 ? -10.913 7.076 -82.855 1.00 41.50 94 ALA F CA 1
ATOM 4455 C C . ALA F 1 82 ? -10.602 6.623 -81.438 1.00 45.20 94 ALA F C 1
ATOM 4456 O O . ALA F 1 82 ? -10.097 5.514 -81.218 1.00 45.75 94 ALA F O 1
ATOM 4458 N N . LYS F 1 83 ? -10.924 7.495 -80.475 1.00 39.90 95 LYS F N 1
ATOM 4459 C CA . LYS F 1 83 ? -10.749 7.309 -79.042 1.00 38.14 95 LYS F CA 1
ATOM 4460 C C . LYS F 1 83 ? -11.294 5.960 -78.531 1.00 38.13 95 LYS F C 1
ATOM 4461 O O . LYS F 1 83 ? -10.624 5.322 -77.738 1.00 39.23 95 LYS F O 1
ATOM 4467 N N . ALA F 1 84 ? -12.481 5.525 -78.993 1.00 32.12 96 ALA F N 1
ATOM 4468 C CA . ALA F 1 84 ? -13.114 4.255 -78.604 1.00 30.87 96 ALA F CA 1
ATOM 4469 C C . ALA F 1 84 ? -12.259 2.982 -78.892 1.00 32.51 96 ALA F C 1
ATOM 4470 O O . ALA F 1 84 ? -12.410 1.966 -78.200 1.00 30.62 96 ALA F O 1
ATOM 4472 N N . ALA F 1 85 ? -11.387 3.034 -79.918 1.00 28.05 97 ALA F N 1
ATOM 4473 C CA . ALA F 1 85 ? -10.527 1.891 -80.281 1.00 27.55 97 ALA F CA 1
ATOM 4474 C C . ALA F 1 85 ? -9.543 1.576 -79.147 1.00 29.08 97 ALA F C 1
ATOM 4475 O O . ALA F 1 85 ? -9.141 0.417 -78.985 1.00 27.08 97 ALA F O 1
ATOM 4477 N N . GLN F 1 86 ? -9.213 2.601 -78.328 1.00 24.07 98 GLN F N 1
ATOM 4478 C CA . GLN F 1 86 ? -8.315 2.462 -77.170 1.00 23.49 98 GLN F CA 1
ATOM 4479 C C . GLN F 1 86 ? -9.016 1.601 -76.108 1.00 27.01 98 GLN F C 1
ATOM 4480 O O . GLN F 1 86 ? -8.390 0.744 -75.491 1.00 27.63 98 GLN F O 1
ATOM 4486 N N . LEU F 1 87 ? -10.330 1.782 -75.946 1.00 22.84 99 LEU F N 1
ATOM 4487 C CA . LEU F 1 87 ? -11.078 1.000 -74.974 1.00 22.89 99 LEU F CA 1
ATOM 4488 C C . LEU F 1 87 ? -11.194 -0.452 -75.482 1.00 24.89 99 LEU F C 1
ATOM 4489 O O . LEU F 1 87 ? -10.989 -1.395 -74.705 1.00 22.69 99 LEU F O 1
ATOM 4494 N N . VAL F 1 88 ? -11.480 -0.610 -76.787 1.00 21.97 100 VAL F N 1
ATOM 4495 C CA . VAL F 1 88 ? -11.594 -1.927 -77.439 1.00 22.25 100 VAL F CA 1
ATOM 4496 C C . VAL F 1 88 ? -10.265 -2.688 -77.225 1.00 25.11 100 VAL F C 1
ATOM 4497 O O . VAL F 1 88 ? -10.278 -3.829 -76.773 1.00 23.75 100 VAL F O 1
ATOM 4501 N N . ASN F 1 89 ? -9.129 -2.024 -77.508 1.00 24.67 101 ASN F N 1
ATOM 4502 C CA . ASN F 1 89 ? -7.794 -2.603 -77.314 1.00 25.71 101 ASN F CA 1
ATOM 4503 C C . ASN F 1 89 ? -7.550 -3.061 -75.856 1.00 31.13 101 ASN F C 1
ATOM 4504 O O . ASN F 1 89 ? -6.949 -4.114 -75.654 1.00 33.01 101 ASN F O 1
ATOM 4509 N N . ALA F 1 90 ? -8.079 -2.314 -74.854 1.00 26.01 102 ALA F N 1
ATOM 4510 C CA . ALA F 1 90 ? -7.960 -2.663 -73.429 1.00 25.29 102 ALA F CA 1
ATOM 4511 C C . ALA F 1 90 ? -8.838 -3.842 -73.074 1.00 26.17 102 ALA F C 1
ATOM 4512 O O . ALA F 1 90 ? -8.409 -4.702 -72.316 1.00 25.85 102 ALA F O 1
ATOM 4514 N N . LEU F 1 91 ? -10.060 -3.891 -73.607 1.00 21.53 103 LEU F N 1
ATOM 4515 C CA . LEU F 1 91 ? -10.974 -5.030 -73.387 1.00 20.72 103 LEU F CA 1
ATOM 4516 C C . LEU F 1 91 ? -10.360 -6.312 -73.991 1.00 27.21 103 LEU F C 1
ATOM 4517 O O . LEU F 1 91 ? -10.499 -7.390 -73.405 1.00 26.39 103 LEU F O 1
ATOM 4522 N N . TYR F 1 92 ? -9.669 -6.188 -75.153 1.00 27.74 104 TYR F N 1
ATOM 4523 C CA . TYR F 1 92 ? -9.005 -7.333 -75.810 1.00 28.11 104 TYR F CA 1
ATOM 4524 C C . TYR F 1 92 ? -7.952 -7.903 -74.875 1.00 32.05 104 TYR F C 1
ATOM 4525 O O . TYR F 1 92 ? -8.058 -9.081 -74.509 1.00 31.99 104 TYR F O 1
ATOM 4534 N N . THR F 1 93 ? -6.992 -7.049 -74.435 1.00 27.83 105 THR F N 1
ATOM 4535 C CA . THR F 1 93 ? -5.890 -7.402 -73.525 1.00 28.40 105 THR F CA 1
ATOM 4536 C C . THR F 1 93 ? -6.370 -7.992 -72.183 1.00 31.41 105 THR F C 1
ATOM 4537 O O . THR F 1 93 ? -5.815 -8.983 -71.707 1.00 31.46 105 THR F O 1
ATOM 4541 N N . ILE F 1 94 ? -7.374 -7.376 -71.565 1.00 26.60 106 ILE F N 1
ATOM 4542 C CA . ILE F 1 94 ? -7.873 -7.847 -70.270 1.00 25.63 106 ILE F CA 1
ATOM 4543 C C . ILE F 1 94 ? -8.677 -9.143 -70.398 1.00 28.73 106 ILE F C 1
ATOM 4544 O O . ILE F 1 94 ? -8.489 -10.050 -69.586 1.00 27.76 106 ILE F O 1
ATOM 4549 N N . PHE F 1 95 ? -9.599 -9.218 -71.384 1.00 24.47 107 PHE F N 1
ATOM 4550 C CA . PHE F 1 95 ? -10.519 -10.342 -71.493 1.00 25.20 107 PHE F CA 1
ATOM 4551 C C . PHE F 1 95 ? -10.349 -11.316 -72.664 1.00 33.56 107 PHE F C 1
ATOM 4552 O O . PHE F 1 95 ? -10.180 -12.515 -72.431 1.00 34.78 107 PHE F O 1
ATOM 4560 N N . CYS F 1 96 ? -10.501 -10.828 -73.903 1.00 29.59 108 CYS F N 1
ATOM 4561 C CA . CYS F 1 96 ? -10.470 -11.643 -75.122 1.00 29.50 108 CYS F CA 1
ATOM 4562 C C . CYS F 1 96 ? -9.185 -12.397 -75.356 1.00 36.75 108 CYS F C 1
ATOM 4563 O O . CYS F 1 96 ? -9.240 -13.552 -75.786 1.00 38.12 108 CYS F O 1
ATOM 4566 N N . ALA F 1 97 ? -8.031 -11.764 -75.057 1.00 34.21 109 ALA F N 1
ATOM 4567 C CA . ALA F 1 97 ? -6.706 -12.373 -75.199 1.00 35.58 109 ALA F CA 1
ATOM 4568 C C . ALA F 1 97 ? -6.510 -13.635 -74.307 1.00 42.17 109 ALA F C 1
ATOM 4569 O O . ALA F 1 97 ? -5.661 -14.464 -74.629 1.00 42.31 109 ALA F O 1
ATOM 4571 N N . GLN F 1 98 ? -7.315 -13.792 -73.221 1.00 39.50 110 GLN F N 1
ATOM 4572 C CA . GLN F 1 98 ? -7.229 -14.933 -72.288 1.00 40.29 110 GLN F CA 1
ATOM 4573 C C . GLN F 1 98 ? -7.737 -16.253 -72.901 1.00 45.02 110 GLN F C 1
ATOM 4574 O O . GLN F 1 98 ? -7.490 -17.326 -72.340 1.00 44.11 110 GLN F O 1
ATOM 4580 N N . GLU F 1 99 ? -8.505 -16.160 -74.001 1.00 42.51 111 GLU F N 1
ATOM 4581 C CA . GLU F 1 99 ? -9.079 -17.300 -74.723 1.00 42.46 111 GLU F CA 1
ATOM 4582 C C . GLU F 1 99 ? -8.078 -17.858 -75.764 1.00 45.89 111 GLU F C 1
ATOM 4583 O O . GLU F 1 99 ? -8.334 -18.914 -76.358 1.00 47.01 111 GLU F O 1
ATOM 4585 N N . LYS F 1 100 ? -6.929 -17.168 -75.951 1.00 39.46 112 LYS F N 1
ATOM 4586 C CA . LYS F 1 100 ? -5.881 -17.580 -76.885 1.00 38.35 112 LYS F CA 1
ATOM 4587 C C . LYS F 1 100 ? -5.057 -18.756 -76.348 1.00 40.70 112 LYS F C 1
ATOM 4588 O O . LYS F 1 100 ? -4.819 -18.866 -75.143 1.00 38.48 112 LYS F O 1
ATOM 4590 N N . GLN F 1 101 ? -4.611 -19.620 -77.267 1.00 37.48 113 GLN F N 1
ATOM 4591 C CA . GLN F 1 101 ? -3.805 -20.801 -76.986 1.00 36.82 113 GLN F CA 1
ATOM 4592 C C . GLN F 1 101 ? -2.334 -20.421 -77.081 1.00 38.24 113 GLN F C 1
ATOM 4593 O O . GLN F 1 101 ? -1.964 -19.724 -78.024 1.00 40.90 113 GLN F O 1
ATOM 4599 N N . ALA F 1 102 ? -1.488 -20.894 -76.151 1.00 31.43 114 ALA F N 1
ATOM 4600 C CA . ALA F 1 102 ? -0.036 -20.596 -76.151 1.00 53.48 114 ALA F CA 1
ATOM 4601 C C . ALA F 1 102 ? 0.703 -21.149 -77.372 1.00 70.94 114 ALA F C 1
ATOM 4602 O O . ALA F 1 102 ? 0.230 -22.087 -78.006 1.00 37.33 114 ALA F O 1
#

Solvent-accessible surface area: 30514 Å² total

InterPro domains:
  IPR001845 HTH ArsR-type DNA-binding domain [PF01022] (35-79)
  IPR001845 HTH ArsR-type DNA-binding domain [PR00778] (29-44)
  IPR001845 HTH ArsR-type DNA-binding domain [PR00778] (61-76)
  IPR001845 HTH ArsR-type DNA-binding domain [PR00778] (76-91)
  IPR001845 HTH ArsR-type DNA-binding domain [PS50987] (17-111)
  IPR001845 HTH ArsR-type DNA-binding domain [SM00418] (27-105)
  IPR011991 ArsR-like helix-turn-helix domain [cd00090] (29-95)
  IPR036388 Winged helix-like DNA-binding domain superfamily [G3DSA:1.10.10.10] (13-114)
  IPR036390 Winged helix DNA-binding domain superfamily [SSF46785] (13-109)
  IPR051011 Metal-responsive transcriptional regulator [PTHR43132] (19-111)

CATH classification: 1.10.10.10

GO terms:
  GO:0045892 negative regulation of DNA-templated transcription (P, IEP)
  GO:0000976 transcription cis-regulatory region binding (F, IPI)
  GO:0032993 protein-DNA complex (C, IPI)
  GO:0001217 DNA-binding transcription repressor activity (F, IPI)

Organism: Xylella fastidiosa (strain 9a5c) (NCBI:txid160492)

Nearest PDB structures (foldseek):
  3pqk-assembly2_D  TM=1.010E+00  e=3.993E-16  Xylella fastidiosa
  3pqj-assembly2_C  TM=8.284E-01  e=2.982E-12  Xylella fastidiosa
  6o8m-assembly1_A  TM=9.125E-01  e=8.194E-07  Rhodobacter capsulatus
  4ooi-assembly1_A  TM=8.899E-01  e=1.055E-06  Vibrio cholerae O1 biovar El Tor str. N16961
  4k2e-assembly1_B  TM=8.795E-01  e=2.254E-06  Vibrio cholerae O1 biovar El Tor str. N16961

Foldseek 3Di:
DVVVVVVVVVVVLVVLCPDVLLLCLLVQVVHWAALVRSCVVPVDDPPVSVVNVVSCVVVQQKDWDDPDHTIIIHGHPDPSNVVSVVCNVVPVVVPDDD/DVVVVVVVVVVVVVLVVLCPDVLLLCLLVQVVHWAALVRSCVVVVDDPPVSVVSVVSCVVVQQKDWDDPDHTIIIHGHPDPSNVVSVVCNVVPVVVPDDD/DVVVVVVVVVVVVVLVVLCPDVLLLVLLVQVVHWAALVRSCVVVVDDPPVSVVSVVSCVVVQQKDWDDPDHTIIIHGHPDPSNVVSVVCNVVPVVVPDDD/DVVVVVVVVVVVVVLVVLCPDVLLLCLLVQVVHWAALVRSCVVPVDDPPVSVVSVVSCVVVQQKDWDDPDHTIIIHGHPDPSNVVSVVCNVVPVVVPDDD/DVVVVVVVVVVVVVLVVLCPDVLLLCLLVQVVHWAALVRSCVVVVDDPPVSVVSVVSCVVVQQKDWDDPDHTIIIHGHPDPSNVVSVVCNVVPVVVPDDD/DVVCVVVVVVVVVLVVLCPDVLLLCLLVQVVHWAALVRSCVVPVDDPPVSVVSVVSCVVVQQKDWDDPDHTIIIHGHPDPSNVVSVVCNVVPVVVPDDD